Protein AF-0000000084386685 (afdb_homodimer)

Structure (mmCIF, N/CA/C/O backbone):
data_AF-0000000084386685-model_v1
#
loop_
_entity.id
_entity.type
_entity.pdbx_description
1 polymer 'PD-(D/E)XK nuclease-like domain-containing protein'
#
loop_
_atom_site.group_PDB
_atom_site.id
_atom_site.type_symbol
_atom_site.label_atom_id
_atom_site.label_alt_id
_atom_site.label_comp_id
_atom_site.label_asym_id
_atom_site.label_entity_id
_atom_site.label_seq_id
_atom_site.pdbx_PDB_ins_code
_atom_site.Cartn_x
_atom_site.Cartn_y
_atom_site.Cartn_z
_atom_site.occupancy
_atom_site.B_iso_or_equiv
_atom_site.auth_seq_id
_atom_site.auth_comp_id
_atom_site.auth_asym_id
_atom_site.auth_atom_id
_atom_site.pdbx_PDB_model_num
ATOM 1 N N . MET A 1 1 ? -13.711 5.555 -12.609 1 86.56 1 MET A N 1
ATOM 2 C CA . MET A 1 1 ? -12.883 5.539 -11.406 1 86.56 1 MET A CA 1
ATOM 3 C C . MET A 1 1 ? -13.641 4.926 -10.234 1 86.56 1 MET A C 1
ATOM 5 O O . MET A 1 1 ? -13.25 3.879 -9.719 1 86.56 1 MET A O 1
ATOM 9 N N . VAL A 1 2 ? -14.828 5.414 -9.977 1 92.56 2 VAL A N 1
ATOM 10 C CA . VAL A 1 2 ? -15.594 4.957 -8.828 1 92.56 2 VAL A CA 1
ATOM 11 C C . VAL A 1 2 ? -16 3.498 -9.023 1 92.56 2 VAL A C 1
ATOM 13 O O . VAL A 1 2 ? -15.914 2.693 -8.094 1 92.56 2 VAL A O 1
ATOM 16 N N . GLU A 1 3 ? -16.312 3.139 -10.203 1 93.56 3 GLU A N 1
ATOM 17 C CA . GLU A 1 3 ? -16.719 1.761 -10.477 1 93.56 3 GLU A CA 1
ATOM 18 C C . GLU A 1 3 ? -15.555 0.793 -10.227 1 93.56 3 GLU A C 1
ATOM 20 O O . GLU A 1 3 ? -15.773 -0.322 -9.75 1 93.56 3 GLU A O 1
ATOM 25 N N . ARG A 1 4 ? -14.422 1.2 -10.531 1 92.94 4 ARG A N 1
ATOM 26 C CA . ARG A 1 4 ? -13.242 0.366 -10.312 1 92.94 4 ARG A CA 1
ATOM 27 C C . ARG A 1 4 ? -13 0.143 -8.82 1 92.94 4 ARG A C 1
ATOM 29 O O . ARG A 1 4 ? -12.617 -0.952 -8.406 1 92.94 4 ARG A O 1
ATOM 36 N N . ILE A 1 5 ? -13.203 1.182 -8.055 1 96.5 5 ILE A N 1
ATOM 37 C CA . ILE A 1 5 ? -13.031 1.085 -6.609 1 96.5 5 ILE A CA 1
ATOM 38 C C . ILE A 1 5 ? -14.07 0.122 -6.031 1 96.5 5 ILE A C 1
ATOM 40 O O . ILE A 1 5 ? -13.75 -0.718 -5.188 1 96.5 5 ILE A O 1
ATOM 44 N N . VAL A 1 6 ? -15.289 0.239 -6.555 1 97.25 6 VAL A N 1
ATOM 45 C CA . VAL A 1 6 ? -16.359 -0.625 -6.09 1 97.25 6 VAL A CA 1
ATOM 46 C C . VAL A 1 6 ? -16.047 -2.078 -6.43 1 97.25 6 VAL A C 1
ATOM 48 O O . VAL A 1 6 ? -16.172 -2.961 -5.574 1 97.25 6 VAL A O 1
ATOM 51 N N . LYS A 1 7 ? -15.586 -2.322 -7.602 1 95.38 7 LYS A N 1
ATOM 52 C CA . LYS A 1 7 ? -15.25 -3.68 -8.023 1 95.38 7 LYS A CA 1
ATOM 53 C C . LYS A 1 7 ? -14.07 -4.227 -7.223 1 95.38 7 LYS A C 1
ATOM 55 O O . LYS A 1 7 ? -14.062 -5.402 -6.844 1 95.38 7 LYS A O 1
ATOM 60 N N . ALA A 1 8 ? -13.117 -3.373 -6.996 1 95.88 8 ALA A N 1
ATOM 61 C CA . ALA A 1 8 ? -11.977 -3.779 -6.18 1 95.88 8 ALA A CA 1
ATOM 62 C C . ALA A 1 8 ? -12.414 -4.133 -4.762 1 95.88 8 ALA A C 1
ATOM 64 O O . ALA A 1 8 ? -11.898 -5.086 -4.168 1 95.88 8 ALA A O 1
ATOM 65 N N . SER A 1 9 ? -13.375 -3.359 -4.227 1 96.38 9 SER A N 1
ATOM 66 C CA . SER A 1 9 ? -13.898 -3.633 -2.893 1 96.38 9 SER A CA 1
ATOM 67 C C . SER A 1 9 ? -14.602 -4.984 -2.844 1 96.38 9 SER A C 1
ATOM 69 O O . SER A 1 9 ? -14.422 -5.75 -1.896 1 96.38 9 SER A O 1
ATOM 71 N N . HIS A 1 10 ? -15.359 -5.293 -3.834 1 95.88 10 HIS A N 1
ATOM 72 C CA . HIS A 1 10 ? -16.016 -6.59 -3.91 1 95.88 10 HIS A CA 1
ATOM 73 C C . HIS A 1 10 ? -15.008 -7.727 -3.969 1 95.88 10 HIS A C 1
ATOM 75 O O . HIS A 1 10 ? -15.18 -8.758 -3.309 1 95.88 10 HIS A O 1
ATOM 81 N N . PHE A 1 11 ? -14.031 -7.523 -4.715 1 94.25 11 PHE A N 1
ATOM 82 C CA . PHE A 1 11 ? -12.969 -8.516 -4.812 1 94.25 11 PHE A CA 1
ATOM 83 C C . PHE A 1 11 ? -12.328 -8.758 -3.451 1 94.25 11 PHE A C 1
ATOM 85 O O . PHE A 1 11 ? -12.141 -9.906 -3.047 1 94.25 11 PHE A O 1
ATOM 92 N N . CYS A 1 12 ? -11.953 -7.668 -2.779 1 94.81 12 CYS A N 1
ATOM 93 C CA . CYS A 1 12 ? -11.281 -7.785 -1.489 1 94.81 12 CYS A CA 1
ATOM 94 C C . CYS A 1 12 ? -12.156 -8.523 -0.486 1 94.81 12 CYS A C 1
ATOM 96 O O . CYS A 1 12 ? -11.656 -9.312 0.321 1 94.81 12 CYS A O 1
ATOM 98 N N . VAL A 1 13 ? -13.477 -8.25 -0.527 1 93.94 13 VAL A N 1
ATOM 99 C CA . VAL A 1 13 ? -14.406 -8.93 0.367 1 93.94 13 VAL A CA 1
ATOM 100 C C . VAL A 1 13 ? -14.461 -10.414 0.019 1 93.94 13 VAL A C 1
ATOM 102 O O . VAL A 1 13 ? -14.266 -11.273 0.886 1 93.94 13 VAL A O 1
ATOM 105 N N . GLN A 1 14 ? -14.633 -10.68 -1.21 1 92.38 14 GLN A N 1
ATOM 106 C CA . GLN A 1 14 ? -14.828 -12.047 -1.676 1 92.38 14 GLN A CA 1
ATOM 107 C C . GLN A 1 14 ? -13.578 -12.891 -1.45 1 92.38 14 GLN A C 1
ATOM 109 O O . GLN A 1 14 ? -13.672 -14.055 -1.068 1 92.38 14 GLN A O 1
ATOM 114 N N . GLU A 1 15 ? -12.438 -12.281 -1.688 1 92.38 15 GLU A N 1
ATOM 115 C CA . GLU A 1 15 ? -11.18 -13.016 -1.635 1 92.38 15 GLU A CA 1
ATOM 116 C C . GLU A 1 15 ? -10.516 -12.875 -0.269 1 92.38 15 GLU A C 1
ATOM 118 O O . GLU A 1 15 ? -9.359 -13.273 -0.093 1 92.38 15 GLU A O 1
ATOM 123 N N . GLN A 1 16 ? -11.141 -12.234 0.688 1 91.5 16 GLN A N 1
ATOM 124 C CA . GLN A 1 16 ? -10.648 -12.078 2.053 1 91.5 16 GLN A CA 1
ATOM 125 C C . GLN A 1 16 ? -9.234 -11.5 2.062 1 91.5 16 GLN A C 1
ATOM 127 O O . GLN A 1 16 ? -8.344 -12.039 2.717 1 91.5 16 GLN A O 1
ATOM 132 N N . VAL A 1 17 ? -9.148 -10.453 1.233 1 92.12 17 VAL A N 1
ATOM 133 C CA . VAL A 1 17 ? -7.867 -9.773 1.12 1 92.12 17 VAL A CA 1
ATOM 134 C C . VAL A 1 17 ? -7.484 -9.164 2.469 1 92.12 17 VAL A C 1
ATOM 136 O O . VAL A 1 17 ? -8.344 -8.688 3.209 1 92.12 17 VAL A O 1
ATOM 139 N N . ASP A 1 18 ? -6.203 -9.164 2.82 1 91 18 ASP A N 1
ATOM 140 C CA . ASP A 1 18 ? -5.75 -8.664 4.109 1 91 18 ASP A CA 1
ATOM 141 C C . ASP A 1 18 ? -5.668 -7.137 4.105 1 91 18 ASP A C 1
ATOM 143 O O . ASP A 1 18 ? -5.973 -6.496 3.096 1 91 18 ASP A O 1
ATOM 147 N N . GLU A 1 19 ? -5.234 -6.559 5.188 1 90.94 19 GLU A N 1
ATOM 148 C CA . GLU A 1 19 ? -5.199 -5.113 5.395 1 90.94 19 GLU A CA 1
ATOM 149 C C . GLU A 1 19 ? -4.316 -4.426 4.355 1 90.94 19 GLU A C 1
ATOM 151 O O . GLU A 1 19 ? -4.688 -3.389 3.807 1 90.94 19 GLU A O 1
ATOM 156 N N . ALA A 1 20 ? -3.215 -5.016 4.082 1 91.06 20 ALA A N 1
ATOM 157 C CA . ALA A 1 20 ? -2.283 -4.426 3.127 1 91.06 20 ALA A CA 1
ATOM 158 C C . ALA A 1 20 ? -2.873 -4.418 1.719 1 91.06 20 ALA A C 1
ATOM 160 O O . ALA A 1 20 ? -2.738 -3.434 0.988 1 91.06 20 ALA A O 1
ATOM 161 N N . GLY A 1 21 ? -3.486 -5.535 1.344 1 92.62 21 GLY A N 1
ATOM 162 C CA . GLY A 1 21 ? -4.156 -5.605 0.056 1 92.62 21 GLY A CA 1
ATOM 163 C C . GLY A 1 21 ? -5.285 -4.602 -0.085 1 92.62 21 GLY A C 1
ATOM 164 O O . GLY A 1 21 ? -5.41 -3.939 -1.117 1 92.62 21 GLY A O 1
ATOM 165 N N . TRP A 1 22 ? -6.102 -4.469 0.962 1 94.81 22 TRP A N 1
ATOM 166 C CA . TRP A 1 22 ? -7.129 -3.434 0.975 1 94.81 22 TRP A CA 1
ATOM 167 C C . TRP A 1 22 ? -6.516 -2.053 0.772 1 94.81 22 TRP A C 1
ATOM 169 O O . TRP A 1 22 ? -7.043 -1.235 0.014 1 94.81 22 TRP A O 1
ATOM 179 N N . GLY A 1 23 ? -5.445 -1.819 1.462 1 94.75 23 GLY A N 1
ATOM 180 C CA . GLY A 1 23 ? -4.758 -0.54 1.385 1 94.75 23 GLY A CA 1
ATOM 181 C C . GLY A 1 23 ? -4.375 -0.153 -0.031 1 94.75 23 GLY A C 1
ATOM 182 O O . GLY A 1 23 ? -4.648 0.967 -0.469 1 94.75 23 GLY A O 1
ATOM 183 N N . THR A 1 24 ? -3.812 -1.084 -0.72 1 93.94 24 THR A N 1
ATOM 184 C CA . THR A 1 24 ? -3.287 -0.783 -2.047 1 93.94 24 THR A CA 1
ATOM 185 C C . THR A 1 24 ? -4.406 -0.788 -3.086 1 93.94 24 THR A C 1
ATOM 187 O O . THR A 1 24 ? -4.418 0.046 -3.992 1 93.94 24 THR A O 1
ATOM 190 N N . GLU A 1 25 ? -5.387 -1.661 -2.984 1 95.25 25 GLU A N 1
ATOM 191 C CA . GLU A 1 25 ? -6.367 -1.859 -4.047 1 95.25 25 GLU A CA 1
ATOM 192 C C . GLU A 1 25 ? -7.539 -0.894 -3.904 1 95.25 25 GLU A C 1
ATOM 194 O O . GLU A 1 25 ? -8.195 -0.554 -4.895 1 95.25 25 GLU A O 1
ATOM 199 N N . VAL A 1 26 ? -7.797 -0.464 -2.656 1 96.69 26 VAL A N 1
ATOM 200 C CA . VAL A 1 26 ? -9.031 0.289 -2.461 1 96.69 26 VAL A CA 1
ATOM 201 C C . VAL A 1 26 ? -8.727 1.618 -1.774 1 96.69 26 VAL A C 1
ATOM 203 O O . VAL A 1 26 ? -9.008 2.686 -2.32 1 96.69 26 VAL A O 1
ATOM 206 N N . HIS A 1 27 ? -8.102 1.604 -0.596 1 97.38 27 HIS A N 1
ATOM 207 C CA . HIS A 1 27 ? -7.988 2.807 0.222 1 97.38 27 HIS A CA 1
ATOM 208 C C . HIS A 1 27 ? -7.129 3.863 -0.466 1 97.38 27 HIS A C 1
ATOM 210 O O . HIS A 1 27 ? -7.535 5.023 -0.575 1 97.38 27 HIS A O 1
ATOM 216 N N . HIS A 1 28 ? -5.984 3.422 -0.894 1 96.81 28 HIS A N 1
ATOM 217 C CA . HIS A 1 28 ? -5.09 4.363 -1.556 1 96.81 28 HIS A CA 1
ATOM 218 C C . HIS A 1 28 ? -5.727 4.938 -2.818 1 96.81 28 HIS A C 1
ATOM 220 O O . HIS A 1 28 ? -5.621 6.137 -3.084 1 96.81 28 HIS A O 1
ATOM 226 N N . ARG A 1 29 ? -6.391 4.098 -3.588 1 95.12 29 ARG A N 1
ATOM 227 C CA . ARG A 1 29 ? -7.047 4.516 -4.82 1 95.12 29 ARG A CA 1
ATOM 228 C C . ARG A 1 29 ? -8.156 5.52 -4.539 1 95.12 29 ARG A C 1
ATOM 230 O O . ARG A 1 29 ? -8.336 6.48 -5.289 1 95.12 29 ARG A O 1
ATOM 237 N N . LEU A 1 30 ? -8.875 5.258 -3.5 1 97.81 30 LEU A N 1
ATOM 238 C CA . LEU A 1 30 ? -9.961 6.164 -3.125 1 97.81 30 LEU A CA 1
ATOM 239 C C . LEU A 1 30 ? -9.406 7.527 -2.723 1 97.81 30 LEU A C 1
ATOM 241 O O . LEU A 1 30 ? -9.945 8.562 -3.129 1 97.81 30 LEU A O 1
ATOM 245 N N . LEU A 1 31 ? -8.367 7.543 -1.941 1 97.94 31 LEU A N 1
ATOM 246 C CA . LEU A 1 31 ? -7.742 8.789 -1.516 1 97.94 31 LEU A CA 1
ATOM 247 C C . LEU A 1 31 ? -7.18 9.555 -2.709 1 97.94 31 LEU A C 1
ATOM 249 O O . LEU A 1 31 ? -7.289 10.781 -2.779 1 97.94 31 LEU A O 1
ATOM 253 N N . GLU A 1 32 ? -6.605 8.805 -3.646 1 96 32 GLU A N 1
ATOM 254 C CA . GLU A 1 32 ? -6.113 9.438 -4.867 1 96 32 GLU A CA 1
ATOM 255 C C . GLU A 1 32 ? -7.25 10.078 -5.656 1 96 32 GLU A C 1
ATOM 257 O O . GLU A 1 32 ? -7.125 11.211 -6.125 1 96 32 GLU A O 1
ATOM 262 N N . ALA A 1 33 ? -8.312 9.391 -5.793 1 95.44 33 ALA A N 1
ATOM 263 C CA . ALA A 1 33 ? -9.469 9.898 -6.52 1 95.44 33 ALA A CA 1
ATOM 264 C C . ALA A 1 33 ? -10.023 11.156 -5.855 1 95.44 33 ALA A C 1
ATOM 266 O O . ALA A 1 33 ? -10.516 12.055 -6.539 1 95.44 33 ALA A O 1
ATOM 267 N N . ALA A 1 34 ? -9.891 11.211 -4.57 1 97.19 34 ALA A N 1
ATOM 268 C CA . ALA A 1 34 ? -10.469 12.32 -3.82 1 97.19 34 ALA A CA 1
ATOM 269 C C . ALA A 1 34 ? -9.555 13.539 -3.85 1 97.19 34 ALA A C 1
ATOM 271 O O . ALA A 1 34 ? -10.031 14.68 -3.869 1 97.19 34 ALA A O 1
ATOM 272 N N . LEU A 1 35 ? -8.234 13.289 -3.912 1 96.88 35 LEU A N 1
ATOM 273 C CA . LEU A 1 35 ? -7.355 14.398 -3.549 1 96.88 35 LEU A CA 1
ATOM 274 C C . LEU A 1 35 ? -6.414 14.75 -4.699 1 96.88 35 LEU A C 1
ATOM 276 O O . LEU A 1 35 ? -5.797 15.812 -4.699 1 96.88 35 LEU A O 1
ATOM 280 N N . ARG A 1 36 ? -6.27 13.789 -5.594 1 94.12 36 ARG A N 1
ATOM 281 C CA . ARG A 1 36 ? -5.316 14.039 -6.672 1 94.12 36 ARG A CA 1
ATOM 282 C C . ARG A 1 36 ? -6.02 14.062 -8.023 1 94.12 36 ARG A C 1
ATOM 284 O O . ARG A 1 36 ? -6.898 13.242 -8.289 1 94.12 36 ARG A O 1
ATOM 291 N N . ARG A 1 37 ? -5.613 15.062 -8.867 1 90.12 37 ARG A N 1
ATOM 292 C CA . ARG A 1 37 ? -6.133 15.094 -10.234 1 90.12 37 ARG A CA 1
ATOM 293 C C . ARG A 1 37 ? -5.613 13.906 -11.039 1 90.12 37 ARG A C 1
ATOM 295 O O . ARG A 1 37 ? -4.449 13.516 -10.906 1 90.12 37 ARG A O 1
ATOM 302 N N . PRO A 1 38 ? -6.539 13.383 -11.898 1 81.88 38 PRO A N 1
ATOM 303 C CA . PRO A 1 38 ? -6.086 12.266 -12.734 1 81.88 38 PRO A CA 1
ATOM 304 C C . PRO A 1 38 ? -4.832 12.602 -13.539 1 81.88 38 PRO A C 1
ATOM 306 O O . PRO A 1 38 ? -4.797 13.625 -14.227 1 81.88 38 PRO A O 1
ATOM 309 N N . GLY A 1 39 ? -3.799 11.773 -13.367 1 79.25 39 GLY A N 1
ATOM 310 C CA . GLY A 1 39 ? -2.594 11.93 -14.172 1 79.25 39 GLY A CA 1
ATOM 311 C C . GLY A 1 39 ? -1.644 12.977 -13.625 1 79.25 39 GLY A C 1
ATOM 312 O O . GLY A 1 39 ? -0.549 13.172 -14.156 1 79.25 39 GLY A O 1
ATOM 313 N N . ALA A 1 40 ? -2.031 13.625 -12.523 1 82.69 40 ALA A N 1
ATOM 314 C CA . ALA A 1 40 ? -1.18 14.664 -11.953 1 82.69 40 ALA A CA 1
ATOM 315 C C . ALA A 1 40 ? -0.021 14.055 -11.164 1 82.69 40 ALA A C 1
ATOM 317 O O . ALA A 1 40 ? -0.078 12.883 -10.773 1 82.69 40 ALA A O 1
ATOM 318 N N . ALA A 1 41 ? 0.98 14.859 -11.078 1 84.44 41 ALA A N 1
ATOM 319 C CA . ALA A 1 41 ? 2.102 14.469 -10.219 1 84.44 41 ALA A CA 1
ATOM 320 C C . ALA A 1 41 ? 1.673 14.383 -8.758 1 84.44 41 ALA A C 1
ATOM 322 O O . ALA A 1 41 ? 0.639 14.93 -8.375 1 84.44 41 ALA A O 1
ATOM 323 N N . ILE A 1 42 ? 2.451 13.656 -7.996 1 88.5 42 ILE A N 1
ATOM 324 C CA . ILE A 1 42 ? 2.166 13.469 -6.578 1 88.5 42 ILE A CA 1
ATOM 325 C C . ILE A 1 42 ? 2.092 14.828 -5.887 1 88.5 42 ILE A C 1
ATOM 327 O O . ILE A 1 42 ? 1.238 15.055 -5.023 1 88.5 42 ILE A O 1
ATOM 331 N N . ARG A 1 43 ? 3 15.758 -6.305 1 84.75 43 ARG A N 1
ATOM 332 C CA . ARG A 1 43 ? 3.01 17.109 -5.742 1 84.75 43 ARG A CA 1
ATOM 333 C C . ARG A 1 43 ? 2.332 18.094 -6.684 1 84.75 43 ARG A C 1
ATOM 335 O O . ARG A 1 43 ? 2.998 18.766 -7.473 1 84.75 43 ARG A O 1
ATOM 342 N N . ASP A 1 44 ? 1.043 18.047 -6.719 1 84.69 44 ASP A N 1
ATOM 343 C CA . ASP A 1 44 ? 0.359 18.891 -7.688 1 84.69 44 ASP A CA 1
ATOM 344 C C . ASP A 1 44 ? -0.618 19.844 -6.992 1 84.69 44 ASP A C 1
ATOM 346 O O . ASP A 1 44 ? -1.071 20.828 -7.59 1 84.69 44 ASP A O 1
ATOM 350 N N . ASP A 1 45 ? -0.952 19.547 -5.73 1 86.44 45 ASP A N 1
ATOM 351 C CA . ASP A 1 45 ? -1.953 20.344 -5.027 1 86.44 45 ASP A CA 1
ATOM 352 C C . ASP A 1 45 ? -1.517 20.641 -3.596 1 86.44 45 ASP A C 1
ATOM 354 O O . ASP A 1 45 ? -0.705 19.906 -3.027 1 86.44 45 ASP A O 1
ATOM 358 N N . MET A 1 46 ? -2.062 21.719 -3.078 1 90.38 46 MET A N 1
ATOM 359 C CA . MET A 1 46 ? -1.763 22.141 -1.713 1 90.38 46 MET A CA 1
ATOM 360 C C . MET A 1 46 ? -2.141 21.047 -0.712 1 90.38 46 MET A C 1
ATOM 362 O O . MET A 1 46 ? -1.392 20.781 0.227 1 90.38 46 MET A O 1
ATOM 366 N N . VAL A 1 47 ? -3.262 20.5 -0.963 1 96.19 47 VAL A N 1
ATOM 367 C CA . VAL A 1 47 ? -3.695 19.422 -0.088 1 96.19 47 VAL A CA 1
ATOM 368 C C . VAL A 1 47 ? -3.322 18.062 -0.708 1 96.19 47 VAL A C 1
ATOM 370 O O . VAL A 1 47 ? -3.631 17.812 -1.874 1 96.19 47 VAL A O 1
ATOM 373 N N . ASN A 1 48 ? -2.609 17.266 -0.012 1 96.38 48 ASN A N 1
ATOM 374 C CA . ASN A 1 48 ? -2.123 15.953 -0.446 1 96.38 48 ASN A CA 1
ATOM 375 C C . ASN A 1 48 ? -2.301 14.898 0.644 1 96.38 48 ASN A C 1
ATOM 377 O O . ASN A 1 48 ? -2.875 15.18 1.698 1 96.38 48 ASN A O 1
ATOM 381 N N . PHE A 1 49 ? -1.922 13.664 0.357 1 97.44 49 PHE A N 1
ATOM 382 C CA . PHE A 1 49 ? -1.947 12.602 1.353 1 97.44 49 PHE A CA 1
ATOM 383 C C . PHE A 1 49 ? -0.76 11.664 1.172 1 97.44 49 PHE A C 1
ATOM 385 O O . PHE A 1 49 ? -0.192 11.578 0.082 1 97.44 49 PHE A O 1
ATOM 392 N N . PHE A 1 50 ? -0.346 11.031 2.27 1 96.69 50 PHE A N 1
ATOM 393 C CA . PHE A 1 50 ? 0.734 10.055 2.201 1 96.69 50 PHE A CA 1
ATOM 394 C C . PHE A 1 50 ? 0.402 8.828 3.035 1 96.69 50 PHE A C 1
ATOM 396 O O . PHE A 1 50 ? -0.273 8.93 4.062 1 96.69 50 PHE A O 1
ATOM 403 N N . HIS A 1 51 ? 0.781 7.656 2.525 1 96.31 51 HIS A N 1
ATOM 404 C CA . HIS A 1 51 ? 0.777 6.418 3.297 1 96.31 51 HIS A CA 1
ATOM 405 C C . HIS A 1 51 ? 1.966 6.359 4.25 1 96.31 51 HIS A C 1
ATOM 407 O O . HIS A 1 51 ? 3.117 6.336 3.812 1 96.31 51 HIS A O 1
ATOM 413 N N . ILE A 1 52 ? 1.686 6.32 5.621 1 94.38 52 ILE A N 1
ATOM 414 C CA . ILE A 1 52 ? 2.754 6.461 6.605 1 94.38 52 ILE A CA 1
ATOM 415 C C . ILE A 1 52 ? 2.564 5.43 7.719 1 94.38 52 ILE A C 1
ATOM 417 O O . ILE A 1 52 ? 2.521 5.785 8.898 1 94.38 52 ILE A O 1
ATOM 421 N N . PRO A 1 53 ? 2.574 4.152 7.375 1 91.44 53 PRO A N 1
ATOM 422 C CA . PRO A 1 53 ? 2.227 3.152 8.391 1 91.44 53 PRO A CA 1
ATOM 423 C C . PRO A 1 53 ? 3.322 2.969 9.438 1 91.44 53 PRO A C 1
ATOM 425 O O . PRO A 1 53 ? 3.094 2.334 10.469 1 91.44 53 PRO A O 1
ATOM 428 N N . THR A 1 54 ? 4.547 3.533 9.227 1 88.31 54 THR A N 1
ATOM 429 C CA . THR A 1 54 ? 5.641 3.332 10.164 1 88.31 54 THR A CA 1
ATOM 430 C C . THR A 1 54 ? 5.93 4.613 10.945 1 88.31 54 THR A C 1
ATOM 432 O O . THR A 1 54 ? 6.852 4.66 11.758 1 88.31 54 THR A O 1
ATOM 435 N N . ALA A 1 55 ? 5.211 5.648 10.617 1 91.75 55 ALA A N 1
ATOM 436 C CA . ALA A 1 55 ? 5.402 6.895 11.359 1 91.75 55 ALA A CA 1
ATOM 437 C C . ALA A 1 55 ? 4.875 6.773 12.781 1 91.75 55 ALA A C 1
ATOM 439 O O . ALA A 1 55 ? 3.689 6.504 12.992 1 91.75 55 ALA A O 1
ATOM 440 N N . ALA A 1 56 ? 5.754 7 13.703 1 92.38 56 ALA A N 1
ATOM 441 C CA . ALA A 1 56 ? 5.371 6.945 15.109 1 92.38 56 ALA A CA 1
ATOM 442 C C . ALA A 1 56 ? 5.477 8.32 15.758 1 92.38 56 ALA A C 1
ATOM 444 O O . ALA A 1 56 ? 6.203 9.195 15.273 1 92.38 56 ALA A O 1
ATOM 445 N N . VAL A 1 57 ? 4.723 8.477 16.812 1 94.75 57 VAL A N 1
ATOM 446 C CA . VAL A 1 57 ? 4.805 9.703 17.594 1 94.75 57 VAL A CA 1
ATOM 447 C C . VAL A 1 57 ? 6.203 9.828 18.203 1 94.75 57 VAL A C 1
ATOM 449 O O . VAL A 1 57 ? 6.844 8.828 18.516 1 94.75 57 VAL A O 1
ATOM 452 N N . HIS A 1 58 ? 6.613 11.086 18.422 1 93.62 58 HIS A N 1
ATOM 453 C CA . HIS A 1 58 ? 7.91 11.344 19.031 1 93.62 58 HIS A CA 1
ATOM 454 C C . HIS A 1 58 ? 8.055 10.602 20.359 1 93.62 58 HIS A C 1
ATOM 456 O O . HIS A 1 58 ? 7.184 10.688 21.219 1 93.62 58 HIS A O 1
ATOM 462 N N . GLY A 1 59 ? 9.125 9.867 20.438 1 86.06 59 GLY A N 1
ATOM 463 C CA . GLY A 1 59 ? 9.453 9.242 21.719 1 86.06 59 GLY A CA 1
ATOM 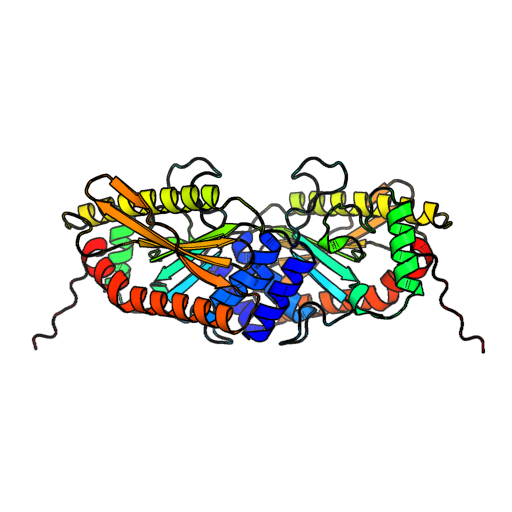464 C C . GLY A 1 59 ? 8.656 7.98 21.984 1 86.06 59 GLY A C 1
ATOM 465 O O . GLY A 1 59 ? 8.852 7.324 23 1 86.06 59 GLY A O 1
ATOM 466 N N . ALA A 1 60 ? 7.723 7.699 21.109 1 80.12 60 ALA A N 1
ATOM 467 C CA . ALA A 1 60 ? 6.922 6.496 21.312 1 80.12 60 ALA A CA 1
ATOM 468 C C . ALA A 1 60 ? 7.695 5.242 20.922 1 80.12 60 ALA A C 1
ATOM 470 O O . ALA A 1 60 ? 8.625 5.309 20.109 1 80.12 60 ALA A O 1
ATOM 471 N N . ARG A 1 61 ? 7.328 4.207 21.766 1 64.31 61 ARG A N 1
ATOM 472 C CA . ARG A 1 61 ? 7.848 2.906 21.359 1 64.31 61 ARG A CA 1
ATOM 473 C C . ARG A 1 61 ? 7.277 2.482 20.016 1 64.31 61 ARG A C 1
ATOM 475 O O . ARG A 1 61 ? 6.141 2.826 19.688 1 64.31 61 ARG A O 1
ATOM 482 N N . ALA A 1 62 ? 8.133 1.665 19.312 1 55.62 62 ALA A N 1
ATOM 483 C CA . ALA A 1 62 ? 7.738 1.158 18 1 55.62 62 ALA A CA 1
ATOM 484 C C . ALA A 1 62 ? 6.406 0.417 18.078 1 55.62 62 ALA A C 1
ATOM 486 O O . ALA A 1 62 ? 6.188 -0.384 19 1 55.62 62 ALA A O 1
ATOM 487 N N . GLY A 1 63 ? 5.453 0.733 17.266 1 54.22 63 GLY A N 1
ATOM 488 C CA . GLY A 1 63 ? 4.195 0.008 17.156 1 54.22 63 GLY A CA 1
ATOM 489 C C . GLY A 1 63 ? 3.053 0.686 17.891 1 54.22 63 GLY A C 1
ATOM 490 O O . GLY A 1 63 ? 1.89 0.316 17.719 1 54.22 63 GLY A O 1
ATOM 491 N N . SER A 1 64 ? 3.355 1.62 18.781 1 59.31 64 SER A N 1
ATOM 492 C CA . SER A 1 64 ? 2.305 2.332 19.5 1 59.31 64 SER A CA 1
ATOM 493 C C . SER A 1 64 ? 2.115 3.742 18.938 1 59.31 64 SER A C 1
ATOM 495 O O . SER A 1 64 ? 3.027 4.305 18.328 1 59.31 64 SER A O 1
ATOM 497 N N . ARG A 1 65 ? 0.838 4.035 18.391 1 79.19 65 ARG A N 1
ATOM 498 C CA . ARG A 1 65 ? 0.386 5.398 18.125 1 79.19 65 ARG A CA 1
ATOM 499 C C . ARG A 1 65 ? 0.701 5.82 16.703 1 79.19 65 ARG A C 1
ATOM 501 O O . ARG A 1 65 ? 1.292 6.879 16.469 1 79.19 65 ARG A O 1
ATOM 508 N N . MET A 1 66 ? 0.388 4.891 15.852 1 89.75 66 MET A N 1
ATOM 509 C CA . MET A 1 66 ? 0.577 5.129 14.422 1 89.75 66 MET A CA 1
ATOM 510 C C . MET A 1 66 ? -0.761 5.141 13.695 1 89.75 66 MET A C 1
ATOM 512 O O . MET A 1 66 ? -1.768 4.668 14.227 1 89.75 66 MET A O 1
ATOM 516 N N . VAL A 1 67 ? -0.729 5.773 12.586 1 94.56 67 VAL A N 1
ATOM 517 C CA . VAL A 1 67 ? -1.865 5.711 11.672 1 94.56 67 VAL A CA 1
ATOM 518 C C . VAL A 1 67 ? -1.386 5.32 10.273 1 94.56 67 VAL A C 1
ATOM 520 O O . VAL A 1 67 ? -0.183 5.324 10 1 94.56 67 VAL A O 1
ATOM 523 N N . ASP A 1 68 ? -2.311 5.039 9.406 1 95.12 68 ASP A N 1
ATOM 524 C CA . ASP A 1 68 ? -1.945 4.5 8.102 1 95.12 68 ASP A CA 1
ATOM 525 C C . ASP A 1 68 ? -1.724 5.617 7.086 1 95.12 68 ASP A C 1
ATOM 527 O O . ASP A 1 68 ? -0.834 5.527 6.238 1 95.12 68 ASP A O 1
ATOM 531 N N . TYR A 1 69 ? -2.6 6.633 7.105 1 97.81 69 TYR A N 1
ATOM 532 C CA . TYR A 1 69 ? -2.514 7.746 6.168 1 97.81 69 TYR A CA 1
ATOM 533 C C . TYR A 1 69 ? -2.664 9.078 6.887 1 97.81 69 TYR A C 1
ATOM 535 O O . TYR A 1 69 ? -3.248 9.148 7.969 1 97.81 69 TYR A O 1
ATOM 543 N N . CYS A 1 70 ? -2.137 10.07 6.234 1 97.88 70 CYS A N 1
ATOM 544 C CA . CYS A 1 70 ? -2.408 11.445 6.641 1 97.88 70 CYS A CA 1
ATOM 545 C C . CYS A 1 70 ? -2.748 12.312 5.434 1 97.88 70 CYS A C 1
ATOM 547 O O . CYS A 1 70 ? -2.176 12.141 4.359 1 97.88 70 CYS A O 1
ATOM 549 N N . MET A 1 71 ? -3.691 13.156 5.617 1 98.19 71 MET A N 1
ATOM 550 C CA . MET A 1 71 ? -3.889 14.32 4.754 1 98.19 71 MET A CA 1
ATOM 551 C C . MET A 1 71 ? -3.178 15.547 5.316 1 98.19 71 MET A C 1
ATOM 553 O O . MET A 1 71 ? -3.16 15.758 6.531 1 98.19 71 MET A O 1
ATOM 557 N N . LEU A 1 72 ? -2.623 16.344 4.457 1 97.81 72 LEU A N 1
ATOM 558 C CA . LEU A 1 72 ? -1.709 17.375 4.938 1 97.81 72 LEU A CA 1
ATOM 559 C C . LEU A 1 72 ? -1.654 18.547 3.963 1 97.81 72 LEU A C 1
ATOM 561 O O . LEU A 1 72 ? -2.207 18.484 2.863 1 97.81 72 LEU A O 1
ATOM 565 N N . VAL A 1 73 ? -1.092 19.625 4.434 1 96.62 73 VAL A N 1
ATOM 566 C CA . VAL A 1 73 ? -0.759 20.75 3.57 1 96.62 73 VAL A CA 1
ATOM 567 C C . VAL A 1 73 ? 0.648 20.578 3.004 1 96.62 73 VAL A C 1
ATOM 569 O O . VAL A 1 73 ? 1.622 20.5 3.756 1 96.62 73 VAL A O 1
ATOM 572 N N . ASP A 1 74 ? 0.729 20.469 1.676 1 93.81 74 ASP A N 1
ATOM 573 C CA . ASP A 1 74 ? 2.029 20.359 1.023 1 93.81 74 ASP A CA 1
ATOM 574 C C . ASP A 1 74 ? 2.646 21.734 0.774 1 93.81 74 ASP A C 1
ATOM 576 O O . ASP A 1 74 ? 2.596 22.25 -0.344 1 93.81 74 ASP A O 1
ATOM 580 N N . CYS A 1 75 ? 3.355 22.312 1.729 1 89.25 75 CYS A N 1
ATOM 581 C CA . CYS A 1 75 ? 3.84 23.688 1.734 1 89.25 75 CYS A CA 1
ATOM 582 C C . CYS A 1 75 ? 4.855 23.922 0.619 1 89.25 75 CYS A C 1
ATOM 584 O O . CYS A 1 75 ? 4.867 24.984 -0.007 1 89.25 75 CYS A O 1
ATOM 586 N N . PRO A 1 76 ? 5.641 22.906 0.326 1 78.56 76 PRO A N 1
ATOM 587 C CA . PRO A 1 76 ? 6.598 23.109 -0.763 1 78.56 76 PRO A CA 1
ATOM 588 C C . PRO A 1 76 ? 5.918 23.359 -2.105 1 78.56 76 PRO A C 1
ATOM 590 O O . PRO A 1 76 ? 6.535 23.922 -3.018 1 78.56 76 PRO A O 1
ATOM 593 N N . VAL A 1 77 ? 4.66 22.922 -2.188 1 78.81 77 VAL A N 1
ATOM 594 C CA . VAL A 1 77 ? 3.902 23.094 -3.422 1 78.81 77 VAL A CA 1
ATOM 595 C C . VAL A 1 77 ? 3.232 24.469 -3.426 1 78.81 77 VAL A C 1
ATOM 597 O O . VAL A 1 77 ? 3.043 25.078 -4.484 1 78.81 77 VAL A O 1
ATOM 600 N N . LEU A 1 78 ? 2.545 24.859 -2.379 1 70.94 78 LEU A N 1
ATOM 601 C CA . LEU A 1 78 ? 1.805 26.109 -2.252 1 70.94 78 LEU A CA 1
ATOM 602 C C . LEU A 1 78 ? 2.59 27.266 -2.859 1 70.94 78 LEU A C 1
ATOM 604 O O . LEU A 1 78 ? 2.053 28.031 -3.668 1 70.94 78 LEU A O 1
ATOM 608 N N . ILE A 1 79 ? 3.695 27.688 -2.213 1 64.38 79 ILE A N 1
ATOM 609 C CA . ILE A 1 79 ? 4.297 28.922 -2.678 1 64.38 79 ILE A CA 1
ATOM 610 C C . ILE A 1 79 ? 5.781 28.703 -2.953 1 64.38 79 ILE A C 1
ATOM 612 O O . ILE A 1 79 ? 6.629 29.047 -2.123 1 64.38 79 ILE A O 1
ATOM 616 N N . PRO A 1 80 ? 5.973 27.953 -3.992 1 61.34 80 PRO A N 1
ATOM 617 C CA . PRO A 1 80 ? 7.379 27.625 -4.238 1 61.34 80 PRO A CA 1
ATOM 618 C C . PRO A 1 80 ? 8.312 28.812 -3.99 1 61.34 80 PRO A C 1
ATOM 620 O O . PRO A 1 80 ? 9.453 28.625 -3.557 1 61.34 80 PRO A O 1
ATOM 623 N N . ASP A 1 81 ? 7.75 29.906 -4.137 1 64.88 81 ASP A N 1
ATOM 624 C CA . ASP A 1 81 ? 8.68 31.031 -4.074 1 64.88 81 ASP A CA 1
ATOM 625 C C . ASP A 1 81 ? 8.18 32.094 -3.117 1 64.88 81 ASP A C 1
ATOM 627 O O . ASP A 1 81 ? 8.234 33.281 -3.432 1 64.88 81 ASP A O 1
ATOM 631 N N . GLU A 1 82 ? 7.738 31.516 -1.967 1 74.38 82 GLU A N 1
ATOM 632 C CA . GLU A 1 82 ? 7.402 32.5 -0.956 1 74.38 82 GLU A CA 1
ATOM 633 C C . GLU A 1 82 ? 8.406 32.5 0.192 1 74.38 82 GLU A C 1
ATOM 635 O O . GLU A 1 82 ? 8.242 31.75 1.161 1 74.38 82 GLU A O 1
ATOM 640 N N . PRO A 1 83 ? 9.414 33.219 0.109 1 79.62 83 PRO A N 1
ATOM 641 C CA . PRO A 1 83 ? 10.5 33.219 1.087 1 79.62 83 PRO A CA 1
ATOM 642 C C . PRO A 1 83 ? 10.008 33.344 2.523 1 79.62 83 PRO A C 1
ATOM 644 O O . PRO A 1 83 ? 10.57 32.75 3.438 1 79.62 83 PRO A O 1
ATOM 647 N N . SER A 1 84 ? 8.984 34.094 2.711 1 86.12 84 SER A N 1
ATOM 648 C CA . SER A 1 84 ? 8.477 34.312 4.059 1 86.12 84 SER A CA 1
ATOM 649 C C . SER A 1 84 ? 7.938 33.031 4.668 1 86.12 84 SER A C 1
ATOM 651 O O . SER A 1 84 ? 8.156 32.75 5.852 1 86.12 84 SER A O 1
ATOM 653 N N . LEU A 1 85 ? 7.258 32.25 3.885 1 90.62 85 LEU A N 1
ATOM 654 C CA . LEU A 1 85 ? 6.703 31 4.375 1 90.62 85 LEU A CA 1
ATOM 655 C C . LEU A 1 85 ? 7.812 30 4.688 1 90.62 85 LEU A C 1
ATOM 657 O O . LEU A 1 85 ? 7.797 29.359 5.742 1 90.62 85 LEU A O 1
ATOM 661 N N . ASP A 1 86 ? 8.758 29.875 3.779 1 90.62 86 ASP A N 1
ATOM 662 C CA . ASP A 1 86 ? 9.883 28.969 3.975 1 90.62 86 ASP A CA 1
ATOM 663 C C . ASP A 1 86 ? 10.648 29.297 5.254 1 90.62 86 ASP A C 1
ATOM 665 O O . ASP A 1 86 ? 11.047 28.406 6 1 90.62 86 ASP A O 1
ATOM 669 N N . ASP A 1 87 ? 10.828 30.531 5.453 1 92.88 87 ASP A N 1
ATOM 670 C CA . ASP A 1 87 ? 11.523 31 6.652 1 92.88 87 ASP A CA 1
ATOM 671 C C . ASP A 1 87 ? 10.727 30.656 7.91 1 92.88 87 ASP A C 1
ATOM 673 O O . ASP A 1 87 ? 11.297 30.234 8.914 1 92.88 87 ASP A O 1
ATOM 677 N N . ALA A 1 88 ? 9.453 30.906 7.848 1 93.81 88 ALA A N 1
ATOM 678 C CA . ALA A 1 88 ? 8.594 30.625 8.992 1 93.81 88 ALA A CA 1
ATOM 679 C C . ALA A 1 88 ? 8.602 29.125 9.32 1 93.81 88 ALA A C 1
ATOM 681 O O . ALA A 1 88 ? 8.641 28.75 10.492 1 93.81 88 ALA A O 1
ATOM 682 N N . ILE A 1 89 ? 8.562 28.328 8.312 1 94.69 89 ILE A N 1
ATOM 683 C CA . ILE A 1 89 ? 8.586 26.875 8.469 1 94.69 89 ILE A CA 1
ATOM 684 C C . ILE A 1 89 ? 9.906 26.453 9.109 1 94.69 89 ILE A C 1
ATOM 686 O O . ILE A 1 89 ? 9.914 25.703 10.094 1 94.69 89 ILE A O 1
ATOM 690 N N . ARG A 1 90 ? 10.992 26.938 8.594 1 94.5 90 ARG A N 1
ATOM 691 C CA . ARG A 1 90 ? 12.312 26.609 9.125 1 94.5 90 ARG A CA 1
ATOM 692 C C . ARG A 1 90 ? 12.438 27.047 10.578 1 94.5 90 ARG A C 1
ATOM 694 O O . ARG A 1 90 ? 12.945 26.297 11.414 1 94.5 90 ARG A O 1
ATOM 701 N N . ARG A 1 91 ? 12 28.234 10.828 1 95.5 91 ARG A N 1
ATOM 702 C CA . ARG A 1 91 ? 12.055 28.766 12.188 1 95.5 91 ARG A CA 1
ATOM 703 C C . ARG A 1 91 ? 11.25 27.891 13.148 1 95.5 91 ARG A C 1
ATOM 705 O O . ARG A 1 91 ? 11.727 27.547 14.234 1 95.5 91 ARG A O 1
ATOM 712 N N . THR A 1 92 ? 10.062 27.594 12.766 1 96.25 92 THR A N 1
ATOM 713 C CA . THR A 1 92 ? 9.18 26.812 13.617 1 96.25 92 THR A CA 1
ATOM 714 C C . THR A 1 92 ? 9.734 25.406 13.828 1 96.25 92 THR A C 1
ATOM 716 O O . THR A 1 92 ? 9.656 24.859 14.938 1 96.25 92 THR A O 1
ATOM 719 N N . ARG A 1 93 ? 10.266 24.781 12.797 1 95.94 93 ARG A N 1
ATOM 720 C CA . ARG A 1 93 ? 10.898 23.469 12.945 1 95.94 93 ARG A CA 1
ATOM 721 C C . ARG A 1 93 ? 12.047 23.531 13.945 1 95.94 93 ARG A C 1
ATOM 723 O O . ARG A 1 93 ? 12.211 22.625 14.766 1 95.94 93 ARG A O 1
ATOM 730 N N . ASN A 1 94 ? 12.773 24.578 13.844 1 95.56 94 ASN A N 1
ATOM 731 C CA . ASN A 1 94 ? 13.875 24.766 14.781 1 95.56 94 ASN A CA 1
ATOM 732 C C . ASN A 1 94 ? 13.375 24.938 16.203 1 95.56 94 ASN A C 1
ATOM 734 O O . ASN A 1 94 ? 13.93 24.359 17.141 1 95.56 94 ASN A O 1
ATOM 738 N N . LEU A 1 95 ? 12.344 25.719 16.344 1 94.25 95 LEU A N 1
ATOM 739 C CA . LEU A 1 95 ? 11.766 25.984 17.656 1 94.25 95 LEU A CA 1
ATOM 740 C C . LEU A 1 95 ? 11.219 24.719 18.297 1 94.25 95 LEU A C 1
ATOM 742 O O . LEU A 1 95 ? 11.195 24.594 19.516 1 94.25 95 LEU A O 1
ATOM 746 N N . SER A 1 96 ? 10.781 23.781 17.438 1 94.12 96 SER A N 1
ATOM 747 C CA . SER A 1 96 ? 10.203 22.547 17.953 1 94.12 96 SER A CA 1
ATOM 748 C C . SER A 1 96 ? 11.25 21.703 18.688 1 94.12 96 SER A C 1
ATOM 750 O O . SER A 1 96 ? 10.906 20.859 19.516 1 94.12 96 SER A O 1
ATOM 752 N N . GLY A 1 97 ? 12.5 21.875 18.344 1 94.12 97 GLY A N 1
ATOM 753 C CA . GLY A 1 97 ? 13.578 21.062 18.875 1 94.12 97 GLY A CA 1
ATOM 754 C C . GLY A 1 97 ? 13.695 19.719 18.203 1 94.12 97 GLY A C 1
ATOM 755 O O . GLY A 1 97 ? 14.586 18.922 18.516 1 94.12 97 GLY A O 1
ATOM 756 N N . ARG A 1 98 ? 12.844 19.406 17.266 1 94.25 98 ARG A N 1
ATOM 757 C CA . ARG A 1 98 ? 12.805 18.094 16.609 1 94.25 98 ARG A CA 1
ATOM 758 C C . ARG A 1 98 ? 12.914 18.219 15.102 1 94.25 98 ARG A C 1
ATOM 760 O O . ARG A 1 98 ? 12.789 17.234 14.375 1 94.25 98 ARG A O 1
ATOM 767 N N . ASP A 1 99 ? 13.023 19.375 14.641 1 96 99 ASP A N 1
ATOM 768 C CA . ASP A 1 99 ? 13.195 19.703 13.227 1 96 99 ASP A CA 1
ATOM 769 C C . ASP A 1 99 ? 12.023 19.188 12.391 1 96 99 ASP A C 1
ATOM 771 O O . ASP A 1 99 ? 12.219 18.609 11.32 1 96 99 ASP A O 1
ATOM 775 N N . THR A 1 100 ? 10.812 19.266 12.883 1 97.12 100 THR A N 1
ATOM 776 C CA . THR A 1 100 ? 9.586 18.906 12.188 1 97.12 100 THR A CA 1
ATOM 777 C C . THR A 1 100 ? 8.406 19.734 12.688 1 97.12 100 THR A C 1
ATOM 779 O O . THR A 1 100 ? 8.406 20.203 13.828 1 97.12 100 THR A O 1
ATOM 782 N N . LEU A 1 101 ? 7.418 19.922 11.797 1 97.56 101 LEU A N 1
ATOM 783 C CA . LEU A 1 101 ? 6.199 20.641 12.133 1 97.56 101 LEU A CA 1
ATOM 784 C C . LEU A 1 101 ? 5.168 19.719 12.758 1 97.56 101 LEU A C 1
ATOM 786 O O . LEU A 1 101 ? 4.082 20.156 13.148 1 97.56 101 LEU A O 1
ATOM 790 N N . ASN A 1 102 ? 5.473 18.406 12.844 1 97.81 102 ASN A N 1
ATOM 791 C CA . ASN A 1 102 ? 4.477 17.422 13.266 1 97.81 102 ASN A CA 1
ATOM 792 C C . ASN A 1 102 ? 4.965 16.609 14.469 1 97.81 102 ASN A C 1
ATOM 794 O O . ASN A 1 102 ? 6.145 16.672 14.82 1 97.81 102 ASN A O 1
ATOM 798 N N . HIS A 1 103 ? 4.078 15.922 15.062 1 96.88 103 HIS A N 1
ATOM 799 C CA . HIS A 1 103 ? 4.312 15.094 16.25 1 96.88 103 HIS A CA 1
ATOM 800 C C . HIS A 1 103 ? 4.945 13.758 15.867 1 96.88 103 HIS A C 1
ATOM 802 O O . HIS A 1 103 ? 4.844 12.789 16.609 1 96.88 103 HIS A O 1
ATOM 808 N N . THR A 1 104 ? 5.5 13.625 14.68 1 95.62 104 THR A N 1
ATOM 809 C CA . THR A 1 104 ? 6.227 12.461 14.188 1 95.62 104 THR A CA 1
ATOM 810 C C . THR A 1 104 ? 7.52 12.875 13.5 1 95.62 104 THR A C 1
ATOM 812 O O . THR A 1 104 ? 7.566 13.914 12.828 1 95.62 104 THR A O 1
ATOM 815 N N . PRO A 1 105 ? 8.523 12.055 13.617 1 93.25 105 PRO A N 1
ATOM 816 C CA . PRO A 1 105 ? 9.805 12.398 13.008 1 93.25 105 PRO A CA 1
ATOM 817 C C . PRO A 1 105 ? 9.875 12.016 11.531 1 93.25 105 PRO A C 1
ATOM 819 O O . PRO A 1 105 ? 10.914 12.195 10.891 1 93.25 105 PRO A O 1
ATOM 822 N N . SER A 1 106 ? 8.859 11.516 10.977 1 92.5 106 SER A N 1
ATOM 823 C CA . SER A 1 106 ? 8.859 11.117 9.57 1 92.5 106 SER A CA 1
ATOM 824 C C . SER A 1 106 ? 9.336 12.258 8.672 1 92.5 106 SER A C 1
ATOM 826 O O . SER A 1 106 ? 8.727 13.328 8.641 1 92.5 106 SER A O 1
ATOM 828 N N . PHE A 1 107 ? 10.359 11.992 7.898 1 93.44 107 PHE A N 1
ATOM 829 C CA . PHE A 1 107 ? 11 13.008 7.07 1 93.44 107 PHE A CA 1
ATOM 830 C C . PHE A 1 107 ? 10.023 13.562 6.039 1 93.44 107 PHE A C 1
ATOM 832 O O . PHE A 1 107 ? 10.008 14.766 5.77 1 93.44 107 PHE A O 1
ATOM 839 N N . VAL A 1 108 ? 9.219 12.742 5.484 1 94.06 108 VAL A N 1
ATOM 840 C CA . VAL A 1 108 ? 8.32 13.141 4.402 1 94.06 108 VAL A CA 1
ATOM 841 C C . VAL A 1 108 ? 7.293 14.141 4.926 1 94.06 108 VAL A C 1
ATOM 843 O O . VAL A 1 108 ? 6.77 14.961 4.164 1 94.06 108 VAL A O 1
ATOM 846 N N . LEU A 1 109 ? 7.086 14.18 6.25 1 96 109 LEU A N 1
ATOM 847 C CA . LEU A 1 109 ? 6.031 15 6.844 1 96 109 LEU A CA 1
ATOM 848 C C . LEU A 1 109 ? 6.617 16.25 7.48 1 96 109 LEU A C 1
ATOM 850 O O . LEU A 1 109 ? 5.875 17.141 7.918 1 96 109 LEU A O 1
ATOM 854 N N . ARG A 1 110 ? 7.871 16.453 7.473 1 96.12 110 ARG A N 1
ATOM 855 C CA . ARG A 1 110 ? 8.547 17.406 8.352 1 96.12 110 ARG A CA 1
ATOM 856 C C . ARG A 1 110 ? 8.078 18.828 8.07 1 96.12 110 ARG A C 1
ATOM 858 O O . ARG A 1 110 ? 8.016 19.656 8.977 1 96.12 110 ARG A O 1
ATOM 865 N N . ASP A 1 111 ? 7.754 19.141 6.855 1 95 111 ASP A N 1
ATOM 866 C CA . ASP A 1 111 ? 7.332 20.5 6.492 1 95 111 ASP A CA 1
ATOM 867 C C . ASP A 1 111 ? 5.875 20.516 6.047 1 95 111 ASP A C 1
ATOM 869 O O . ASP A 1 111 ? 5.453 21.422 5.328 1 95 111 ASP A O 1
ATOM 873 N N . LYS A 1 112 ? 5.164 19.469 6.336 1 96.44 112 LYS A N 1
ATOM 874 C CA . LYS A 1 112 ? 3.795 19.312 5.852 1 96.44 112 LYS A CA 1
ATOM 875 C C . LYS A 1 112 ? 2.824 19.094 7.008 1 96.44 112 LYS A C 1
ATOM 877 O O . LYS A 1 112 ? 2.561 17.953 7.395 1 96.44 112 LYS A O 1
ATOM 882 N N . PRO A 1 113 ? 2.25 20.188 7.504 1 97.88 113 PRO A N 1
ATOM 883 C CA . PRO A 1 113 ? 1.347 20.047 8.648 1 97.88 113 PRO A CA 1
ATOM 884 C C . PRO A 1 113 ? 0.202 19.078 8.383 1 97.88 113 PRO A C 1
ATOM 886 O O . PRO A 1 113 ? -0.514 19.219 7.387 1 97.88 113 PRO A O 1
ATOM 889 N N . ILE A 1 114 ? -0.016 18.094 9.25 1 98.5 114 ILE A N 1
ATOM 890 C CA . ILE A 1 114 ? -1.059 17.078 9.141 1 98.5 114 ILE A CA 1
ATOM 891 C C . ILE A 1 114 ? -2.408 17.672 9.523 1 98.5 114 ILE A C 1
ATOM 893 O O . ILE A 1 114 ? -2.557 18.25 10.609 1 98.5 114 ILE A O 1
ATOM 897 N N . SER A 1 115 ? -3.404 17.562 8.633 1 98.69 115 SER A N 1
ATOM 898 C CA . SER A 1 115 ? -4.715 18.156 8.898 1 98.69 115 SER A CA 1
ATOM 899 C C . SER A 1 115 ? -5.754 17.078 9.188 1 98.69 115 SER A C 1
ATOM 901 O O . SER A 1 115 ? -6.801 17.359 9.773 1 98.69 115 SER A O 1
ATOM 903 N N . LEU A 1 116 ? -5.57 15.867 8.75 1 98.75 116 LEU A N 1
ATOM 904 C CA . LEU A 1 116 ? -6.477 14.734 8.93 1 98.75 116 LEU A CA 1
ATOM 905 C C . LEU A 1 116 ? -5.711 13.422 8.938 1 98.75 116 LEU A C 1
ATOM 907 O O . LEU A 1 116 ? -4.797 13.219 8.133 1 98.75 116 LEU A O 1
ATOM 911 N N . SER A 1 117 ? -6.062 12.539 9.891 1 98.31 117 SER A N 1
ATOM 912 C CA . SER A 1 117 ? -5.387 11.25 9.992 1 98.31 117 SER A CA 1
ATOM 913 C C . SER A 1 117 ? -6.352 10.094 9.734 1 98.31 117 SER A C 1
ATOM 915 O O . SER A 1 117 ? -7.539 10.188 10.055 1 98.31 117 SER A O 1
ATOM 917 N N . ILE A 1 118 ? -5.84 8.984 9.156 1 97.94 118 ILE A N 1
ATOM 918 C CA . ILE A 1 118 ? -6.672 7.848 8.781 1 97.94 118 ILE A CA 1
ATOM 919 C C . ILE A 1 118 ? -6.078 6.559 9.344 1 97.94 118 ILE A C 1
ATOM 921 O O . ILE A 1 118 ? -4.902 6.262 9.117 1 97.94 118 ILE A O 1
ATOM 925 N N . GLU A 1 119 ? -6.84 5.828 10.078 1 96.38 119 GLU A N 1
ATOM 926 C CA . GLU A 1 119 ? -6.496 4.508 10.594 1 96.38 119 GLU A CA 1
ATOM 927 C C . GLU A 1 119 ? -7.289 3.412 9.891 1 96.38 119 GLU A C 1
ATOM 929 O O . GLU A 1 119 ? -8.516 3.492 9.789 1 96.38 119 GLU A O 1
ATOM 934 N N . CYS A 1 120 ? -6.598 2.4 9.367 1 94.56 120 CYS A N 1
ATOM 935 C CA . CYS A 1 120 ? -7.238 1.338 8.594 1 94.56 120 CYS A CA 1
ATOM 936 C C . CYS A 1 120 ? -7.086 -0.008 9.297 1 94.56 120 CYS A C 1
ATOM 938 O O . CYS A 1 120 ? -6.031 -0.306 9.859 1 94.56 120 CYS A O 1
ATOM 940 N N . LYS A 1 121 ? -8.18 -0.727 9.227 1 88.75 121 LYS A N 1
ATOM 941 C CA . LYS A 1 121 ? -8.203 -2.111 9.695 1 88.75 121 LYS A CA 1
ATOM 942 C C . LYS A 1 121 ? -8.82 -3.033 8.641 1 88.75 121 LYS A C 1
ATOM 944 O O . LYS A 1 121 ? -9.547 -2.578 7.758 1 88.75 121 LYS A O 1
ATOM 949 N N . LYS A 1 122 ? -8.359 -4.363 8.656 1 74.75 122 LYS A N 1
ATOM 950 C CA . LYS A 1 122 ? -9.07 -5.344 7.844 1 74.75 122 LYS A CA 1
ATOM 951 C C . LYS A 1 122 ? -10.508 -5.508 8.32 1 74.75 122 LYS A C 1
ATOM 953 O O . LYS A 1 122 ? -10.875 -5.035 9.398 1 74.75 122 LYS A O 1
ATOM 958 N N . ARG A 1 123 ? -11.227 -6.273 7.355 1 69.69 123 ARG A N 1
ATOM 959 C CA . ARG A 1 123 ? -12.625 -6.523 7.688 1 69.69 123 ARG A CA 1
ATOM 960 C C . ARG A 1 123 ? -12.75 -7.336 8.977 1 69.69 123 ARG A C 1
ATOM 962 O O . ARG A 1 123 ? -11.914 -8.195 9.25 1 69.69 123 ARG A O 1
ATOM 969 N N . ASP A 1 124 ? -13.68 -7.102 9.641 1 63.06 124 ASP A N 1
ATOM 970 C CA . ASP A 1 124 ? -14.195 -7.828 10.797 1 63.06 124 ASP A CA 1
ATOM 971 C C . ASP A 1 124 ? -13.289 -7.621 12.016 1 63.06 124 ASP A C 1
ATOM 973 O O . ASP A 1 124 ? -12.32 -8.352 12.203 1 63.06 124 ASP A O 1
ATOM 977 N N . GLY A 1 125 ? -13.32 -6.516 12.695 1 64.25 125 GLY A N 1
ATOM 978 C CA . GLY A 1 125 ? -12.836 -6.359 14.055 1 64.25 125 GLY A CA 1
ATOM 979 C C . GLY A 1 125 ? -11.828 -5.234 14.203 1 64.25 125 GLY A C 1
ATOM 980 O O . GLY A 1 125 ? -11.406 -4.633 13.211 1 64.25 125 GLY A O 1
ATOM 981 N N . GLY A 1 126 ? -11.719 -4.656 15.227 1 78.38 126 GLY A N 1
ATOM 982 C CA . GLY A 1 126 ? -10.602 -3.859 15.727 1 78.38 126 GLY A CA 1
ATOM 983 C C . GLY A 1 126 ? -10.906 -2.373 15.766 1 78.38 126 GLY A C 1
ATOM 984 O O . GLY A 1 126 ? -9.992 -1.549 15.758 1 78.38 126 GLY A O 1
ATOM 985 N N . LEU A 1 127 ? -12.297 -2.176 15.578 1 87.06 127 LEU A N 1
ATOM 986 C CA . LEU A 1 127 ? -12.672 -0.765 15.562 1 87.06 127 LEU A CA 1
ATOM 987 C C . LEU A 1 127 ? -12.289 -0.092 16.875 1 87.06 127 LEU A C 1
ATOM 989 O O . LEU A 1 127 ? -11.859 1.063 16.891 1 87.06 127 LEU A O 1
ATOM 993 N N . ASP A 1 128 ? -12.453 -0.853 17.906 1 86.44 128 ASP A N 1
ATOM 994 C CA . ASP A 1 128 ? -12.062 -0.284 19.188 1 86.44 128 ASP A CA 1
ATOM 995 C C . ASP A 1 128 ? -10.562 0.003 19.234 1 86.44 128 ASP A C 1
ATOM 997 O O . ASP A 1 128 ? -10.141 1.03 19.766 1 86.44 128 ASP A O 1
ATOM 1001 N N . ASN A 1 129 ? -9.883 -0.895 18.703 1 89 129 ASN A N 1
ATOM 1002 C CA . ASN A 1 129 ? -8.438 -0.681 18.609 1 89 129 ASN A CA 1
ATOM 1003 C C . ASN A 1 129 ? -8.102 0.495 17.703 1 89 129 ASN A C 1
ATOM 1005 O O . ASN A 1 129 ? -7.16 1.243 17.969 1 89 129 ASN A O 1
ATOM 1009 N N . ALA A 1 130 ? -8.891 0.6 16.672 1 92.19 130 ALA A N 1
ATOM 1010 C CA . ALA A 1 130 ? -8.68 1.718 15.75 1 92.19 130 ALA A CA 1
ATOM 1011 C C . ALA A 1 130 ? -8.969 3.049 16.438 1 92.19 130 ALA A C 1
ATOM 1013 O O . ALA A 1 130 ? -8.242 4.027 16.234 1 92.19 130 ALA A O 1
ATOM 1014 N N . ASP A 1 131 ? -9.992 3.068 17.297 1 92.5 131 ASP A N 1
ATOM 1015 C CA . ASP A 1 131 ? -10.336 4.27 18.062 1 92.5 131 ASP A CA 1
ATOM 1016 C C . ASP A 1 131 ? -9.203 4.66 19.016 1 92.5 131 ASP A C 1
ATOM 1018 O O . ASP A 1 131 ? -8.875 5.84 19.141 1 92.5 131 ASP A O 1
ATOM 1022 N N . LEU A 1 132 ? -8.711 3.633 19.625 1 91.44 132 LEU A N 1
ATOM 1023 C CA . LEU A 1 132 ? -7.613 3.889 20.562 1 91.44 132 LEU A CA 1
ATOM 1024 C C . LEU A 1 132 ? -6.402 4.453 19.828 1 91.44 132 LEU A C 1
ATOM 1026 O O . LEU A 1 132 ? -5.766 5.395 20.297 1 91.44 132 LEU A O 1
ATOM 1030 N N . GLN A 1 133 ? -6.078 3.953 18.656 1 91.81 133 GLN A N 1
ATOM 1031 C CA . GLN A 1 133 ? -4.906 4.375 17.891 1 91.81 133 GLN A CA 1
ATOM 1032 C C . GLN A 1 133 ? -5.066 5.809 17.391 1 91.81 133 GLN A C 1
ATOM 1034 O O . GLN A 1 133 ? -4.156 6.625 17.531 1 91.81 133 GLN A O 1
ATOM 1039 N N . ILE A 1 134 ? -6.25 6.094 16.844 1 94.94 134 ILE A N 1
ATOM 1040 C CA . ILE A 1 134 ? -6.441 7.434 16.297 1 94.94 134 ILE A CA 1
ATOM 1041 C C . ILE A 1 134 ? -6.523 8.445 17.438 1 94.94 134 ILE A C 1
ATOM 1043 O O . ILE A 1 134 ? -6.043 9.57 17.312 1 94.94 134 ILE A O 1
ATOM 1047 N N . SER A 1 135 ? -7.102 8.047 18.531 1 94.31 135 SER A N 1
ATOM 1048 C CA . SER A 1 135 ? -7.199 8.93 19.688 1 94.31 135 SER A CA 1
ATOM 1049 C C . SER A 1 135 ? -5.816 9.266 20.234 1 94.31 135 SER A C 1
ATOM 1051 O O . SER A 1 135 ? -5.531 10.43 20.547 1 94.31 135 SER A O 1
ATOM 1053 N N . SER A 1 136 ? -5.023 8.266 20.406 1 94.31 136 SER A N 1
ATOM 1054 C CA . SER A 1 136 ? -3.672 8.477 20.906 1 94.31 136 SER A CA 1
ATOM 1055 C C . SER A 1 136 ? -2.852 9.336 19.953 1 94.31 136 SER A C 1
ATOM 1057 O O . SER A 1 136 ? -2.084 10.195 20.391 1 94.31 136 SER A O 1
ATOM 1059 N N . TRP A 1 137 ? -2.959 9.055 18.688 1 96.56 137 TRP A N 1
ATOM 1060 C CA . TRP A 1 137 ? -2.293 9.844 17.656 1 96.56 137 TRP A CA 1
ATOM 1061 C C . TRP A 1 137 ? -2.717 11.305 17.719 1 96.56 137 TRP A C 1
ATOM 1063 O O . TRP A 1 137 ? -1.872 12.203 17.688 1 96.56 137 TRP A O 1
ATOM 1073 N N . HIS A 1 138 ? -4.016 11.586 17.875 1 97.06 138 HIS A N 1
ATOM 1074 C CA . HIS A 1 138 ? -4.555 12.938 17.953 1 97.06 138 HIS A CA 1
ATOM 1075 C C . HIS A 1 138 ? -4.109 13.617 19.25 1 97.06 138 HIS A C 1
ATOM 1077 O O . HIS A 1 138 ? -3.824 14.82 19.25 1 97.06 138 HIS A O 1
ATOM 1083 N N . ALA A 1 139 ? -4.082 12.836 20.281 1 95.81 139 ALA A N 1
ATOM 1084 C CA . ALA A 1 139 ? -3.635 13.422 21.547 1 95.81 139 ALA A CA 1
ATOM 1085 C C . ALA A 1 139 ? -2.207 13.945 21.438 1 95.81 139 ALA A C 1
ATOM 1087 O O . ALA A 1 139 ? -1.905 15.047 21.906 1 95.81 139 ALA A O 1
ATOM 1088 N N . ALA A 1 140 ? -1.378 13.188 20.828 1 96.12 140 ALA A N 1
ATOM 1089 C CA . ALA A 1 140 ? -0.003 13.617 20.594 1 96.12 140 ALA A CA 1
ATOM 1090 C C . ALA A 1 140 ? 0.042 14.844 19.688 1 96.12 140 ALA A C 1
ATOM 1092 O O . ALA A 1 140 ? 0.845 15.75 19.906 1 96.12 140 ALA A O 1
ATOM 1093 N N . GLN A 1 141 ? -0.817 14.844 18.75 1 97.56 141 GLN A N 1
ATOM 1094 C CA . GLN A 1 141 ? -0.846 15.984 17.844 1 97.56 141 GLN A CA 1
ATOM 1095 C C . GLN A 1 141 ? -1.29 17.25 18.562 1 97.56 141 GLN A C 1
ATOM 1097 O O . GLN A 1 141 ? -0.683 18.312 18.391 1 97.56 141 GLN A O 1
ATOM 1102 N N . TRP A 1 142 ? -2.318 17.156 19.344 1 97.5 142 TRP A N 1
ATOM 1103 C CA . TRP A 1 142 ? -2.785 18.297 20.125 1 97.5 142 TRP A CA 1
ATOM 1104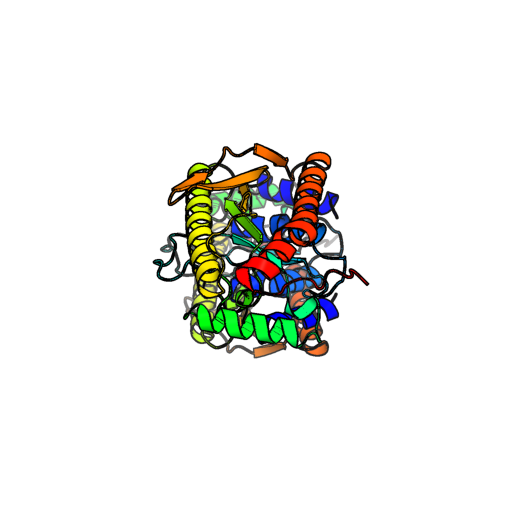 C C . TRP A 1 142 ? -1.666 18.859 21 1 97.5 142 TRP A C 1
ATOM 1106 O O . TRP A 1 142 ? -1.449 20.062 21.047 1 97.5 142 TRP A O 1
ATOM 1116 N N . ARG A 1 143 ? -0.99 18.016 21.641 1 95.81 143 ARG A N 1
ATOM 1117 C CA . ARG A 1 143 ? 0.09 18.453 22.516 1 95.81 143 ARG A CA 1
ATOM 1118 C C . ARG A 1 143 ? 1.191 19.156 21.734 1 95.81 143 ARG A C 1
ATOM 1120 O O . ARG A 1 143 ? 1.732 20.156 22.188 1 95.81 143 ARG A O 1
ATOM 1127 N N . TYR A 1 144 ? 1.493 18.594 20.672 1 96.81 144 TYR A N 1
ATOM 1128 C CA . TYR A 1 144 ? 2.561 19.156 19.844 1 96.81 144 TYR A CA 1
ATOM 1129 C C . TYR A 1 144 ? 2.166 20.516 19.297 1 96.81 144 TYR A C 1
ATOM 1131 O O . TYR A 1 144 ? 2.973 21.453 19.312 1 96.81 144 TYR A O 1
ATOM 1139 N N . LEU A 1 145 ? 0.939 20.609 18.781 1 97.44 145 LEU A N 1
ATOM 1140 C CA . LEU A 1 145 ? 0.441 21.875 18.281 1 97.44 145 LEU A CA 1
ATOM 1141 C C . LEU A 1 145 ? 0.448 22.938 19.375 1 97.44 145 LEU A C 1
ATOM 1143 O O . LEU A 1 145 ? 0.825 24.078 19.125 1 97.44 145 LEU A O 1
ATOM 1147 N N . LEU A 1 146 ? 0.038 22.531 20.547 1 96.81 146 LEU A N 1
ATOM 1148 C CA . LEU A 1 146 ? 0.049 23.453 21.672 1 96.81 146 LEU A CA 1
ATOM 1149 C C . LEU A 1 146 ? 1.466 23.938 21.969 1 96.81 146 LEU A C 1
ATOM 1151 O O . LEU A 1 146 ? 1.685 25.141 22.188 1 96.81 146 LEU A O 1
ATOM 1155 N N . MET A 1 147 ? 2.357 23.016 21.984 1 96.31 147 MET A N 1
ATOM 1156 C CA . MET A 1 147 ? 3.758 23.359 22.219 1 96.31 147 MET A CA 1
ATOM 1157 C C . MET A 1 147 ? 4.258 24.344 21.172 1 96.31 147 MET A C 1
ATOM 1159 O O . MET A 1 147 ? 4.887 25.359 21.516 1 96.31 147 MET A O 1
ATOM 1163 N N . LEU A 1 148 ? 3.975 24.109 19.891 1 96.94 148 LEU A N 1
ATOM 1164 C CA . LEU A 1 148 ? 4.418 25 18.828 1 96.94 148 LEU A CA 1
ATOM 1165 C C . LEU A 1 148 ? 3.779 26.391 18.969 1 96.94 148 LEU A C 1
ATOM 1167 O O . LEU A 1 148 ? 4.445 27.406 18.797 1 96.94 148 LEU A O 1
ATOM 1171 N N . CYS A 1 149 ? 2.49 26.391 19.266 1 95.62 149 CYS A N 1
ATOM 1172 C CA . CYS A 1 149 ? 1.793 27.656 19.469 1 95.62 149 CYS A CA 1
ATOM 1173 C C . CYS A 1 149 ? 2.467 28.469 20.562 1 95.62 149 CYS A C 1
ATOM 1175 O O . CYS A 1 149 ? 2.742 29.656 20.375 1 95.62 149 CYS A O 1
ATOM 1177 N N . ARG A 1 150 ? 2.791 27.859 21.578 1 94.19 150 ARG A N 1
ATOM 1178 C CA . ARG A 1 150 ? 3.412 28.547 22.703 1 94.19 150 ARG A CA 1
ATOM 1179 C C . ARG A 1 150 ? 4.785 29.094 22.312 1 94.19 150 ARG A C 1
ATOM 1181 O O . ARG A 1 150 ? 5.148 30.203 22.703 1 94.19 150 ARG A O 1
ATOM 1188 N N . LYS A 1 151 ? 5.457 28.375 21.594 1 93.25 151 LYS A N 1
ATOM 1189 C CA . LYS A 1 151 ? 6.801 28.766 21.172 1 93.25 151 LYS A CA 1
ATOM 1190 C C . LYS A 1 151 ? 6.75 29.938 20.203 1 93.25 151 LYS A C 1
ATOM 1192 O O . LYS A 1 151 ? 7.695 30.734 20.125 1 93.25 151 LYS A O 1
ATOM 1197 N N . THR A 1 152 ? 5.715 30.047 19.469 1 89.5 152 THR A N 1
ATOM 1198 C CA . THR A 1 152 ? 5.605 31.109 18.469 1 89.5 152 THR A CA 1
ATOM 1199 C C . THR A 1 152 ? 4.824 32.281 19.031 1 89.5 152 THR A C 1
ATOM 1201 O O . THR A 1 152 ? 4.59 33.281 18.328 1 89.5 152 THR A O 1
ATOM 1204 N N . GLY A 1 153 ? 4.426 32.25 20.297 1 87.81 153 GLY A N 1
ATOM 1205 C CA . GLY A 1 153 ? 3.871 33.406 20.984 1 87.81 153 GLY A CA 1
ATOM 1206 C C . GLY A 1 153 ? 2.373 33.312 21.203 1 87.81 153 GLY A C 1
ATOM 1207 O O . GLY A 1 153 ? 1.767 34.219 21.781 1 87.81 153 GLY A O 1
ATOM 1208 N N . ALA A 1 154 ? 1.779 32.219 20.656 1 84.56 154 ALA A N 1
ATOM 1209 C CA . ALA A 1 154 ? 0.356 32.031 20.906 1 84.56 154 ALA A CA 1
ATOM 1210 C C . ALA A 1 154 ? 0.13 31.391 22.281 1 84.56 154 ALA A C 1
ATOM 1212 O O . ALA A 1 154 ? 0.953 30.594 22.734 1 84.56 154 ALA A O 1
ATOM 1213 N N . ALA A 1 155 ? -0.95 31.781 22.875 1 82.81 155 ALA A N 1
ATOM 1214 C CA . ALA A 1 155 ? -1.22 31.297 24.234 1 82.81 155 ALA A CA 1
ATOM 1215 C C . ALA A 1 155 ? -1.724 29.844 24.203 1 82.81 155 ALA A C 1
ATOM 1217 O O . ALA A 1 155 ? -1.441 29.078 25.125 1 82.81 155 ALA A O 1
ATOM 1218 N N . ASP A 1 156 ? -2.535 29.531 23.266 1 90.12 156 ASP A N 1
ATOM 1219 C CA . ASP A 1 156 ? -3.146 28.203 23.188 1 90.12 156 ASP A CA 1
ATOM 1220 C C . ASP A 1 156 ? -3.537 27.859 21.766 1 90.12 156 ASP A C 1
ATOM 1222 O O . ASP A 1 156 ? -3.076 28.5 20.812 1 90.12 156 ASP A O 1
ATOM 1226 N N . VAL A 1 157 ? -4.277 26.781 21.625 1 93.38 157 VAL A N 1
ATOM 1227 C CA . VAL A 1 157 ? -4.66 26.297 20.312 1 93.38 157 VAL A CA 1
ATOM 1228 C C . VAL A 1 157 ? -6.066 26.781 19.969 1 93.38 157 VAL A C 1
ATOM 1230 O O . VAL A 1 157 ? -6.773 26.156 19.172 1 93.38 157 VAL A O 1
ATOM 1233 N N . SER A 1 158 ? -6.43 27.938 20.625 1 91.19 158 SER A N 1
ATOM 1234 C CA . SER A 1 158 ? -7.75 28.5 20.344 1 91.19 158 SER A CA 1
ATOM 1235 C C . SER A 1 158 ? -7.914 28.797 18.859 1 91.19 158 SER A C 1
ATOM 1237 O O . SER A 1 158 ? -6.969 29.25 18.203 1 91.19 158 SER A O 1
ATOM 1239 N N . GLY A 1 159 ? -9.164 28.5 18.281 1 92.19 159 GLY A N 1
ATOM 1240 C CA . GLY A 1 159 ? -9.438 28.703 16.875 1 92.19 159 GLY A CA 1
ATOM 1241 C C . GLY A 1 159 ? -9.492 27.406 16.078 1 92.19 159 GLY A C 1
ATOM 1242 O O . GLY A 1 159 ? -10.07 27.344 15 1 92.19 159 GLY A O 1
ATOM 1243 N N . LEU A 1 160 ? -8.781 26.359 16.594 1 96.06 160 LEU A N 1
ATOM 1244 C CA . LEU A 1 160 ? -8.898 25.047 15.977 1 96.06 160 LEU A CA 1
ATOM 1245 C C . LEU A 1 160 ? -9.961 24.203 16.672 1 96.06 160 LEU A C 1
ATOM 1247 O O . LEU A 1 160 ? -9.727 23.672 17.766 1 96.06 160 LEU A O 1
ATOM 1251 N N . PRO A 1 161 ? -11.102 24.062 16.078 1 94.44 161 PRO A N 1
ATOM 1252 C CA . PRO A 1 161 ? -12.242 23.484 16.781 1 94.44 161 PRO A CA 1
ATOM 1253 C C . PRO A 1 161 ? -12.078 21.984 17.031 1 94.44 161 PRO A C 1
ATOM 1255 O O . PRO A 1 161 ? -12.562 21.469 18.047 1 94.44 161 PRO A O 1
ATOM 1258 N N . PHE A 1 162 ? -11.5 21.297 16.156 1 97.62 162 PHE A N 1
ATOM 1259 C CA . PHE A 1 162 ? -11.328 19.859 16.266 1 97.62 162 PHE A CA 1
ATOM 1260 C C . PHE A 1 162 ? -10.25 19.359 15.32 1 97.62 162 PHE A C 1
ATOM 1262 O O . PHE A 1 162 ? -9.789 20.094 14.445 1 97.62 162 PHE A O 1
ATOM 1269 N N . LEU A 1 163 ? -9.703 18.203 15.594 1 98.31 163 LEU A N 1
ATOM 1270 C CA . LEU A 1 163 ? -8.906 17.438 14.633 1 98.31 163 LEU A CA 1
ATOM 1271 C C . LEU A 1 163 ? -9.727 16.297 14.031 1 98.31 163 LEU A C 1
ATOM 1273 O O . LEU A 1 163 ? -10.266 15.461 14.758 1 98.31 163 LEU A O 1
ATOM 1277 N N . PRO A 1 164 ? -9.867 16.312 12.742 1 98.5 164 PRO A N 1
ATOM 1278 C CA . PRO A 1 164 ? -10.633 15.242 12.094 1 98.5 164 PRO A CA 1
ATOM 1279 C C . PRO A 1 164 ? -9.797 13.984 11.852 1 98.5 164 PRO A C 1
ATOM 1281 O O . PRO A 1 164 ? -8.594 14.07 11.617 1 98.5 164 PRO A O 1
ATOM 1284 N N . GLY A 1 165 ? -10.469 12.844 11.945 1 98.25 165 GLY A N 1
ATOM 1285 C CA . GLY A 1 165 ? -9.906 11.555 11.586 1 98.25 165 GLY A CA 1
ATOM 1286 C C . GLY A 1 165 ? -10.883 10.656 10.844 1 98.25 165 GLY A C 1
ATOM 1287 O O . GLY A 1 165 ? -12.086 10.914 10.844 1 98.25 165 GLY A O 1
ATOM 1288 N N . LEU A 1 166 ? -10.359 9.719 10.148 1 98.19 166 LEU A N 1
ATOM 1289 C CA . LEU A 1 166 ? -11.148 8.648 9.547 1 98.19 166 LEU A CA 1
ATOM 1290 C C . LEU A 1 166 ? -10.68 7.281 10.031 1 98.19 166 LEU A C 1
ATOM 1292 O O . LEU A 1 166 ? -9.477 7.055 10.172 1 98.19 166 LEU A O 1
ATOM 1296 N N . VAL A 1 167 ? -11.617 6.473 10.336 1 96.94 167 VAL A N 1
ATOM 1297 C CA . VAL A 1 167 ? -11.367 5.066 10.633 1 96.94 167 VAL A CA 1
ATOM 1298 C C . VAL A 1 167 ? -11.977 4.191 9.547 1 96.94 167 VAL A C 1
ATOM 1300 O O . VAL A 1 167 ? -13.148 4.359 9.188 1 96.94 167 VAL A O 1
ATOM 1303 N N . VAL A 1 168 ? -11.133 3.309 8.992 1 96.75 168 VAL A N 1
ATOM 1304 C CA . VAL A 1 168 ? -11.586 2.439 7.91 1 96.75 168 VAL A CA 1
ATOM 1305 C C . VAL A 1 168 ? -11.555 0.984 8.367 1 96.75 168 VAL A C 1
ATOM 1307 O O . VAL A 1 168 ? -10.57 0.527 8.945 1 96.75 168 VAL A O 1
ATOM 1310 N N . SER A 1 169 ? -12.617 0.305 8.195 1 94.38 169 SER A N 1
ATOM 1311 C CA . SER A 1 169 ? -12.703 -1.137 8.406 1 94.38 169 SER A CA 1
ATOM 1312 C C . SER A 1 169 ? -13.188 -1.85 7.145 1 94.38 169 SER A C 1
ATOM 1314 O O . SER A 1 169 ? -14.391 -1.917 6.891 1 94.38 169 SER A O 1
ATOM 1316 N N . GLY A 1 170 ? -12.195 -2.439 6.418 1 94.19 170 GLY A N 1
ATOM 1317 C CA . GLY A 1 170 ? -12.547 -2.986 5.117 1 94.19 170 GLY A CA 1
ATOM 1318 C C . GLY A 1 170 ? -13.164 -1.96 4.184 1 94.19 170 GLY A C 1
ATOM 1319 O O . GLY A 1 170 ? -12.5 -0.994 3.795 1 94.19 170 GLY A O 1
ATOM 1320 N N . ALA A 1 171 ? -14.492 -2.141 3.986 1 96.31 171 ALA A N 1
ATOM 1321 C CA . ALA A 1 171 ? -15.172 -1.285 3.02 1 96.31 171 ALA A CA 1
ATOM 1322 C C . ALA A 1 171 ? -15.812 -0.08 3.705 1 96.31 171 ALA A C 1
ATOM 1324 O O . ALA A 1 171 ? -16.203 0.886 3.045 1 96.31 171 ALA A O 1
ATOM 1325 N N . GLU A 1 172 ? -15.922 -0.112 5.02 1 96.62 172 GLU A N 1
ATOM 1326 C CA . GLU A 1 172 ? -16.672 0.917 5.734 1 96.62 172 GLU A CA 1
ATOM 1327 C C . GLU A 1 172 ? -15.75 2.018 6.246 1 96.62 172 GLU A C 1
ATOM 1329 O O . GLU A 1 172 ? -14.688 1.733 6.812 1 96.62 172 GLU A O 1
ATOM 1334 N N . TRP A 1 173 ? -16.188 3.221 6.027 1 97.75 173 TRP A N 1
ATOM 1335 C CA . TRP A 1 173 ? -15.43 4.398 6.445 1 97.75 173 TRP A CA 1
ATOM 1336 C C . TRP A 1 173 ? -16.188 5.18 7.508 1 97.75 173 TRP A C 1
ATOM 1338 O O . TRP A 1 173 ? -17.406 5.398 7.383 1 97.75 173 TRP A O 1
ATOM 1348 N N . TYR A 1 174 ? -15.492 5.574 8.539 1 97.62 174 TYR A N 1
ATOM 1349 C CA . TYR A 1 174 ? -16.078 6.312 9.656 1 97.62 174 TYR A CA 1
ATOM 1350 C C . TYR A 1 174 ? -15.344 7.625 9.883 1 97.62 174 TYR A C 1
ATOM 1352 O O . TYR A 1 174 ? -14.117 7.68 9.789 1 97.62 174 TYR A O 1
ATOM 1360 N N . PHE A 1 175 ? -16.188 8.625 10.18 1 98 175 PHE A N 1
ATOM 1361 C CA . PHE A 1 175 ? -15.625 9.898 10.609 1 98 175 PHE A CA 1
ATOM 1362 C C . PHE A 1 175 ? -15.492 9.938 12.133 1 98 175 PHE A C 1
ATOM 1364 O O . PHE A 1 175 ? -16.391 9.484 12.852 1 98 175 PHE A O 1
ATOM 1371 N N . VAL A 1 176 ? -14.352 10.422 12.586 1 97.69 176 VAL A N 1
ATOM 1372 C CA . VAL A 1 176 ? -14.117 10.703 13.992 1 97.69 176 VAL A CA 1
ATOM 1373 C C . VAL A 1 176 ? -13.516 12.094 14.148 1 97.69 176 VAL A C 1
ATOM 1375 O O . VAL A 1 176 ? -13.008 12.672 13.188 1 97.69 176 VAL A O 1
ATOM 1378 N N . ALA A 1 177 ? -13.656 12.602 15.305 1 97.88 177 ALA A N 1
ATOM 1379 C CA . ALA A 1 177 ? -13.047 13.883 15.641 1 97.88 177 ALA A CA 1
ATOM 1380 C C . ALA A 1 177 ? -12.578 13.906 17.094 1 97.88 177 ALA A C 1
ATOM 1382 O O . ALA A 1 177 ? -13.133 13.203 17.938 1 97.88 177 ALA A O 1
ATOM 1383 N N . THR A 1 178 ? -11.547 14.594 17.312 1 97.88 178 THR A N 1
ATOM 1384 C CA . THR A 1 178 ? -11.164 14.859 18.688 1 97.88 178 THR A CA 1
ATOM 1385 C C . THR A 1 178 ? -11.172 16.359 18.984 1 97.88 178 THR A C 1
ATOM 1387 O O . THR A 1 178 ? -10.938 17.172 18.078 1 97.88 178 THR A O 1
ATOM 1390 N N . THR A 1 179 ? -11.5 16.672 20.156 1 97.44 179 THR A N 1
ATOM 1391 C CA . THR A 1 179 ? -11.375 18.031 20.688 1 97.44 179 THR A CA 1
ATOM 1392 C C . THR A 1 179 ? -10.461 18.047 21.906 1 97.44 179 THR A C 1
ATOM 1394 O O . THR A 1 179 ? -10.164 17 22.484 1 97.44 179 THR A O 1
ATOM 1397 N N . ARG A 1 180 ? -10.008 19.172 22.125 1 94.56 180 ARG A N 1
ATOM 1398 C CA . ARG A 1 180 ? -9.148 19.344 23.297 1 94.56 180 ARG A CA 1
ATOM 1399 C C . ARG A 1 180 ? -9.68 20.438 24.219 1 94.56 180 ARG A C 1
ATOM 1401 O O . ARG A 1 180 ? -10.016 21.531 23.75 1 94.56 180 ARG A O 1
ATOM 1408 N N . ALA A 1 181 ? -9.844 20.141 25.453 1 91.38 181 ALA A N 1
ATOM 1409 C CA . ALA A 1 181 ? -10.172 21.078 26.516 1 91.38 181 ALA A CA 1
ATOM 1410 C C . ALA A 1 181 ? -9.164 20.984 27.656 1 91.38 181 ALA A C 1
ATOM 1412 O O . ALA A 1 181 ? -9.125 19.984 28.375 1 91.38 181 ALA A O 1
ATOM 1413 N N . GLY A 1 182 ? -8.414 22.078 27.828 1 88.69 182 GLY A N 1
ATOM 1414 C CA . GLY A 1 182 ? -7.32 22 28.781 1 88.69 182 GLY A CA 1
ATOM 1415 C C . GLY A 1 182 ? -6.309 20.922 28.438 1 88.69 182 GLY A C 1
ATOM 1416 O O . GLY A 1 182 ? -5.719 20.938 27.359 1 88.69 182 GLY A O 1
ATOM 1417 N N . ASN A 1 183 ? -6.25 19.906 29.328 1 88.56 183 ASN A N 1
ATOM 1418 C CA . ASN A 1 183 ? -5.285 18.844 29.094 1 88.56 183 ASN A CA 1
ATOM 1419 C C . ASN A 1 183 ? -5.965 17.547 28.641 1 88.56 183 ASN A C 1
ATOM 1421 O O . ASN A 1 183 ? -5.316 16.516 28.531 1 88.56 183 ASN A O 1
ATOM 1425 N N . LYS A 1 184 ? -7.168 17.75 28.297 1 92.88 184 LYS A N 1
ATOM 1426 C CA . LYS A 1 184 ? -7.926 16.547 27.969 1 92.88 184 LYS A CA 1
ATOM 1427 C C . LYS A 1 184 ? -8.289 16.5 26.484 1 92.88 184 LYS A C 1
ATOM 1429 O O . LYS A 1 184 ? -8.789 17.484 25.938 1 92.88 184 LYS A O 1
ATOM 1434 N N . THR A 1 185 ? -7.992 15.383 25.891 1 94.31 185 THR A N 1
ATOM 1435 C CA . THR A 1 185 ? -8.422 15.102 24.531 1 94.31 185 THR A CA 1
ATOM 1436 C C . THR A 1 185 ? -9.625 14.164 24.531 1 94.31 185 THR A C 1
ATOM 1438 O O . THR A 1 185 ? -9.602 13.109 25.156 1 94.31 185 THR A O 1
ATOM 1441 N N . THR A 1 186 ? -10.711 14.531 23.891 1 96.62 186 THR A N 1
ATOM 1442 C CA . THR A 1 186 ? -11.938 13.742 23.828 1 96.62 186 THR A CA 1
ATOM 1443 C C . THR A 1 186 ? -12.172 13.234 22.406 1 96.62 186 THR A C 1
ATOM 1445 O O . THR A 1 186 ? -12.18 14.016 21.453 1 96.62 186 THR A O 1
ATOM 1448 N N . LEU A 1 187 ? -12.305 11.891 22.312 1 96.12 187 LEU A N 1
ATOM 1449 C CA . LEU A 1 187 ? -12.711 11.297 21.047 1 96.12 187 LEU A CA 1
ATOM 1450 C C . LEU A 1 187 ? -14.234 11.234 20.938 1 96.12 187 LEU A C 1
ATOM 1452 O O . LEU A 1 187 ? -14.898 10.695 21.828 1 96.12 187 LEU A O 1
ATOM 1456 N N . TRP A 1 188 ? -14.75 11.75 19.859 1 94.38 188 TRP A N 1
ATOM 1457 C CA . TRP A 1 188 ? -16.188 11.727 19.625 1 94.38 188 TRP A CA 1
ATOM 1458 C C . TRP A 1 188 ? -16.594 10.5 18.812 1 94.38 188 TRP A C 1
ATOM 1460 O O . TRP A 1 188 ? -15.812 10.023 17.984 1 94.38 188 TRP A O 1
ATOM 1470 N N . THR A 1 189 ? -17.719 10.07 19.078 1 86.81 189 THR A N 1
ATOM 1471 C CA . THR A 1 189 ? -18.234 8.828 18.516 1 86.81 189 THR A CA 1
ATOM 1472 C C . THR A 1 189 ? -18.062 8.805 17 1 86.81 189 THR A C 1
ATOM 1474 O O . THR A 1 189 ? -18.234 9.82 16.328 1 86.81 189 THR A O 1
ATOM 1477 N N . ARG A 1 190 ? -17.75 7.645 16.531 1 91.44 190 ARG A N 1
ATOM 1478 C CA . ARG A 1 190 ? -17.578 7.488 15.094 1 91.44 190 ARG A CA 1
ATOM 1479 C C . ARG A 1 190 ? -18.922 7.512 14.375 1 91.44 190 ARG A C 1
ATOM 1481 O O . ARG A 1 190 ? -19.906 6.988 14.883 1 91.44 190 ARG A O 1
ATOM 1488 N N . ARG A 1 191 ? -18.953 8.094 13.242 1 94.94 191 ARG A N 1
ATOM 1489 C CA . ARG A 1 191 ? -20.109 8.133 12.352 1 94.94 191 ARG A CA 1
ATOM 1490 C C . ARG A 1 191 ? -19.781 7.5 11 1 94.94 191 ARG A C 1
ATOM 1492 O O . ARG A 1 191 ? -18.797 7.871 10.352 1 94.94 191 ARG A O 1
ATOM 1499 N N . CYS A 1 192 ? -20.594 6.594 10.602 1 96.06 192 CYS A N 1
ATOM 1500 C CA . CYS A 1 192 ? -20.391 5.969 9.297 1 96.06 192 CYS A CA 1
ATOM 1501 C C . CYS A 1 192 ? -20.641 6.961 8.172 1 96.06 192 CYS A C 1
ATOM 1503 O O . CYS A 1 192 ? -21.672 7.633 8.148 1 96.06 192 CYS A O 1
ATOM 1505 N N . ILE A 1 193 ? -19.719 7.035 7.234 1 98 193 ILE A N 1
ATOM 1506 C CA . ILE A 1 193 ? -19.891 8.023 6.176 1 98 193 ILE A CA 1
ATOM 1507 C C . ILE A 1 193 ? -20.094 7.32 4.836 1 98 193 ILE A C 1
ATOM 1509 O O . ILE A 1 193 ? -20.328 7.965 3.814 1 98 193 ILE A O 1
ATOM 1513 N N . GLY A 1 194 ? -19.875 6.008 4.77 1 97.56 194 GLY A N 1
ATOM 1514 C CA . GLY A 1 194 ? -20.109 5.277 3.535 1 97.56 194 GLY A CA 1
ATOM 1515 C C . GLY A 1 194 ? -19.344 3.977 3.449 1 97.56 194 GLY A C 1
ATOM 1516 O O . GLY A 1 194 ? -18.5 3.686 4.309 1 97.56 194 GLY A O 1
ATOM 1517 N N . ALA A 1 195 ? -19.672 3.205 2.406 1 97.62 195 ALA A N 1
ATOM 1518 C CA . ALA A 1 195 ? -19 1.944 2.107 1 97.62 195 ALA A CA 1
ATOM 1519 C C . ALA A 1 195 ? -18.594 1.874 0.638 1 97.62 195 ALA A C 1
ATOM 1521 O O . ALA A 1 195 ? -19.359 2.295 -0.242 1 97.62 195 ALA A O 1
ATOM 1522 N N . THR A 1 196 ? -17.406 1.313 0.394 1 97.81 196 THR A N 1
ATOM 1523 C CA . THR A 1 196 ? -16.875 1.291 -0.961 1 97.81 196 THR A CA 1
ATOM 1524 C C . THR A 1 196 ? -17.469 0.136 -1.762 1 97.81 196 THR A C 1
ATOM 1526 O O . THR A 1 196 ? -17.125 -0.054 -2.932 1 97.81 196 THR A O 1
ATOM 1529 N N . THR A 1 197 ? -18.391 -0.629 -1.197 1 97.12 197 THR A N 1
ATOM 1530 C CA . THR A 1 197 ? -18.984 -1.76 -1.9 1 97.12 197 THR A CA 1
ATOM 1531 C C . THR A 1 197 ? -20.125 -1.292 -2.818 1 97.12 197 THR A C 1
ATOM 1533 O O . THR A 1 197 ? -20.703 -2.094 -3.545 1 97.12 197 THR A O 1
ATOM 1536 N N . ASN A 1 198 ? -20.438 -0.015 -2.758 1 96.94 198 ASN A N 1
ATOM 1537 C CA . ASN A 1 198 ? -21.422 0.516 -3.693 1 96.94 198 ASN A CA 1
ATOM 1538 C C . ASN A 1 198 ? -21.062 1.925 -4.152 1 96.94 198 ASN A C 1
ATOM 1540 O O . ASN A 1 198 ? -20.266 2.609 -3.5 1 96.94 198 ASN A O 1
ATOM 1544 N N . VAL A 1 199 ? -21.719 2.346 -5.211 1 97 199 VAL A N 1
ATOM 1545 C CA . VAL A 1 199 ? -21.344 3.582 -5.898 1 97 199 VAL A CA 1
ATOM 1546 C C . VAL A 1 199 ? -21.703 4.781 -5.023 1 97 199 VAL A C 1
ATOM 1548 O O . VAL A 1 199 ? -20.891 5.688 -4.84 1 97 199 VAL A O 1
ATOM 1551 N N . VAL A 1 200 ? -22.828 4.781 -4.434 1 97.19 200 VAL A N 1
ATOM 1552 C CA . VAL A 1 200 ? -23.297 5.914 -3.645 1 97.19 200 VAL A CA 1
ATOM 1553 C C . VAL A 1 200 ? -22.406 6.105 -2.426 1 97.19 200 VAL A C 1
ATOM 1555 O O . VAL A 1 200 ? -21.953 7.223 -2.141 1 97.19 200 VAL A O 1
ATOM 1558 N N . GLY A 1 201 ? -22.156 4.988 -1.719 1 98 201 GLY A N 1
ATOM 1559 C CA . GLY A 1 201 ? -21.25 5.043 -0.571 1 98 201 GLY A CA 1
ATOM 1560 C C . GLY A 1 201 ? -19.859 5.52 -0.923 1 98 201 GLY A C 1
ATOM 1561 O O . GLY A 1 201 ? -19.25 6.289 -0.174 1 98 201 GLY A O 1
ATOM 1562 N N . THR A 1 202 ? -19.406 5.086 -2.061 1 98.31 202 THR A N 1
ATOM 1563 C CA . THR A 1 202 ? -18.078 5.5 -2.508 1 98.31 202 THR A CA 1
ATOM 1564 C C . THR A 1 202 ? -18.047 7 -2.789 1 98.31 202 THR A C 1
ATOM 1566 O O . THR A 1 202 ? -17.109 7.688 -2.393 1 98.31 202 THR A O 1
ATOM 1569 N N . TYR A 1 203 ? -19.078 7.535 -3.402 1 97.88 203 TYR A N 1
ATOM 1570 C CA . TYR A 1 203 ? -19.141 8.969 -3.664 1 97.88 203 TYR A CA 1
ATOM 1571 C C . TYR A 1 203 ? -19.25 9.758 -2.365 1 97.88 203 TYR A C 1
ATOM 1573 O O . TYR A 1 203 ? -18.688 10.844 -2.238 1 97.88 203 TYR A O 1
ATOM 1581 N N . GLN A 1 20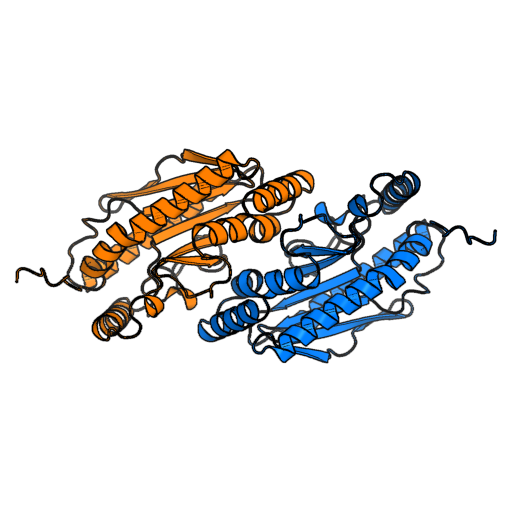4 ? -19.953 9.242 -1.417 1 97.94 204 GLN A N 1
ATOM 1582 C CA . GLN A 1 204 ? -20.094 9.914 -0.13 1 97.94 204 GLN A CA 1
ATOM 1583 C C . GLN A 1 204 ? -18.734 10.047 0.567 1 97.94 204 GLN A C 1
ATOM 1585 O O . GLN A 1 204 ? -18.422 11.102 1.131 1 97.94 204 GLN A O 1
ATOM 1590 N N . ILE A 1 205 ? -17.984 9 0.53 1 98.75 205 ILE A N 1
ATOM 1591 C CA . ILE A 1 205 ? -16.656 9.008 1.139 1 98.75 205 ILE A CA 1
ATOM 1592 C C . ILE A 1 205 ? -15.773 10.031 0.428 1 98.75 205 ILE A C 1
ATOM 1594 O O . ILE A 1 205 ? -15.141 10.867 1.074 1 98.75 205 ILE A O 1
ATOM 1598 N N . ILE A 1 206 ? -15.797 10.008 -0.911 1 98.44 206 ILE A N 1
ATOM 1599 C CA . ILE A 1 206 ? -14.984 10.922 -1.703 1 98.44 206 ILE A CA 1
ATOM 1600 C C . ILE A 1 206 ? -15.375 12.367 -1.395 1 98.44 206 ILE A C 1
ATOM 1602 O O . ILE A 1 206 ? -14.516 13.211 -1.156 1 98.44 206 ILE A O 1
ATOM 1606 N N . ARG A 1 207 ? -16.641 12.633 -1.313 1 98.25 207 ARG A N 1
ATOM 1607 C CA . ARG A 1 207 ? -17.125 13.984 -1.046 1 98.25 207 ARG A CA 1
ATOM 1608 C C . ARG A 1 207 ? -16.734 14.43 0.359 1 98.25 207 ARG A C 1
ATOM 1610 O O . ARG A 1 207 ? -16.422 15.602 0.575 1 98.25 207 ARG A O 1
ATOM 1617 N N . THR A 1 208 ? -16.828 13.516 1.272 1 98.5 208 THR A N 1
ATOM 1618 C CA . THR A 1 208 ? -16.438 13.844 2.637 1 98.5 208 THR A CA 1
ATOM 1619 C C . THR A 1 208 ? -14.961 14.211 2.697 1 98.5 208 THR A C 1
ATOM 1621 O O . THR A 1 208 ? -14.586 15.203 3.332 1 98.5 208 THR A O 1
ATOM 1624 N N . ILE A 1 209 ? -14.102 13.453 2.027 1 98.69 209 ILE A N 1
ATOM 1625 C CA . ILE A 1 209 ? -12.672 13.727 1.998 1 98.69 209 ILE A CA 1
ATOM 1626 C C . ILE A 1 209 ? -12.414 15.062 1.304 1 98.69 209 ILE A C 1
ATOM 1628 O O . ILE A 1 209 ? -11.578 15.852 1.754 1 98.69 209 ILE A O 1
ATOM 1632 N N . GLN A 1 210 ? -13.141 15.367 0.266 1 97.94 210 GLN A N 1
ATOM 1633 C CA . GLN A 1 210 ? -13.016 16.641 -0.439 1 97.94 210 GLN A CA 1
ATOM 1634 C C . GLN A 1 210 ? -13.469 17.797 0.436 1 97.94 210 GLN A C 1
ATOM 1636 O O . GLN A 1 210 ? -12.914 18.906 0.359 1 97.94 210 GLN A O 1
ATOM 1641 N N . TYR A 1 211 ? -14.5 17.531 1.198 1 98.31 211 TYR A N 1
ATOM 1642 C CA . TYR A 1 211 ? -14.906 18.547 2.178 1 98.31 211 TYR A CA 1
ATOM 1643 C C . TYR A 1 211 ? -13.773 18.844 3.15 1 98.31 211 TYR A C 1
ATOM 1645 O O . TYR A 1 211 ? -13.508 20 3.469 1 98.31 211 TYR A O 1
ATOM 1653 N N . PHE A 1 212 ? -13.086 17.828 3.619 1 98.5 212 PHE A N 1
ATOM 1654 C CA . PHE A 1 212 ? -11.992 18.047 4.551 1 98.5 212 PHE A CA 1
ATOM 1655 C C . PHE A 1 212 ? -10.789 18.672 3.844 1 98.5 212 PHE A C 1
ATOM 1657 O O . PHE A 1 212 ? -9.984 19.375 4.469 1 98.5 212 PHE A O 1
ATOM 1664 N N . SER A 1 213 ? -10.664 18.359 2.551 1 98.19 213 SER A N 1
ATOM 1665 C CA . SER A 1 213 ? -9.68 19.109 1.772 1 98.19 213 SER A CA 1
ATOM 1666 C C . SER A 1 213 ? -9.977 20.594 1.775 1 98.19 213 SER A C 1
ATOM 1668 O O . SER A 1 213 ? -9.078 21.422 1.989 1 98.19 213 SER A O 1
ATOM 1670 N N . TRP A 1 214 ? -11.219 20.938 1.542 1 97.56 214 TRP A N 1
ATOM 1671 C CA . TRP A 1 214 ? -11.656 22.328 1.606 1 97.56 214 TRP A CA 1
ATOM 1672 C C . TRP A 1 214 ? -11.438 22.891 3.002 1 97.56 214 TRP A C 1
ATOM 1674 O O . TRP A 1 214 ? -10.93 24.016 3.148 1 97.56 214 TRP A O 1
ATOM 1684 N N . TRP A 1 215 ? -11.844 22.172 3.992 1 98.12 215 TRP A N 1
ATOM 1685 C CA . TRP A 1 215 ? -11.664 22.578 5.383 1 98.12 215 TRP A CA 1
ATOM 1686 C C . TRP A 1 215 ? -10.188 22.812 5.691 1 98.12 215 TRP A C 1
ATOM 1688 O O . TRP A 1 215 ? -9.844 23.766 6.398 1 98.12 215 TRP A O 1
ATOM 1698 N N . THR A 1 216 ? -9.281 21.969 5.211 1 98.19 216 THR A N 1
ATOM 1699 C CA . THR A 1 216 ? -7.84 22.125 5.375 1 98.19 216 THR A CA 1
ATOM 1700 C C . THR A 1 216 ? -7.363 23.453 4.793 1 98.19 216 THR A C 1
ATOM 1702 O O . THR A 1 216 ? -6.57 24.156 5.422 1 98.19 216 THR A O 1
ATOM 1705 N N . GLN A 1 217 ? -7.914 23.797 3.693 1 96.12 217 GLN A N 1
ATOM 1706 C CA . GLN A 1 217 ? -7.473 24.984 2.975 1 96.12 217 GLN A CA 1
ATOM 1707 C C . GLN A 1 217 ? -8.055 26.25 3.602 1 96.12 217 GLN A C 1
ATOM 1709 O O . GLN A 1 217 ? -7.402 27.297 3.607 1 96.12 217 GLN A O 1
ATOM 1714 N N . THR A 1 218 ? -9.234 26.125 4.141 1 96.31 218 THR A N 1
ATOM 1715 C CA . THR A 1 218 ? -9.953 27.344 4.465 1 96.31 218 THR A CA 1
ATOM 1716 C C . THR A 1 218 ? -10.023 27.562 5.977 1 96.31 218 THR A C 1
ATOM 1718 O O . THR A 1 218 ? -10.328 28.656 6.445 1 96.31 218 THR A O 1
ATOM 1721 N N . VAL A 1 219 ? -9.734 26.516 6.672 1 96.62 219 VAL A N 1
ATOM 1722 C CA . VAL A 1 219 ? -9.844 26.625 8.125 1 96.62 219 VAL A CA 1
ATOM 1723 C C . VAL A 1 219 ? -8.508 26.266 8.766 1 96.62 219 VAL A C 1
ATOM 1725 O O . VAL A 1 219 ? -7.875 27.094 9.422 1 96.62 219 VAL A O 1
ATOM 1728 N N . TYR A 1 220 ? -8.039 25.062 8.523 1 97.88 220 TYR A N 1
ATOM 1729 C CA . TYR A 1 220 ? -6.859 24.547 9.219 1 97.88 220 TYR A CA 1
ATOM 1730 C C . TYR A 1 220 ? -5.617 25.344 8.852 1 97.88 220 TYR A C 1
ATOM 1732 O O . TYR A 1 220 ? -4.859 25.766 9.727 1 97.88 220 TYR A O 1
ATOM 1740 N N . TRP A 1 221 ? -5.434 25.531 7.555 1 96.56 221 TRP A N 1
ATOM 1741 C CA . TRP A 1 221 ? -4.195 26.156 7.094 1 96.56 221 TRP A CA 1
ATOM 1742 C C . TRP A 1 221 ? -4.109 27.609 7.555 1 96.56 221 TRP A C 1
ATOM 1744 O O . TRP A 1 221 ? -3.086 28.031 8.094 1 96.56 221 TRP A O 1
ATOM 1754 N N . PRO A 1 222 ? -5.164 28.438 7.406 1 95.31 222 PRO A N 1
ATOM 1755 C CA . PRO A 1 222 ? -5.086 29.812 7.934 1 95.31 222 PRO A CA 1
ATOM 1756 C C . PRO A 1 222 ? -4.82 29.844 9.438 1 95.31 222 PRO A C 1
ATOM 1758 O O . PRO A 1 222 ? -4.031 30.672 9.906 1 95.31 222 PRO A O 1
ATOM 1761 N N . TRP A 1 223 ? -5.441 28.969 10.141 1 96.94 223 TRP A N 1
ATOM 1762 C CA . TRP A 1 223 ? -5.18 28.859 11.57 1 96.94 223 TRP A CA 1
ATOM 1763 C C . TRP A 1 223 ? -3.717 28.531 11.844 1 96.94 223 TRP A C 1
ATOM 1765 O O . TRP A 1 223 ? -3.08 29.156 12.695 1 96.94 223 TRP A O 1
ATOM 1775 N N . PHE A 1 224 ? -3.158 27.562 11.18 1 97.31 224 PHE A N 1
ATOM 1776 C CA . PHE A 1 224 ? -1.787 27.094 11.344 1 97.31 224 PHE A CA 1
ATOM 1777 C C . PHE A 1 224 ? -0.795 28.203 11.031 1 97.31 224 PHE A C 1
ATOM 1779 O O . PHE A 1 224 ? 0.18 28.406 11.758 1 97.31 224 PHE A O 1
ATOM 1786 N N . GLN A 1 225 ? -1.062 28.922 9.953 1 94.81 225 GLN A N 1
ATOM 1787 C CA . GLN A 1 225 ? -0.211 30.031 9.547 1 94.81 225 GLN A CA 1
ATOM 1788 C C . GLN A 1 225 ? -0.155 31.094 10.641 1 94.81 225 GLN A C 1
ATOM 1790 O O . GLN A 1 225 ? 0.923 31.594 10.977 1 94.81 225 GLN A O 1
ATOM 1795 N N . GLU A 1 226 ? -1.271 31.344 11.148 1 94.69 226 GLU A N 1
ATOM 1796 C CA . GLU A 1 226 ? -1.375 32.406 12.133 1 94.69 226 GLU A CA 1
ATOM 1797 C C . GLU A 1 226 ? -0.814 31.984 13.484 1 94.69 226 GLU A C 1
ATOM 1799 O O . GLU A 1 226 ? 0.083 32.625 14.023 1 94.69 226 GLU A O 1
ATOM 1804 N N . LYS A 1 227 ? -1.25 30.875 13.961 1 95.69 227 LYS A N 1
ATOM 1805 C CA . LYS A 1 227 ? -1.002 30.516 15.352 1 95.69 227 LYS A CA 1
ATOM 1806 C C . LYS A 1 227 ? 0.312 29.75 15.492 1 95.69 227 LYS A C 1
ATOM 1808 O O . LYS A 1 227 ? 0.99 29.859 16.516 1 95.69 227 LYS A O 1
ATOM 1813 N N . VAL A 1 228 ? 0.637 28.953 14.469 1 96.75 228 VAL A N 1
ATOM 1814 C CA . VAL A 1 228 ? 1.792 28.078 14.578 1 96.75 228 VAL A CA 1
ATOM 1815 C C . VAL A 1 228 ? 2.996 28.703 13.883 1 96.75 228 VAL A C 1
ATOM 1817 O O . VAL A 1 228 ? 4.109 28.672 14.414 1 96.75 228 VAL A O 1
ATOM 1820 N N . LEU A 1 229 ? 2.762 29.312 12.758 1 95 229 LEU A N 1
ATOM 1821 C CA . LEU A 1 229 ? 3.883 29.859 12.008 1 95 229 LEU A CA 1
ATOM 1822 C C . LEU A 1 229 ? 4.078 31.344 12.336 1 95 229 LEU A C 1
ATOM 1824 O O . LEU A 1 229 ? 5.117 31.922 12.008 1 95 229 LEU A O 1
ATOM 1828 N N . GLY A 1 230 ? 3.078 31.969 12.906 1 91.31 230 GLY A N 1
ATOM 1829 C CA . GLY A 1 230 ? 3.18 33.375 13.266 1 91.31 230 GLY A CA 1
ATOM 1830 C C . GLY A 1 230 ? 3.057 34.312 12.07 1 91.31 230 GLY A C 1
ATOM 1831 O O . GLY A 1 230 ? 3.619 35.406 12.07 1 91.31 230 GLY A O 1
ATOM 1832 N N . LEU A 1 231 ? 2.455 33.75 10.977 1 86.12 231 LEU A N 1
ATOM 1833 C CA . LEU A 1 231 ? 2.287 34.562 9.781 1 86.12 231 LEU A CA 1
ATOM 1834 C C . LEU A 1 231 ? 0.933 35.281 9.781 1 86.12 231 LEU A C 1
ATOM 1836 O O . LEU A 1 231 ? -0.08 34.656 10.148 1 86.12 231 LEU A O 1
ATOM 1840 N N . VAL A 1 232 ? 0.932 36.625 10.031 1 72.38 232 VAL A N 1
ATOM 1841 C CA . VAL A 1 232 ? -0.298 37.406 10.102 1 72.38 232 VAL A CA 1
ATOM 1842 C C . VAL A 1 232 ? -0.737 37.812 8.695 1 72.38 232 VAL A C 1
ATOM 1844 O O . VAL A 1 232 ? 0.091 38.188 7.867 1 72.38 232 VAL A O 1
ATOM 1847 N N . GLU A 1 233 ? -1.812 37.062 8.133 1 58.41 233 GLU A N 1
ATOM 1848 C CA . GLU A 1 233 ? -2.367 37.562 6.879 1 58.41 233 GLU A CA 1
ATOM 1849 C C . GLU A 1 233 ? -2.49 39.094 6.887 1 58.41 233 GLU A C 1
ATOM 1851 O O . GLU A 1 233 ? -2.896 39.688 7.891 1 58.41 233 GLU A O 1
ATOM 1856 N N . ALA A 1 234 ? -1.685 39.938 6.016 1 50.72 234 ALA A N 1
ATOM 1857 C CA . ALA A 1 234 ? -1.858 41.344 5.789 1 50.72 234 ALA A CA 1
ATOM 1858 C C . ALA A 1 234 ? -3.312 41.688 5.465 1 50.72 234 ALA A C 1
ATOM 1860 O O . ALA A 1 234 ? -3.916 41.062 4.586 1 50.72 234 ALA A O 1
ATOM 1861 N N . ASP A 1 235 ? -4.152 41.969 6.34 1 45.53 235 ASP A N 1
ATOM 1862 C CA . ASP A 1 235 ? -5.43 42.594 6.023 1 45.53 235 ASP A CA 1
ATOM 1863 C C . ASP A 1 235 ? -5.281 43.594 4.883 1 45.53 235 ASP A C 1
ATOM 1865 O O . ASP A 1 235 ? -4.418 44.469 4.93 1 45.53 235 ASP A O 1
ATOM 1869 N N . ASP A 1 236 ? -5.488 43.156 3.688 1 41.31 236 ASP A N 1
ATOM 1870 C CA . ASP A 1 236 ? -5.707 44.219 2.715 1 41.31 236 ASP A CA 1
ATOM 1871 C C . ASP A 1 236 ? -6.625 45.281 3.281 1 41.31 236 ASP A C 1
ATOM 1873 O O . ASP A 1 236 ? -7.848 45.156 3.232 1 41.31 236 ASP A O 1
ATOM 1877 N N . GLU A 1 237 ? -6.457 45.812 4.434 1 35.97 237 GLU A N 1
ATOM 1878 C CA . GLU A 1 237 ? -7.168 47.062 4.668 1 35.97 237 GLU A CA 1
ATOM 1879 C C . GLU A 1 237 ? -6.738 48.125 3.676 1 35.97 237 GLU A C 1
ATOM 1881 O O . GLU A 1 237 ? -7.117 49.281 3.811 1 35.97 237 GLU A O 1
ATOM 1886 N N . GLY A 1 238 ? -5.848 47.938 2.584 1 31.66 238 GLY A N 1
ATOM 1887 C CA . GLY A 1 238 ? -5.957 49.094 1.72 1 31.66 238 GLY A CA 1
ATOM 1888 C C . GLY A 1 238 ? -7.219 49.094 0.875 1 31.66 238 GLY A C 1
ATOM 1889 O O . GLY A 1 238 ? -7.812 48.062 0.637 1 31.66 238 GLY A O 1
ATOM 1890 N N . MET B 1 1 ? 1.469 7.551 -18.172 1 86.44 1 MET B N 1
ATOM 1891 C CA . MET B 1 1 ? 1.601 6.559 -17.125 1 86.44 1 MET B CA 1
ATOM 1892 C C . MET B 1 1 ? 3.049 6.445 -16.656 1 86.44 1 MET B C 1
ATOM 1894 O O . MET B 1 1 ? 3.361 6.75 -15.5 1 86.44 1 MET B O 1
ATOM 1898 N N . VAL B 1 2 ? 3.947 6.266 -17.594 1 92.5 2 VAL B N 1
ATOM 1899 C CA . VAL B 1 2 ? 5.348 6.055 -17.25 1 92.5 2 VAL B CA 1
ATOM 1900 C C . VAL B 1 2 ? 5.93 7.332 -16.641 1 92.5 2 VAL B C 1
ATOM 1902 O O . VAL B 1 2 ? 6.66 7.281 -15.648 1 92.5 2 VAL B O 1
ATOM 1905 N N . GLU B 1 3 ? 5.535 8.438 -17.141 1 93.62 3 GLU B N 1
ATOM 1906 C CA . GLU B 1 3 ? 6.035 9.711 -16.625 1 93.62 3 GLU B CA 1
ATOM 1907 C C . GLU B 1 3 ? 5.602 9.922 -15.172 1 93.62 3 GLU B C 1
ATOM 1909 O O . GLU B 1 3 ? 6.359 10.469 -14.367 1 93.62 3 GLU B O 1
ATOM 1914 N N . ARG B 1 4 ? 4.457 9.516 -14.867 1 93 4 ARG B N 1
ATOM 1915 C CA . ARG B 1 4 ? 3.957 9.648 -13.508 1 93 4 ARG B CA 1
ATOM 1916 C C . ARG B 1 4 ? 4.758 8.781 -12.539 1 93 4 ARG B C 1
ATOM 1918 O O . ARG B 1 4 ? 5.031 9.188 -11.414 1 93 4 ARG B O 1
ATOM 1925 N N . ILE B 1 5 ? 5.098 7.598 -12.992 1 96.56 5 ILE B N 1
ATOM 1926 C CA . ILE B 1 5 ? 5.895 6.688 -12.172 1 96.56 5 ILE B CA 1
ATOM 1927 C C . ILE B 1 5 ? 7.277 7.289 -11.93 1 96.56 5 ILE B C 1
ATOM 1929 O O . ILE B 1 5 ? 7.789 7.25 -10.812 1 96.56 5 ILE B O 1
ATOM 1933 N N . VAL B 1 6 ? 7.82 7.879 -12.984 1 97.38 6 VAL B N 1
ATOM 1934 C CA . VAL B 1 6 ? 9.141 8.492 -12.883 1 97.38 6 VAL B CA 1
ATOM 1935 C C . VAL B 1 6 ? 9.094 9.664 -11.898 1 97.38 6 VAL B C 1
ATOM 1937 O O . VAL B 1 6 ? 9.945 9.773 -11.016 1 97.38 6 VAL B O 1
ATOM 1940 N N . LYS B 1 7 ? 8.102 10.461 -11.992 1 95.5 7 LYS B N 1
ATOM 1941 C CA . LYS B 1 7 ? 7.961 11.609 -11.102 1 95.5 7 LYS B CA 1
ATOM 1942 C C . LYS B 1 7 ? 7.738 11.156 -9.664 1 95.5 7 LYS B C 1
ATOM 1944 O O . LYS B 1 7 ? 8.281 11.75 -8.727 1 95.5 7 LYS B O 1
ATOM 1949 N N . ALA B 1 8 ? 6.941 10.141 -9.523 1 96.06 8 ALA B N 1
ATOM 1950 C CA . ALA B 1 8 ? 6.711 9.586 -8.195 1 96.06 8 ALA B CA 1
ATOM 1951 C C . ALA B 1 8 ? 8 9.047 -7.594 1 96.06 8 ALA B C 1
ATOM 1953 O O . ALA B 1 8 ? 8.25 9.195 -6.395 1 96.06 8 ALA B O 1
ATOM 1954 N N . SER B 1 9 ? 8.828 8.406 -8.438 1 96.5 9 SER B N 1
ATOM 1955 C CA . SER B 1 9 ? 10.109 7.887 -7.984 1 96.5 9 SER B CA 1
ATOM 1956 C C . SER B 1 9 ? 11.031 9.008 -7.52 1 96.5 9 SER B C 1
ATOM 1958 O O . SER B 1 9 ? 11.688 8.898 -6.484 1 96.5 9 SER B O 1
ATOM 1960 N N . HIS B 1 10 ? 11.07 10.078 -8.227 1 96 10 HIS B N 1
ATOM 1961 C CA . HIS B 1 10 ? 11.867 11.234 -7.832 1 96 10 HIS B CA 1
ATOM 1962 C C . HIS B 1 10 ? 11.383 11.805 -6.504 1 96 10 HIS B C 1
ATOM 1964 O O . HIS B 1 10 ? 12.195 12.172 -5.648 1 96 10 HIS B O 1
ATOM 1970 N N . PHE B 1 11 ? 10.141 11.875 -6.387 1 94.44 11 PHE B N 1
ATOM 1971 C CA . PHE B 1 11 ? 9.562 12.352 -5.137 1 94.44 11 PHE B CA 1
ATOM 1972 C C . PHE B 1 11 ? 10.008 11.477 -3.969 1 94.44 11 PHE B C 1
ATOM 1974 O O . PHE B 1 11 ? 10.422 11.984 -2.926 1 94.44 11 PHE B O 1
ATOM 1981 N N . CYS B 1 12 ? 9.844 10.148 -4.133 1 95 12 CYS B N 1
ATOM 1982 C CA . CYS B 1 12 ? 10.18 9.219 -3.059 1 95 12 CYS B CA 1
ATOM 1983 C C . CYS B 1 12 ? 11.648 9.344 -2.666 1 95 12 CYS B C 1
ATOM 1985 O O . CYS B 1 12 ? 11.992 9.25 -1.487 1 95 12 CYS B O 1
ATOM 1987 N N . VAL B 1 13 ? 12.516 9.547 -3.674 1 94.19 13 VAL B N 1
ATOM 1988 C CA . VAL B 1 13 ? 13.938 9.719 -3.4 1 94.19 13 VAL B CA 1
ATOM 1989 C C . VAL B 1 13 ? 14.164 11.016 -2.635 1 94.19 13 VAL B C 1
ATOM 1991 O O . VAL B 1 13 ? 14.789 11.016 -1.57 1 94.19 13 VAL B O 1
ATOM 1994 N N . GLN B 1 14 ? 13.594 12.039 -3.141 1 92.62 14 GLN B N 1
ATOM 1995 C CA . GLN B 1 14 ? 13.828 13.375 -2.592 1 92.62 14 GLN B CA 1
ATOM 1996 C C . GLN B 1 14 ? 13.273 13.484 -1.173 1 92.62 14 GLN B C 1
ATOM 1998 O O . GLN B 1 14 ? 13.898 14.109 -0.308 1 92.62 14 GLN B O 1
ATOM 2003 N N . GLU B 1 15 ? 12.133 12.875 -0.969 1 92.75 15 GLU B N 1
ATOM 2004 C CA . GLU B 1 15 ? 11.438 13.016 0.309 1 92.75 15 GLU B CA 1
ATOM 2005 C C . GLU B 1 15 ? 11.758 11.852 1.243 1 92.75 15 GLU B C 1
ATOM 2007 O O . GLU B 1 15 ? 11.125 11.695 2.289 1 92.75 15 GLU B O 1
ATOM 2012 N N . GLN B 1 16 ? 12.648 10.961 0.863 1 91.94 16 GLN B N 1
ATOM 2013 C CA . GLN B 1 16 ? 13.086 9.836 1.684 1 91.94 16 GLN B CA 1
ATOM 2014 C C . GLN B 1 16 ? 11.898 9.023 2.191 1 91.94 16 GLN B C 1
ATOM 2016 O O . GLN B 1 16 ? 11.797 8.742 3.387 1 91.94 16 GLN B O 1
ATOM 2021 N N . VAL B 1 17 ? 11.039 8.789 1.2 1 92.44 17 VAL B N 1
ATOM 2022 C CA . VAL B 1 17 ? 9.836 8.023 1.502 1 92.44 17 VAL B CA 1
ATOM 2023 C C . VAL B 1 17 ? 10.219 6.613 1.954 1 92.44 17 VAL B C 1
ATOM 2025 O O . VAL B 1 17 ? 11.18 6.035 1.447 1 92.44 17 VAL B O 1
ATOM 2028 N N . ASP B 1 18 ? 9.484 6.047 2.912 1 91.19 18 ASP B N 1
ATOM 2029 C CA . ASP B 1 18 ? 9.805 4.727 3.447 1 91.19 18 ASP B CA 1
ATOM 2030 C C . ASP B 1 18 ? 9.328 3.621 2.508 1 91.19 18 ASP B C 1
ATOM 2032 O O . ASP B 1 18 ? 8.75 3.902 1.455 1 91.19 18 ASP B O 1
ATOM 2036 N N . GLU B 1 19 ? 9.523 2.389 2.879 1 91.19 19 GLU B N 1
ATOM 2037 C CA . GLU B 1 19 ? 9.227 1.217 2.059 1 91.19 19 GLU B CA 1
ATOM 2038 C C . GLU B 1 19 ? 7.75 1.154 1.698 1 91.19 19 GLU B C 1
ATOM 2040 O O . GLU B 1 19 ? 7.395 0.874 0.55 1 91.19 19 GLU B O 1
ATOM 2045 N N . ALA B 1 20 ? 6.934 1.443 2.633 1 91.25 20 ALA B N 1
ATOM 2046 C CA . ALA B 1 20 ? 5.492 1.382 2.4 1 91.25 20 ALA B CA 1
ATOM 2047 C C . ALA B 1 20 ? 5.055 2.447 1.4 1 91.25 20 ALA B C 1
ATOM 2049 O O . ALA B 1 20 ? 4.23 2.18 0.52 1 91.25 20 ALA B O 1
ATOM 2050 N N . GLY B 1 21 ? 5.57 3.66 1.578 1 92.81 21 GLY B N 1
ATOM 2051 C CA . GLY B 1 21 ? 5.285 4.727 0.631 1 92.81 21 GLY B CA 1
ATOM 2052 C C . GLY B 1 21 ? 5.754 4.414 -0.778 1 92.81 21 GLY B C 1
ATOM 2053 O O . GLY B 1 21 ? 5.023 4.645 -1.745 1 92.81 21 GLY B O 1
ATOM 2054 N N . TRP B 1 22 ? 6.969 3.863 -0.902 1 94.94 22 TRP B N 1
ATOM 2055 C CA . TRP B 1 22 ? 7.445 3.402 -2.203 1 94.94 22 TRP B CA 1
ATOM 2056 C C . TRP B 1 22 ? 6.484 2.385 -2.807 1 94.94 22 TRP B C 1
ATOM 2058 O O . TRP B 1 22 ? 6.18 2.439 -4 1 94.94 22 TRP B O 1
ATOM 2068 N N . GLY B 1 23 ? 6.055 1.479 -1.982 1 94.94 23 GLY B N 1
ATOM 2069 C CA . GLY B 1 23 ? 5.145 0.431 -2.418 1 94.94 23 GLY B CA 1
ATOM 2070 C C . GLY B 1 23 ? 3.883 0.967 -3.07 1 94.94 23 GLY B C 1
ATOM 2071 O O . GLY B 1 23 ? 3.504 0.527 -4.156 1 94.94 23 GLY B O 1
ATOM 2072 N N . THR B 1 24 ? 3.305 1.919 -2.432 1 94.06 24 THR B N 1
ATOM 2073 C CA . THR B 1 24 ? 2.018 2.42 -2.9 1 94.06 24 THR B CA 1
ATOM 2074 C C . THR B 1 24 ? 2.207 3.404 -4.051 1 94.06 24 THR B C 1
ATOM 2076 O O . THR B 1 24 ? 1.431 3.404 -5.008 1 94.06 24 THR B O 1
ATOM 2079 N N . GLU B 1 25 ? 3.23 4.23 -4.047 1 95.38 25 GLU B N 1
ATOM 2080 C CA . GLU B 1 25 ? 3.354 5.332 -5 1 95.38 25 GLU B CA 1
ATOM 2081 C C . GLU B 1 25 ? 4.039 4.875 -6.281 1 95.38 25 GLU B C 1
ATOM 2083 O O . GLU B 1 25 ? 3.826 5.457 -7.348 1 95.38 25 GLU B O 1
ATOM 2088 N N . VAL B 1 26 ? 4.883 3.82 -6.156 1 96.75 26 VAL B N 1
ATOM 2089 C CA . VAL B 1 26 ? 5.707 3.496 -7.32 1 96.75 26 VAL B CA 1
ATOM 2090 C C . VAL B 1 26 ? 5.535 2.021 -7.68 1 96.75 26 VAL B C 1
ATOM 2092 O O . VAL B 1 26 ? 5.117 1.691 -8.789 1 96.75 26 VAL B O 1
ATOM 2095 N N . HIS B 1 27 ? 5.809 1.102 -6.75 1 97.44 27 HIS B N 1
ATOM 2096 C CA . HIS B 1 27 ? 5.902 -0.313 -7.094 1 97.44 27 HIS B CA 1
ATOM 2097 C C . HIS B 1 27 ? 4.555 -0.858 -7.555 1 97.44 27 HIS B C 1
ATOM 2099 O O . HIS B 1 27 ? 4.469 -1.508 -8.602 1 97.44 27 HIS B O 1
ATOM 2105 N N . HIS B 1 28 ? 3.566 -0.578 -6.762 1 96.88 28 HIS B N 1
ATOM 2106 C CA . HIS B 1 28 ? 2.24 -1.072 -7.117 1 96.88 28 HIS B CA 1
ATOM 2107 C C . HIS B 1 28 ? 1.773 -0.491 -8.445 1 96.88 28 HIS B C 1
ATOM 2109 O O . HIS B 1 28 ? 1.199 -1.204 -9.273 1 96.88 28 HIS B O 1
ATOM 2115 N N . ARG B 1 29 ? 2.01 0.782 -8.664 1 95.12 29 ARG B N 1
ATOM 2116 C CA . ARG B 1 29 ? 1.617 1.459 -9.898 1 95.12 29 ARG B CA 1
ATOM 2117 C C . ARG B 1 29 ? 2.34 0.866 -11.102 1 95.12 29 ARG B C 1
ATOM 2119 O O . ARG B 1 29 ? 1.748 0.712 -12.172 1 95.12 29 ARG B O 1
ATOM 2126 N N . LEU B 1 30 ? 3.594 0.587 -10.898 1 97.88 30 LEU B N 1
ATOM 2127 C CA . LEU B 1 30 ? 4.375 -0.006 -11.977 1 97.88 30 LEU B CA 1
ATOM 2128 C C . LEU B 1 30 ? 3.842 -1.389 -12.344 1 97.88 30 LEU B C 1
ATOM 2130 O O . LEU B 1 30 ? 3.705 -1.718 -13.523 1 97.88 30 LEU B O 1
ATOM 2134 N N . LEU B 1 31 ? 3.541 -2.199 -11.359 1 97.94 31 LEU B N 1
ATOM 2135 C CA . LEU B 1 31 ? 3 -3.533 -11.586 1 97.94 31 LEU B CA 1
ATOM 2136 C C . LEU B 1 31 ? 1.639 -3.459 -12.273 1 97.94 31 LEU B C 1
ATOM 2138 O O . LEU B 1 31 ? 1.343 -4.258 -13.164 1 97.94 31 LEU B O 1
ATOM 2142 N N . GLU B 1 32 ? 0.841 -2.475 -11.859 1 95.94 32 GLU B N 1
ATOM 2143 C CA . GLU B 1 32 ? -0.446 -2.27 -12.516 1 95.94 32 GLU B CA 1
ATOM 2144 C C . GLU B 1 32 ? -0.263 -1.911 -13.992 1 95.94 32 GLU B C 1
ATOM 2146 O O . GLU B 1 32 ? -0.956 -2.449 -14.859 1 95.94 32 GLU B O 1
ATOM 2151 N N . ALA B 1 33 ? 0.624 -1.035 -14.25 1 95.5 33 ALA B N 1
ATOM 2152 C CA . ALA B 1 33 ? 0.893 -0.615 -15.625 1 95.5 33 ALA B CA 1
ATOM 2153 C C . ALA B 1 33 ? 1.363 -1.79 -16.469 1 95.5 33 ALA B C 1
ATOM 2155 O O . ALA B 1 33 ? 1.065 -1.856 -17.672 1 95.5 33 ALA B O 1
ATOM 2156 N N . ALA B 1 34 ? 2.051 -2.689 -15.844 1 97.19 34 ALA B N 1
ATOM 2157 C CA . ALA B 1 34 ? 2.637 -3.809 -16.578 1 97.19 34 ALA B CA 1
ATOM 2158 C C . ALA B 1 34 ? 1.604 -4.906 -16.812 1 97.19 34 ALA B C 1
ATOM 2160 O O . ALA B 1 34 ? 1.63 -5.578 -17.844 1 97.19 34 ALA B O 1
ATOM 2161 N N . LEU B 1 35 ? 0.653 -5.055 -15.867 1 96.88 35 LEU B N 1
ATOM 2162 C CA . LEU B 1 35 ? -0.077 -6.316 -15.883 1 96.88 35 LEU B CA 1
ATOM 2163 C C . LEU B 1 35 ? -1.575 -6.078 -16.047 1 96.88 35 LEU B C 1
ATOM 2165 O O . LEU B 1 35 ? -2.326 -7.004 -16.344 1 96.88 35 LEU B O 1
ATOM 2169 N N . ARG B 1 36 ? -1.97 -4.859 -15.742 1 94.12 36 ARG B N 1
ATOM 2170 C CA . ARG B 1 36 ? -3.404 -4.605 -15.797 1 94.12 36 ARG B CA 1
ATOM 2171 C C . ARG B 1 36 ? -3.732 -3.553 -16.844 1 94.12 36 ARG B C 1
ATOM 2173 O O . ARG B 1 36 ? -3.016 -2.559 -16.984 1 94.12 36 ARG B O 1
ATOM 2180 N N . ARG B 1 37 ? -4.832 -3.824 -17.609 1 89.94 37 ARG B N 1
ATOM 2181 C CA . ARG B 1 37 ? -5.301 -2.82 -18.562 1 89.94 37 ARG B CA 1
ATOM 2182 C C . ARG B 1 37 ? -5.863 -1.602 -17.844 1 89.94 37 ARG B C 1
ATOM 2184 O O . ARG B 1 37 ? -6.531 -1.736 -16.812 1 89.94 37 ARG B O 1
ATOM 2191 N N . PRO B 1 38 ? -5.574 -0.431 -18.453 1 81.69 38 PRO B N 1
ATOM 2192 C CA . PRO B 1 38 ? -6.121 0.775 -17.828 1 81.69 38 PRO B CA 1
ATOM 2193 C C . PRO B 1 38 ? -7.637 0.712 -17.641 1 81.69 38 PRO B C 1
ATOM 2195 O O . PRO B 1 38 ? -8.359 0.418 -18.594 1 81.69 38 PRO B O 1
ATOM 2198 N N . GLY B 1 39 ? -8.07 0.916 -16.406 1 79.19 39 GLY B N 1
ATOM 2199 C CA . GLY B 1 39 ? -9.5 0.992 -16.125 1 79.19 39 GLY B CA 1
ATOM 2200 C C . GLY B 1 39 ? -10.148 -0.369 -15.977 1 79.19 39 GLY B C 1
ATOM 2201 O O . GLY B 1 39 ? -11.344 -0.462 -15.672 1 79.19 39 GLY B O 1
ATOM 2202 N N . ALA B 1 40 ? -9.359 -1.428 -16.141 1 82.25 40 ALA B N 1
ATOM 2203 C CA . ALA B 1 40 ? -9.922 -2.771 -16.031 1 82.25 40 ALA B CA 1
ATOM 2204 C C . ALA B 1 40 ? -10.117 -3.168 -14.562 1 82.25 40 ALA B C 1
ATOM 2206 O O . ALA B 1 40 ? -9.523 -2.568 -13.664 1 82.25 40 ALA B O 1
ATOM 2207 N N . ALA B 1 41 ? -11.016 -4.094 -14.438 1 84.25 41 ALA B N 1
ATOM 2208 C CA . ALA B 1 41 ? -11.211 -4.684 -13.109 1 84.25 41 ALA B CA 1
ATOM 2209 C C . ALA B 1 41 ? -9.969 -5.438 -12.656 1 84.25 41 ALA B C 1
ATOM 2211 O O . ALA B 1 41 ? -9.125 -5.805 -13.477 1 84.25 41 ALA B O 1
ATOM 2212 N N . ILE B 1 42 ? -9.867 -5.609 -11.359 1 88.12 42 ILE B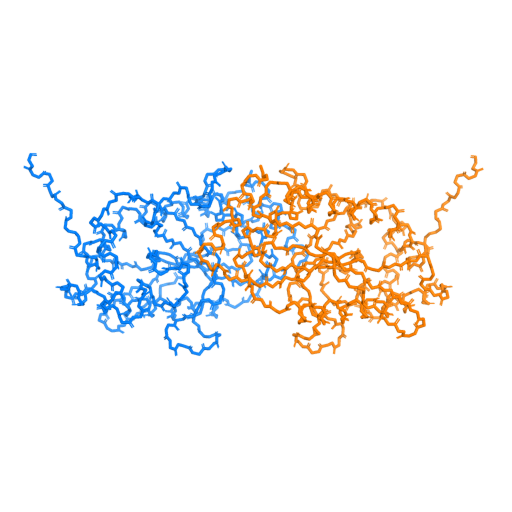 N 1
ATOM 2213 C CA . ILE B 1 42 ? -8.727 -6.305 -10.773 1 88.12 42 ILE B CA 1
ATOM 2214 C C . ILE B 1 42 ? -8.609 -7.703 -11.375 1 88.12 42 ILE B C 1
ATOM 2216 O O . ILE B 1 42 ? -7.504 -8.18 -11.641 1 88.12 42 ILE B O 1
ATOM 2220 N N . ARG B 1 43 ? -9.789 -8.344 -11.633 1 84.25 43 ARG B N 1
ATOM 2221 C CA . ARG B 1 43 ? -9.805 -9.672 -12.234 1 84.25 43 ARG B CA 1
ATOM 2222 C C . ARG B 1 43 ? -10.164 -9.594 -13.719 1 84.25 43 ARG B C 1
ATOM 2224 O O . ARG B 1 43 ? -11.328 -9.75 -14.086 1 84.25 43 ARG B O 1
ATOM 2231 N N . ASP B 1 44 ? -9.227 -9.188 -14.508 1 84.12 44 ASP B N 1
ATOM 2232 C CA . ASP B 1 44 ? -9.57 -8.992 -15.914 1 84.12 44 ASP B CA 1
ATOM 2233 C C . ASP B 1 44 ? -8.672 -9.828 -16.812 1 84.12 44 ASP B C 1
ATOM 2235 O O . ASP B 1 44 ? -8.93 -9.953 -18.016 1 84.12 44 ASP B O 1
ATOM 2239 N N . ASP B 1 45 ? -7.594 -10.391 -16.234 1 86.12 45 ASP B N 1
ATOM 2240 C CA . ASP B 1 45 ? -6.637 -11.133 -17.062 1 86.12 45 ASP B CA 1
ATOM 2241 C C . ASP B 1 45 ? -6.156 -12.391 -16.344 1 86.12 45 ASP B C 1
ATOM 2243 O O . ASP B 1 45 ? -6.242 -12.484 -15.109 1 86.12 45 ASP B O 1
ATOM 2247 N N . MET B 1 46 ? -5.688 -13.328 -17.141 1 90.12 46 MET B N 1
ATOM 2248 C CA . MET B 1 46 ? -5.176 -14.586 -16.625 1 90.12 46 MET B CA 1
ATOM 2249 C C . MET B 1 46 ? -3.99 -14.352 -15.688 1 90.12 46 MET B C 1
ATOM 2251 O O . MET B 1 46 ? -3.881 -14.984 -14.641 1 90.12 46 MET B O 1
ATOM 2255 N N . VAL B 1 47 ? -3.18 -13.469 -16.109 1 96.12 47 VAL B N 1
ATOM 2256 C CA . VAL B 1 47 ? -2.025 -13.141 -15.281 1 96.12 47 VAL B CA 1
ATOM 2257 C C . VAL B 1 47 ? -2.318 -11.891 -14.461 1 96.12 47 VAL B C 1
ATOM 2259 O O . VAL B 1 47 ? -2.746 -10.867 -15 1 96.12 47 VAL B O 1
ATOM 2262 N N . ASN B 1 48 ? -2.193 -11.961 -13.188 1 96.31 48 ASN B N 1
ATOM 2263 C CA . ASN B 1 48 ? -2.463 -10.891 -12.242 1 96.31 48 ASN B CA 1
ATOM 2264 C C . ASN B 1 48 ? -1.366 -10.789 -11.18 1 96.31 48 ASN B C 1
ATOM 2266 O O . ASN B 1 48 ? -0.374 -11.516 -11.242 1 96.31 48 ASN B O 1
ATOM 2270 N N . PHE B 1 49 ? -1.479 -9.828 -10.281 1 97.44 49 PHE B N 1
ATOM 2271 C CA . PHE B 1 49 ? -0.553 -9.703 -9.164 1 97.44 49 PHE B CA 1
ATOM 2272 C C . PHE B 1 49 ? -1.28 -9.242 -7.902 1 97.44 49 PHE B C 1
ATOM 2274 O O . PHE B 1 49 ? -2.35 -8.633 -7.988 1 97.44 49 PHE B O 1
ATOM 2281 N N . PHE B 1 50 ? -0.737 -9.594 -6.75 1 96.69 50 PHE B N 1
ATOM 2282 C CA . PHE B 1 50 ? -1.302 -9.148 -5.484 1 96.69 50 PHE B CA 1
ATOM 2283 C C . PHE B 1 50 ? -0.2 -8.719 -4.523 1 96.69 50 PHE B C 1
ATOM 2285 O O . PHE B 1 50 ? 0.903 -9.266 -4.547 1 96.69 50 PHE B O 1
ATOM 2292 N N . HIS B 1 51 ? -0.461 -7.66 -3.773 1 96.31 51 HIS B N 1
ATOM 2293 C CA . HIS B 1 51 ? 0.359 -7.273 -2.631 1 96.31 51 HIS B CA 1
ATOM 2294 C C . HIS B 1 51 ? 0.088 -8.172 -1.431 1 96.31 51 HIS B C 1
ATOM 2296 O O . HIS B 1 51 ? -1.026 -8.195 -0.903 1 96.31 51 HIS B O 1
ATOM 2302 N N . ILE B 1 52 ? 1.151 -8.953 -0.962 1 94.38 52 ILE B N 1
ATOM 2303 C CA . ILE B 1 52 ? 0.933 -9.977 0.051 1 94.38 52 ILE B CA 1
ATOM 2304 C C . ILE B 1 52 ? 2.039 -9.906 1.103 1 94.38 52 ILE B C 1
ATOM 2306 O O . ILE B 1 52 ? 2.699 -10.914 1.385 1 94.38 52 ILE B O 1
ATOM 2310 N N . PRO B 1 53 ? 2.18 -8.773 1.772 1 91.44 53 PRO B N 1
ATOM 2311 C CA . PRO B 1 53 ? 3.332 -8.617 2.662 1 91.44 53 PRO B CA 1
ATOM 2312 C C . PRO B 1 53 ? 3.217 -9.461 3.932 1 91.44 53 PRO B C 1
ATOM 2314 O O . PRO B 1 53 ? 4.191 -9.609 4.672 1 91.44 53 PRO B O 1
ATOM 2317 N N . THR B 1 54 ? 2.029 -10.062 4.219 1 88.5 54 THR B N 1
ATOM 2318 C CA . THR B 1 54 ? 1.852 -10.828 5.449 1 88.5 54 THR B CA 1
ATOM 2319 C C . THR B 1 54 ? 1.759 -12.32 5.152 1 88.5 54 THR B C 1
ATOM 2321 O O . THR B 1 54 ? 1.549 -13.125 6.062 1 88.5 54 THR B O 1
ATOM 2324 N N . ALA B 1 55 ? 1.807 -12.656 3.9 1 92 55 ALA B N 1
ATOM 2325 C CA . ALA B 1 55 ? 1.769 -14.07 3.551 1 92 55 ALA B CA 1
ATOM 2326 C C . ALA B 1 55 ? 3.064 -14.773 3.951 1 92 55 ALA B C 1
ATOM 2328 O O . ALA B 1 55 ? 4.141 -14.43 3.457 1 92 55 ALA B O 1
ATOM 2329 N N . ALA B 1 56 ? 2.922 -15.742 4.789 1 92.62 56 ALA B N 1
ATOM 2330 C CA . ALA B 1 56 ? 4.086 -16.5 5.234 1 92.62 56 ALA B CA 1
ATOM 2331 C C . ALA B 1 56 ? 4.039 -17.938 4.699 1 92.62 56 ALA B C 1
ATOM 2333 O O . ALA B 1 56 ? 2.969 -18.453 4.375 1 92.62 56 ALA B O 1
ATOM 2334 N N . VAL B 1 57 ? 5.207 -18.5 4.609 1 95 57 VAL B N 1
ATOM 2335 C CA . VAL B 1 57 ? 5.301 -19.906 4.227 1 95 57 VAL B CA 1
ATOM 2336 C C . VAL B 1 57 ? 4.613 -20.781 5.277 1 95 57 VAL B C 1
ATOM 2338 O O . VAL B 1 57 ? 4.613 -20.438 6.465 1 95 57 VAL B O 1
ATOM 2341 N N . HIS B 1 58 ? 4.109 -21.922 4.82 1 93.81 58 HIS B N 1
ATOM 2342 C CA . HIS B 1 58 ? 3.461 -22.859 5.73 1 93.81 58 HIS B CA 1
ATOM 2343 C C . HIS B 1 58 ? 4.375 -23.219 6.898 1 93.81 58 HIS B C 1
ATOM 2345 O O . HIS B 1 58 ? 5.527 -23.609 6.695 1 93.81 58 HIS B O 1
ATOM 2351 N N . GLY B 1 59 ? 3.842 -23.047 8.055 1 86.19 59 GLY B N 1
ATOM 2352 C CA . GLY B 1 59 ? 4.555 -23.5 9.242 1 86.19 59 GLY B CA 1
ATOM 2353 C C . GLY B 1 59 ? 5.652 -22.547 9.68 1 86.19 59 GLY B C 1
ATOM 2354 O O . GLY B 1 59 ? 6.32 -22.797 10.688 1 86.19 59 GLY B O 1
ATOM 2355 N N . ALA B 1 60 ? 5.898 -21.547 8.875 1 80.38 60 ALA B N 1
ATOM 2356 C CA . ALA B 1 60 ? 6.953 -20.609 9.242 1 80.38 60 ALA B CA 1
ATOM 2357 C C . ALA B 1 60 ? 6.473 -19.641 10.312 1 80.38 60 ALA B C 1
ATOM 2359 O O . ALA B 1 60 ? 5.273 -19.391 10.445 1 80.38 60 ALA B O 1
ATOM 2360 N N . ARG B 1 61 ? 7.551 -19.359 11.117 1 64.56 61 ARG B N 1
ATOM 2361 C CA . ARG B 1 61 ? 7.273 -18.281 12.055 1 64.56 61 ARG B CA 1
ATOM 2362 C C . ARG B 1 61 ? 7.031 -16.969 11.32 1 64.56 61 ARG B C 1
ATOM 2364 O O . ARG B 1 61 ? 7.613 -16.719 10.258 1 64.56 61 ARG B O 1
ATOM 2371 N N . ALA B 1 62 ? 6.238 -16.219 11.945 1 56.44 62 ALA B N 1
ATOM 2372 C CA . ALA B 1 62 ? 5.887 -14.922 11.375 1 56.44 62 ALA B CA 1
ATOM 2373 C C . ALA B 1 62 ? 7.133 -14.094 11.086 1 56.44 62 ALA B C 1
ATOM 2375 O O . ALA B 1 62 ? 8.047 -14.023 11.914 1 56.44 62 ALA B O 1
ATOM 2376 N N . GLY B 1 63 ? 7.336 -13.602 9.891 1 56.75 63 GLY B N 1
ATOM 2377 C CA . GLY B 1 63 ? 8.398 -12.672 9.539 1 56.75 63 GLY B CA 1
ATOM 2378 C C . GLY B 1 63 ? 9.523 -13.32 8.766 1 56.75 63 GLY B C 1
ATOM 2379 O O . GLY B 1 63 ? 10.32 -12.633 8.125 1 56.75 63 GLY B O 1
ATOM 2380 N N . SER B 1 64 ? 9.727 -14.602 8.82 1 58.09 64 SER B N 1
ATOM 2381 C CA . SER B 1 64 ? 10.883 -15.258 8.227 1 58.09 64 SER B CA 1
ATOM 2382 C C . SER B 1 64 ? 10.516 -15.984 6.938 1 58.09 64 SER B C 1
ATOM 2384 O O . SER B 1 64 ? 11.391 -16.375 6.168 1 58.09 64 SER B O 1
ATOM 2386 N N . ARG B 1 65 ? 10.039 -15.219 5.883 1 78.75 65 ARG B N 1
ATOM 2387 C CA . ARG B 1 65 ? 9.844 -15.922 4.621 1 78.75 65 ARG B CA 1
ATOM 2388 C C . ARG B 1 65 ? 8.625 -15.383 3.875 1 78.75 65 ARG B C 1
ATOM 2390 O O . ARG B 1 65 ? 7.754 -16.156 3.461 1 78.75 65 ARG B O 1
ATOM 2397 N N . MET B 1 66 ? 8.758 -14.133 3.812 1 90.06 66 MET B N 1
ATOM 2398 C CA . MET B 1 66 ? 7.676 -13.438 3.121 1 90.06 66 MET B CA 1
ATOM 2399 C C . MET B 1 66 ? 8.211 -12.609 1.958 1 90.06 66 MET B C 1
ATOM 2401 O O . MET B 1 66 ? 9.414 -12.344 1.882 1 90.06 66 MET B O 1
ATOM 2405 N N . VAL B 1 67 ? 7.363 -12.375 1.058 1 94.69 67 VAL B N 1
ATOM 2406 C CA . VAL B 1 67 ? 7.656 -11.43 -0.017 1 94.69 67 VAL B CA 1
ATOM 2407 C C . VAL B 1 67 ? 6.543 -10.391 -0.103 1 94.69 67 VAL B C 1
ATOM 2409 O O . VAL B 1 67 ? 5.484 -10.547 0.512 1 94.69 67 VAL B O 1
ATOM 2412 N N . ASP B 1 68 ? 6.773 -9.391 -0.88 1 95.19 68 ASP B N 1
ATOM 2413 C CA . ASP B 1 68 ? 5.844 -8.266 -0.894 1 95.19 68 ASP B CA 1
ATOM 2414 C C . ASP B 1 68 ? 4.746 -8.469 -1.938 1 95.19 68 ASP B C 1
ATOM 2416 O O . ASP B 1 68 ? 3.592 -8.102 -1.713 1 95.19 68 ASP B O 1
ATOM 2420 N N . TYR B 1 69 ? 5.129 -8.961 -3.129 1 97.81 69 TYR B N 1
ATOM 2421 C CA . TYR B 1 69 ? 4.176 -9.18 -4.215 1 97.81 69 TYR B CA 1
ATOM 2422 C C . TYR B 1 69 ? 4.367 -10.555 -4.844 1 97.81 69 TYR B C 1
ATOM 2424 O O . TYR B 1 69 ? 5.445 -11.141 -4.754 1 97.81 69 TYR B O 1
ATOM 2432 N N . CYS B 1 70 ? 3.307 -10.977 -5.457 1 97.88 70 CYS B N 1
ATOM 2433 C CA . CYS B 1 70 ? 3.385 -12.141 -6.332 1 97.88 70 CYS B CA 1
ATOM 2434 C C . CYS B 1 70 ? 2.648 -11.891 -7.641 1 97.88 70 CYS B C 1
ATOM 2436 O O . CYS B 1 70 ? 1.62 -11.211 -7.66 1 97.88 70 CYS B O 1
ATOM 2438 N N . MET B 1 71 ? 3.223 -12.367 -8.688 1 98.19 71 MET B N 1
ATOM 2439 C CA . MET B 1 71 ? 2.512 -12.586 -9.945 1 98.19 71 MET B CA 1
ATOM 2440 C C . MET B 1 71 ? 2.002 -14.016 -10.039 1 98.19 71 MET B C 1
ATOM 2442 O O . MET B 1 71 ? 2.682 -14.953 -9.617 1 98.19 71 MET B O 1
ATOM 2446 N N . LEU B 1 72 ? 0.833 -14.188 -10.594 1 97.75 72 LEU B N 1
ATOM 2447 C CA . LEU B 1 72 ? 0.17 -15.484 -10.477 1 97.75 72 LEU B CA 1
ATOM 2448 C C . LEU B 1 72 ? -0.792 -15.711 -11.633 1 97.75 72 LEU B C 1
ATOM 2450 O O . LEU B 1 72 ? -1.043 -14.805 -12.43 1 97.75 72 LEU B O 1
ATOM 2454 N N . VAL B 1 73 ? -1.219 -16.938 -11.766 1 96.56 73 VAL B N 1
ATOM 2455 C CA . VAL B 1 73 ? -2.303 -17.281 -12.68 1 96.56 73 VAL B CA 1
ATOM 2456 C C . VAL B 1 73 ? -3.643 -17.172 -11.961 1 96.56 73 VAL B C 1
ATOM 2458 O O . VAL B 1 73 ? -3.881 -17.859 -10.961 1 96.56 73 VAL B O 1
ATOM 2461 N N . ASP B 1 74 ? -4.48 -16.266 -12.453 1 93.81 74 ASP B N 1
ATOM 2462 C CA . ASP B 1 74 ? -5.812 -16.109 -11.875 1 93.81 74 ASP B CA 1
ATOM 2463 C C . ASP B 1 74 ? -6.797 -17.094 -12.492 1 93.81 74 ASP B C 1
ATOM 2465 O O . ASP B 1 74 ? -7.605 -16.719 -13.344 1 93.81 74 ASP B O 1
ATOM 2469 N N . CYS B 1 75 ? -6.875 -18.328 -12.016 1 89 75 CYS B N 1
ATOM 2470 C CA . CYS B 1 75 ? -7.609 -19.438 -12.602 1 89 75 CYS B CA 1
ATOM 2471 C C . CYS B 1 75 ? -9.109 -19.156 -12.609 1 89 75 CYS B C 1
ATOM 2473 O O . CYS B 1 75 ? -9.805 -19.5 -13.57 1 89 75 CYS B O 1
ATOM 2475 N N . PRO B 1 76 ? -9.586 -18.5 -11.617 1 78.12 76 PRO B N 1
ATOM 2476 C CA . PRO B 1 76 ? -11.023 -18.203 -11.633 1 78.12 76 PRO B CA 1
ATOM 2477 C C . PRO B 1 76 ? -11.43 -17.328 -12.812 1 78.12 76 PRO B C 1
ATOM 2479 O O . PRO B 1 76 ? -12.602 -17.297 -13.195 1 78.12 76 PRO B O 1
ATOM 2482 N N . VAL B 1 77 ? -10.453 -16.578 -13.328 1 77.56 77 VAL B N 1
ATOM 2483 C CA . VAL B 1 77 ? -10.719 -15.688 -14.453 1 77.56 77 VAL B CA 1
ATOM 2484 C C . VAL B 1 77 ? -10.594 -16.469 -15.766 1 77.56 77 VAL B C 1
ATOM 2486 O O . VAL B 1 77 ? -11.289 -16.156 -16.734 1 77.56 77 VAL B O 1
ATOM 2489 N N . LEU B 1 78 ? -9.547 -17.203 -15.961 1 70.44 78 LEU B N 1
ATOM 2490 C CA . LEU B 1 78 ? -9.273 -17.953 -17.188 1 70.44 78 LEU B CA 1
ATOM 2491 C C . LEU B 1 78 ? -10.539 -18.594 -17.734 1 70.44 78 LEU B C 1
ATOM 2493 O O . LEU B 1 78 ? -10.875 -18.422 -18.906 1 70.44 78 LEU B O 1
ATOM 2497 N N . ILE B 1 79 ? -11.078 -19.672 -17.062 1 63.88 79 ILE B N 1
ATOM 2498 C CA . ILE B 1 79 ? -12.164 -20.406 -17.703 1 63.88 79 ILE B CA 1
ATOM 2499 C C . ILE B 1 79 ? -13.352 -20.5 -16.75 1 63.88 79 ILE B C 1
ATOM 2501 O O . ILE B 1 79 ? -13.539 -21.531 -16.078 1 63.88 79 ILE B O 1
ATOM 2505 N N . PRO B 1 80 ? -13.953 -19.359 -16.578 1 60.69 80 PRO B N 1
ATOM 2506 C CA . PRO B 1 80 ? -15.055 -19.359 -15.602 1 60.69 80 PRO B CA 1
ATOM 2507 C C . PRO B 1 80 ? -15.922 -20.609 -15.688 1 60.69 80 PRO B C 1
ATOM 2509 O O . PRO B 1 80 ? -16.5 -21.031 -14.68 1 60.69 80 PRO B O 1
ATOM 2512 N N . ASP B 1 81 ? -15.734 -21.234 -16.797 1 64.75 81 ASP B N 1
ATOM 2513 C CA . ASP B 1 81 ? -16.688 -22.328 -16.938 1 64.75 81 ASP B CA 1
ATOM 2514 C C . ASP B 1 81 ? -16 -23.578 -17.5 1 64.75 81 ASP B C 1
ATOM 2516 O O . ASP B 1 81 ? -16.531 -24.234 -18.391 1 64.75 81 ASP B O 1
ATOM 2520 N N . GLU B 1 82 ? -14.852 -23.734 -16.859 1 74.69 82 GLU B N 1
ATOM 2521 C CA . GLU B 1 82 ? -14.234 -25 -17.234 1 74.69 82 GLU B CA 1
ATOM 2522 C C . GLU B 1 82 ? -14.266 -26 -16.078 1 74.69 82 GLU B C 1
ATOM 2524 O O . GLU B 1 82 ? -13.344 -26.047 -15.266 1 74.69 82 GLU B O 1
ATOM 2529 N N . PRO B 1 83 ? -15.305 -26.719 -15.953 1 80.25 83 PRO B N 1
ATOM 2530 C CA . PRO B 1 83 ? -15.508 -27.641 -14.828 1 80.25 83 PRO B CA 1
ATOM 2531 C C . PRO B 1 83 ? -14.297 -28.531 -14.578 1 80.25 83 PRO B C 1
ATOM 2533 O O . PRO B 1 83 ? -13.984 -28.844 -13.422 1 80.25 83 PRO B O 1
ATOM 2536 N N . SER B 1 84 ? -13.633 -28.906 -15.602 1 86.25 84 SER B N 1
ATOM 2537 C CA . SER B 1 84 ? -12.492 -29.797 -15.453 1 86.25 84 SER B CA 1
ATOM 2538 C C . SER B 1 84 ? -11.367 -29.125 -14.68 1 86.25 84 SER B C 1
ATOM 2540 O O . SER B 1 84 ? -10.719 -29.75 -13.836 1 86.25 84 SER B O 1
ATOM 2542 N N . LEU B 1 85 ? -11.141 -27.891 -14.953 1 90.62 85 LEU B N 1
ATOM 2543 C CA . LEU B 1 85 ? -10.086 -27.156 -14.266 1 90.62 85 LEU B CA 1
ATOM 2544 C C . LEU B 1 85 ? -10.438 -26.953 -12.797 1 90.62 85 LEU B C 1
ATOM 2546 O O . LEU B 1 85 ? -9.602 -27.172 -11.922 1 90.62 85 LEU B O 1
ATOM 2550 N N . ASP B 1 86 ? -11.672 -26.547 -12.539 1 90.81 86 ASP B N 1
ATOM 2551 C CA . ASP B 1 86 ? -12.125 -26.328 -11.172 1 90.81 86 ASP B CA 1
ATOM 2552 C C . ASP B 1 86 ? -11.992 -27.609 -10.336 1 90.81 86 ASP B C 1
ATOM 2554 O O . ASP B 1 86 ? -11.57 -27.562 -9.18 1 90.81 86 ASP B O 1
ATOM 2558 N N . ASP B 1 87 ? -12.328 -28.656 -10.93 1 92.94 87 ASP B N 1
ATOM 2559 C CA . ASP B 1 87 ? -12.227 -29.953 -10.258 1 92.94 87 ASP B CA 1
ATOM 2560 C C . ASP B 1 87 ? -10.773 -30.312 -9.977 1 92.94 87 ASP B C 1
ATOM 2562 O O . ASP B 1 87 ? -10.445 -30.812 -8.898 1 92.94 87 ASP B O 1
ATOM 2566 N N . ALA B 1 88 ? -9.938 -30.094 -10.945 1 93.88 88 ALA B N 1
ATOM 2567 C CA . ALA B 1 88 ? -8.516 -30.391 -10.773 1 93.88 88 ALA B CA 1
ATOM 2568 C C . ALA B 1 88 ? -7.91 -29.547 -9.664 1 93.88 88 ALA B C 1
ATOM 2570 O O . ALA B 1 88 ? -7.102 -30.031 -8.875 1 93.88 88 ALA B O 1
ATOM 2571 N N . ILE B 1 89 ? -8.297 -28.297 -9.625 1 94.81 89 ILE B N 1
ATOM 2572 C CA . ILE B 1 89 ? -7.82 -27.375 -8.602 1 94.81 89 ILE B CA 1
ATOM 2573 C C . ILE B 1 89 ? -8.273 -27.859 -7.227 1 94.81 89 ILE B C 1
ATOM 2575 O O . ILE B 1 89 ? -7.465 -27.969 -6.301 1 94.81 89 ILE B O 1
ATOM 2579 N N . ARG B 1 90 ? -9.523 -28.172 -7.102 1 94.5 90 ARG B N 1
ATOM 2580 C CA . ARG B 1 90 ? -10.07 -28.641 -5.836 1 94.5 90 ARG B CA 1
ATOM 2581 C C . ARG B 1 90 ? -9.383 -29.922 -5.383 1 94.5 90 ARG B C 1
ATOM 2583 O O . ARG B 1 90 ? -9.031 -30.078 -4.211 1 94.5 90 ARG B O 1
ATOM 2590 N N . ARG B 1 91 ? -9.242 -30.812 -6.301 1 95.5 91 ARG B N 1
ATOM 2591 C CA . ARG B 1 91 ? -8.586 -32.094 -6 1 95.5 91 ARG B CA 1
ATOM 2592 C C . ARG B 1 91 ? -7.156 -31.859 -5.508 1 95.5 91 ARG B C 1
ATOM 2594 O O . ARG B 1 91 ? -6.738 -32.438 -4.512 1 95.5 91 ARG B O 1
ATOM 2601 N N . THR B 1 92 ? -6.438 -31.062 -6.219 1 96.25 92 THR B N 1
ATOM 2602 C CA . THR B 1 92 ? -5.043 -30.812 -5.879 1 96.25 92 THR B CA 1
ATOM 2603 C C . THR B 1 92 ? -4.934 -30.109 -4.531 1 96.25 92 THR B C 1
ATOM 2605 O O . THR B 1 92 ? -4.043 -30.406 -3.734 1 96.25 92 THR B O 1
ATOM 2608 N N . ARG B 1 93 ? -5.797 -29.141 -4.258 1 95.81 93 ARG B N 1
ATOM 2609 C CA . ARG B 1 93 ? -5.816 -28.484 -2.955 1 95.81 93 ARG B CA 1
ATOM 2610 C C . ARG B 1 93 ? -6.051 -29.484 -1.834 1 95.81 93 ARG B C 1
ATOM 2612 O O . ARG B 1 93 ? -5.406 -29.422 -0.786 1 95.81 93 ARG B O 1
ATOM 2619 N N . ASN B 1 94 ? -6.926 -30.375 -2.121 1 95.44 94 ASN B N 1
ATOM 2620 C CA . ASN B 1 94 ? -7.207 -31.422 -1.137 1 95.44 94 ASN B CA 1
ATOM 2621 C C . ASN B 1 94 ? -6 -32.312 -0.92 1 95.44 94 ASN B C 1
ATOM 2623 O O . ASN B 1 94 ? -5.668 -32.656 0.218 1 95.44 94 ASN B O 1
ATOM 2627 N N . LEU B 1 95 ? -5.379 -32.688 -1.988 1 94.25 95 LEU B N 1
ATOM 2628 C CA . LEU B 1 95 ? -4.219 -33.562 -1.937 1 94.25 95 LEU B CA 1
ATOM 2629 C C . LEU B 1 95 ? -3.074 -32.906 -1.169 1 94.25 95 LEU B C 1
ATOM 2631 O O . LEU B 1 95 ? -2.268 -33.594 -0.541 1 94.25 95 LEU B O 1
ATOM 2635 N N . SER B 1 96 ? -3.027 -31.562 -1.237 1 94.19 96 SER B N 1
ATOM 2636 C CA . SER B 1 96 ? -1.947 -30.859 -0.561 1 94.19 96 SER B CA 1
ATOM 2637 C C . SER B 1 96 ? -2.041 -31.016 0.953 1 94.19 96 SER B C 1
ATOM 2639 O O . SER B 1 96 ? -1.048 -30.844 1.663 1 94.19 96 SER B O 1
ATOM 2641 N N . GLY B 1 97 ? -3.221 -31.25 1.455 1 94.12 97 GLY B N 1
ATOM 2642 C CA . GLY B 1 97 ? -3.469 -31.297 2.887 1 94.12 97 GLY B CA 1
ATOM 2643 C C . GLY B 1 97 ? -3.59 -29.922 3.523 1 94.12 97 GLY B C 1
ATOM 2644 O O . GLY B 1 97 ? -3.822 -29.812 4.727 1 94.12 97 GLY B O 1
ATOM 2645 N N . ARG B 1 98 ? -3.451 -28.875 2.768 1 94.38 98 ARG B N 1
ATOM 2646 C CA . ARG B 1 98 ? -3.447 -27.516 3.295 1 94.38 98 ARG B CA 1
ATOM 2647 C C . ARG B 1 98 ? -4.5 -26.656 2.604 1 94.38 98 ARG B C 1
ATOM 2649 O O . ARG B 1 98 ? -4.574 -25.438 2.838 1 94.38 98 ARG B O 1
ATOM 2656 N N . ASP B 1 99 ? -5.207 -27.203 1.744 1 95.88 99 ASP B N 1
ATOM 2657 C CA . ASP B 1 99 ? -6.305 -26.578 1.018 1 95.88 99 ASP B CA 1
ATOM 2658 C C . ASP B 1 99 ? -5.82 -25.344 0.245 1 95.88 99 ASP B C 1
ATOM 2660 O O . ASP B 1 99 ? -6.465 -24.297 0.27 1 95.88 99 ASP B O 1
ATOM 2664 N N . THR B 1 100 ? -4.652 -25.391 -0.355 1 97.19 100 THR B N 1
ATOM 2665 C CA . THR B 1 100 ? -4.09 -24.344 -1.196 1 97.19 100 THR B CA 1
ATOM 2666 C C . THR B 1 100 ? -3.137 -24.938 -2.232 1 97.19 100 THR B C 1
ATOM 2668 O O . THR B 1 100 ? -2.557 -26 -2.016 1 97.19 100 THR B O 1
ATOM 2671 N N . LEU B 1 101 ? -3.008 -24.219 -3.359 1 97.5 101 LEU B N 1
ATOM 2672 C CA . LEU B 1 101 ? -2.098 -24.625 -4.426 1 97.5 101 LEU B CA 1
ATOM 2673 C C . LEU B 1 101 ? -0.696 -24.078 -4.18 1 97.5 101 LEU B C 1
ATOM 2675 O O . LEU B 1 101 ? 0.224 -24.344 -4.957 1 97.5 101 LEU B O 1
ATOM 2679 N N . ASN B 1 102 ? -0.517 -23.281 -3.119 1 97.81 102 ASN B N 1
ATOM 2680 C CA . ASN B 1 102 ? 0.746 -22.578 -2.914 1 97.81 102 ASN B CA 1
ATOM 2681 C C . ASN B 1 102 ? 1.355 -22.906 -1.554 1 97.81 102 ASN B C 1
ATOM 2683 O O . ASN B 1 102 ? 0.694 -23.5 -0.699 1 97.81 102 ASN B O 1
ATOM 2687 N N . HIS B 1 103 ? 2.576 -22.547 -1.392 1 97.06 103 HIS B N 1
ATOM 2688 C CA . HIS B 1 103 ? 3.361 -22.781 -0.185 1 97.06 103 HIS B CA 1
ATOM 2689 C C . HIS B 1 103 ? 3.029 -21.766 0.896 1 97.06 103 HIS B C 1
ATOM 2691 O O . HIS B 1 103 ? 3.84 -21.516 1.791 1 97.06 103 HIS B O 1
ATOM 2697 N N . THR B 1 104 ? 1.919 -21.062 0.794 1 95.81 104 THR B N 1
ATOM 2698 C CA . THR B 1 104 ? 1.402 -20.109 1.773 1 95.81 104 THR B CA 1
ATOM 2699 C C . THR B 1 104 ? -0.096 -20.312 1.985 1 95.81 104 THR B C 1
ATOM 2701 O O . THR B 1 104 ? -0.822 -20.641 1.045 1 95.81 104 THR B O 1
ATOM 2704 N N . PRO B 1 105 ? -0.538 -20.078 3.18 1 93.31 105 PRO B N 1
ATOM 2705 C CA . PRO B 1 105 ? -1.958 -20.281 3.477 1 93.31 105 PRO B CA 1
ATOM 2706 C C . PRO B 1 105 ? -2.818 -19.078 3.09 1 93.31 105 PRO B C 1
ATOM 2708 O O . PRO B 1 105 ? -4.031 -19.078 3.322 1 93.31 105 PRO B O 1
ATOM 2711 N N . SER B 1 106 ? -2.281 -18.094 2.541 1 92.5 106 SER B N 1
ATOM 2712 C CA . SER B 1 106 ? -3.045 -16.906 2.164 1 92.5 106 SER B CA 1
ATOM 2713 C C . SER B 1 106 ? -4.258 -17.281 1.316 1 92.5 106 SER B C 1
ATOM 2715 O O . SER B 1 106 ? -4.113 -17.844 0.234 1 92.5 106 SER B O 1
ATOM 2717 N N . PHE B 1 107 ? -5.426 -16.875 1.769 1 93.44 107 PHE B N 1
ATOM 2718 C CA . PHE B 1 107 ? -6.684 -17.25 1.133 1 93.44 107 PHE B CA 1
ATOM 2719 C C . PHE B 1 107 ? -6.75 -16.719 -0.293 1 93.44 107 PHE B C 1
ATOM 2721 O O . PHE B 1 107 ? -7.223 -17.406 -1.198 1 93.44 107 PHE B O 1
ATOM 2728 N N . VAL B 1 108 ? -6.285 -15.547 -0.518 1 93.94 108 VAL B N 1
ATOM 2729 C CA . VAL B 1 108 ? -6.398 -14.898 -1.816 1 93.94 108 VAL B CA 1
ATOM 2730 C C . VAL B 1 108 ? -5.59 -15.664 -2.857 1 93.94 108 VAL B C 1
ATOM 2732 O O . VAL B 1 108 ? -5.891 -15.609 -4.051 1 93.94 108 VAL B O 1
ATOM 2735 N N . LEU B 1 109 ? -4.625 -16.484 -2.416 1 96 109 LEU B N 1
ATOM 2736 C CA . LEU B 1 109 ? -3.707 -17.172 -3.322 1 96 109 LEU B CA 1
ATOM 2737 C C . LEU B 1 109 ? -4.086 -18.641 -3.479 1 96 109 LEU B C 1
ATOM 2739 O O . LEU B 1 109 ? -3.51 -19.344 -4.305 1 96 109 LEU B O 1
ATOM 2743 N N . ARG B 1 110 ? -5.074 -19.109 -2.832 1 96.06 110 ARG B N 1
ATOM 2744 C CA . ARG B 1 110 ? -5.293 -20.531 -2.633 1 96.06 110 ARG B CA 1
ATOM 2745 C C . ARG B 1 110 ? -5.512 -21.25 -3.965 1 96.06 110 ARG B C 1
ATOM 2747 O O . ARG B 1 110 ? -5.109 -22.406 -4.133 1 96.06 110 ARG B O 1
ATOM 2754 N N . ASP B 1 111 ? -6.113 -20.594 -4.91 1 94.94 111 ASP B N 1
ATOM 2755 C CA . ASP B 1 111 ? -6.398 -21.219 -6.203 1 94.94 111 ASP B CA 1
ATOM 2756 C C . ASP B 1 111 ? -5.582 -20.562 -7.316 1 94.94 111 ASP B C 1
ATOM 2758 O O . ASP B 1 111 ? -5.941 -20.656 -8.492 1 94.94 111 ASP B O 1
ATOM 2762 N N . LYS B 1 112 ? -4.602 -19.797 -6.949 1 96.38 112 LYS B N 1
ATOM 2763 C CA . LYS B 1 112 ? -3.85 -19 -7.91 1 96.38 112 LYS B CA 1
ATOM 2764 C C . LYS B 1 112 ? -2.359 -19.312 -7.844 1 96.38 112 LYS B C 1
ATOM 2766 O O . LYS B 1 112 ? -1.615 -18.672 -7.098 1 96.38 112 LYS B O 1
ATOM 2771 N N . PRO B 1 113 ? -1.92 -20.25 -8.68 1 97.81 113 PRO B N 1
ATOM 2772 C CA . PRO B 1 113 ? -0.507 -20.641 -8.625 1 97.81 113 PRO B CA 1
ATOM 2773 C C . PRO B 1 113 ? 0.435 -19.453 -8.82 1 97.81 113 PRO B C 1
ATOM 2775 O O . PRO B 1 113 ? 0.308 -18.703 -9.797 1 97.81 113 PRO B O 1
ATOM 2778 N N . ILE B 1 114 ? 1.392 -19.234 -7.938 1 98.56 114 ILE B N 1
ATOM 2779 C CA . ILE B 1 114 ? 2.371 -18.156 -7.977 1 98.56 114 ILE B CA 1
ATOM 2780 C C . ILE B 1 114 ? 3.439 -18.469 -9.023 1 98.56 114 ILE B C 1
ATOM 2782 O O . ILE B 1 114 ? 4.066 -19.531 -8.984 1 98.56 114 ILE B O 1
ATOM 2786 N N . SER B 1 115 ? 3.662 -17.547 -9.953 1 98.69 115 SER B N 1
ATOM 2787 C CA . SER B 1 115 ? 4.629 -17.781 -11.023 1 98.69 115 SER B CA 1
ATOM 2788 C C . SER B 1 115 ? 5.867 -16.906 -10.844 1 98.69 115 SER B C 1
ATOM 2790 O O . SER B 1 115 ? 6.926 -17.203 -11.406 1 98.69 115 SER B O 1
ATOM 2792 N N . LEU B 1 116 ? 5.789 -15.812 -10.148 1 98.75 116 LEU B N 1
ATOM 2793 C CA . LEU B 1 116 ? 6.875 -14.867 -9.906 1 98.75 116 LEU B CA 1
ATOM 2794 C C . LEU B 1 116 ? 6.68 -14.141 -8.586 1 98.75 116 LEU B C 1
ATOM 2796 O O . LEU B 1 116 ? 5.562 -13.734 -8.25 1 98.75 116 LEU B O 1
ATOM 2800 N N . SER B 1 117 ? 7.766 -14.023 -7.805 1 98.38 117 SER B N 1
ATOM 2801 C CA . SER B 1 117 ? 7.688 -13.352 -6.512 1 98.38 117 SER B CA 1
ATOM 2802 C C . SER B 1 117 ? 8.562 -12.109 -6.488 1 98.38 117 SER B C 1
ATOM 2804 O O . SER B 1 117 ? 9.602 -12.055 -7.145 1 98.38 117 SER B O 1
ATOM 2806 N N . ILE B 1 118 ? 8.141 -11.078 -5.715 1 97.94 118 ILE B N 1
ATOM 2807 C CA . ILE B 1 118 ? 8.836 -9.797 -5.676 1 97.94 118 ILE B CA 1
ATOM 2808 C C . ILE B 1 118 ? 9.094 -9.398 -4.223 1 97.94 118 ILE B C 1
ATOM 2810 O O . ILE B 1 118 ? 8.172 -9.359 -3.406 1 97.94 118 ILE B O 1
ATOM 2814 N N . GLU B 1 119 ? 10.312 -9.141 -3.889 1 96.44 119 GLU B N 1
ATOM 2815 C CA . GLU B 1 119 ? 10.734 -8.625 -2.59 1 96.44 119 GLU B CA 1
ATOM 2816 C C . GLU B 1 119 ? 11.188 -7.172 -2.695 1 96.44 119 GLU B C 1
ATOM 2818 O O . GLU B 1 119 ? 12.008 -6.828 -3.553 1 96.44 119 GLU B O 1
ATOM 2823 N N . CYS B 1 120 ? 10.633 -6.297 -1.855 1 94.75 120 CYS B N 1
ATOM 2824 C CA . CYS B 1 120 ? 10.922 -4.871 -1.913 1 94.75 120 CYS B CA 1
ATOM 2825 C C . CYS B 1 120 ? 11.617 -4.402 -0.638 1 94.75 120 CYS B C 1
ATOM 2827 O O . CYS B 1 120 ? 11.266 -4.844 0.459 1 94.75 120 CYS B O 1
ATOM 2829 N N . LYS B 1 121 ? 12.586 -3.547 -0.876 1 89.44 121 LYS B N 1
ATOM 2830 C CA . LYS B 1 121 ? 13.266 -2.848 0.21 1 89.44 121 LYS B CA 1
ATOM 2831 C C . LYS B 1 121 ? 13.32 -1.345 -0.05 1 89.44 121 LYS B C 1
ATOM 2833 O O . LYS B 1 121 ? 13.188 -0.903 -1.193 1 89.44 121 LYS B O 1
ATOM 2838 N N . LYS B 1 122 ? 13.344 -0.53 1.086 1 75.88 122 LYS B N 1
ATOM 2839 C CA . LYS B 1 122 ? 13.633 0.889 0.907 1 75.88 122 LYS B CA 1
ATOM 2840 C C . LYS B 1 122 ? 15.031 1.093 0.331 1 75.88 122 LYS B C 1
ATOM 2842 O O . LYS B 1 122 ? 15.828 0.153 0.274 1 75.88 122 LYS B O 1
ATOM 2847 N N . ARG B 1 123 ? 15.18 2.445 -0.066 1 70.5 123 ARG B N 1
ATOM 2848 C CA . ARG B 1 123 ? 16.484 2.793 -0.635 1 70.5 123 ARG B CA 1
ATOM 2849 C C . ARG B 1 123 ? 17.594 2.592 0.385 1 70.5 123 ARG B C 1
ATOM 2851 O O . ARG B 1 123 ? 17.391 2.795 1.583 1 70.5 123 ARG B O 1
ATOM 2858 N N . ASP B 1 124 ? 18.594 2.205 -0.058 1 64.88 124 ASP B N 1
ATOM 2859 C CA . ASP B 1 124 ? 19.891 2.102 0.609 1 64.88 124 ASP B CA 1
ATOM 2860 C C . ASP B 1 124 ? 19.922 0.928 1.585 1 64.88 124 ASP B C 1
ATOM 2862 O O . ASP B 1 124 ? 19.453 1.047 2.719 1 64.88 124 ASP B O 1
ATOM 2866 N N . GLY B 1 125 ? 20.188 -0.225 1.164 1 65.12 125 GLY B N 1
ATOM 2867 C CA . GLY B 1 125 ? 20.609 -1.357 1.973 1 65.12 125 GLY B CA 1
ATOM 2868 C C . GLY B 1 125 ? 19.625 -2.504 1.957 1 65.12 125 GLY B C 1
ATOM 2869 O O . GLY B 1 125 ? 18.547 -2.398 1.349 1 65.12 125 GLY B O 1
ATOM 2870 N N . GLY B 1 126 ? 19.953 -3.65 2.152 1 78.81 126 GLY B N 1
ATOM 2871 C CA . GLY B 1 126 ? 19.188 -4.816 2.537 1 78.81 126 GLY B CA 1
ATOM 2872 C C . GLY B 1 126 ? 19.031 -5.832 1.419 1 78.81 126 GLY B C 1
ATOM 2873 O O . GLY B 1 126 ? 18.156 -6.699 1.469 1 78.81 126 GLY B O 1
ATOM 2874 N N . LEU B 1 127 ? 19.891 -5.461 0.366 1 87.44 127 LEU B N 1
ATOM 2875 C CA . LEU B 1 127 ? 19.781 -6.363 -0.775 1 87.44 127 LEU B CA 1
ATOM 2876 C C . LEU B 1 127 ? 20.141 -7.793 -0.371 1 87.44 127 LEU B C 1
ATOM 2878 O O . LEU B 1 127 ? 19.516 -8.75 -0.842 1 87.44 127 LEU B O 1
ATOM 2882 N N . ASP B 1 128 ? 21.094 -7.871 0.483 1 86.69 128 ASP B N 1
ATOM 2883 C CA . ASP B 1 128 ? 21.438 -9.211 0.945 1 86.69 128 ASP B CA 1
ATOM 2884 C C . ASP B 1 128 ? 20.281 -9.852 1.701 1 86.69 128 ASP B C 1
ATOM 2886 O O . ASP B 1 128 ? 20.016 -11.047 1.546 1 86.69 128 ASP B O 1
ATOM 2890 N N . ASN B 1 129 ? 19.688 -9.047 2.467 1 89.38 129 ASN B N 1
ATOM 2891 C CA . ASN B 1 129 ? 18.516 -9.531 3.174 1 89.38 129 ASN B CA 1
ATOM 2892 C C . ASN B 1 129 ? 17.391 -9.883 2.207 1 89.38 129 ASN B C 1
ATOM 2894 O O . ASN B 1 129 ? 16.656 -10.852 2.43 1 89.38 129 ASN B O 1
ATOM 2898 N N . ALA B 1 130 ? 17.281 -9.086 1.187 1 92.44 130 ALA B N 1
ATOM 2899 C CA . ALA B 1 130 ? 16.266 -9.359 0.176 1 92.44 130 ALA B CA 1
ATOM 2900 C C . ALA B 1 130 ? 16.547 -10.672 -0.546 1 92.44 130 ALA B C 1
ATOM 2902 O O . ALA B 1 130 ? 15.633 -11.453 -0.812 1 92.44 130 ALA B O 1
ATOM 2903 N N . ASP B 1 131 ? 17.844 -10.953 -0.787 1 92.69 131 ASP B N 1
ATOM 2904 C CA . ASP B 1 131 ? 18.234 -12.211 -1.42 1 92.69 131 ASP B CA 1
ATOM 2905 C C . ASP B 1 131 ? 17.875 -13.406 -0.543 1 92.69 131 ASP B C 1
ATOM 2907 O O . ASP B 1 131 ? 17.391 -14.422 -1.042 1 92.69 131 ASP B O 1
ATOM 2911 N N . LEU B 1 132 ? 18.172 -13.203 0.693 1 91.69 132 LEU B N 1
ATOM 2912 C CA . LEU B 1 132 ? 17.859 -14.281 1.625 1 91.69 132 LEU B CA 1
ATOM 2913 C C . LEU B 1 132 ? 16.359 -14.547 1.673 1 91.69 132 LEU B C 1
ATOM 2915 O O . LEU B 1 132 ? 15.938 -15.703 1.674 1 91.69 132 LEU B O 1
ATOM 2919 N N . GLN B 1 133 ? 15.539 -13.523 1.675 1 91.94 133 GLN B N 1
ATOM 2920 C CA . GLN B 1 133 ? 14.086 -13.648 1.777 1 91.94 133 GLN B CA 1
ATOM 2921 C C . GLN B 1 133 ? 13.5 -14.305 0.529 1 91.94 133 GLN B C 1
ATOM 2923 O O . GLN B 1 133 ? 12.695 -15.234 0.628 1 91.94 133 GLN B O 1
ATOM 2928 N N . ILE B 1 134 ? 13.961 -13.836 -0.635 1 95.06 134 ILE B N 1
ATOM 2929 C CA . ILE B 1 134 ? 13.406 -14.398 -1.862 1 95.06 134 ILE B CA 1
ATOM 2930 C C . ILE B 1 134 ? 13.898 -15.828 -2.049 1 95.06 134 ILE B C 1
ATOM 2932 O O . ILE B 1 134 ? 13.156 -16.688 -2.537 1 95.06 134 ILE B O 1
ATOM 2936 N N . SER B 1 135 ? 15.109 -16.078 -1.65 1 94.5 135 SER B N 1
ATOM 2937 C CA . SER B 1 135 ? 15.648 -17.438 -1.756 1 94.5 135 SER B CA 1
ATOM 2938 C C . SER B 1 135 ? 14.883 -18.406 -0.872 1 94.5 135 SER B C 1
ATOM 2940 O O . SER B 1 135 ? 14.547 -19.516 -1.305 1 94.5 135 SER B O 1
ATOM 2942 N N . SER B 1 136 ? 14.672 -18.016 0.344 1 94.62 136 SER B N 1
ATOM 2943 C CA . SER B 1 136 ? 13.93 -18.875 1.269 1 94.62 136 SER B CA 1
ATOM 2944 C C . SER B 1 136 ? 12.5 -19.094 0.784 1 94.62 136 SER B C 1
ATOM 2946 O O . SER B 1 136 ? 11.969 -20.203 0.899 1 94.62 136 SER B O 1
ATOM 2948 N N . TRP B 1 137 ? 11.867 -18.047 0.317 1 96.69 137 TRP B N 1
ATOM 2949 C CA . TRP B 1 137 ? 10.523 -18.125 -0.247 1 96.69 137 TRP B CA 1
ATOM 2950 C C . TRP B 1 137 ? 10.484 -19.094 -1.42 1 96.69 137 TRP B C 1
ATOM 2952 O O . TRP B 1 137 ? 9.602 -19.953 -1.491 1 96.69 137 TRP B O 1
ATOM 2962 N N . HIS B 1 138 ? 11.461 -19.031 -2.334 1 97.12 138 HIS B N 1
ATOM 2963 C CA . HIS B 1 138 ? 11.547 -19.906 -3.496 1 97.12 138 HIS B CA 1
ATOM 2964 C C . HIS B 1 138 ? 11.828 -21.359 -3.08 1 97.12 138 HIS B C 1
ATOM 2966 O O . HIS B 1 138 ? 11.289 -22.297 -3.674 1 97.12 138 HIS B O 1
ATOM 2972 N N . ALA B 1 139 ? 12.672 -21.469 -2.09 1 96 139 ALA B N 1
ATOM 2973 C CA . ALA B 1 139 ? 12.961 -22.828 -1.617 1 96 139 ALA B CA 1
ATOM 2974 C C . ALA B 1 139 ? 11.688 -23.516 -1.13 1 96 139 ALA B C 1
ATOM 2976 O O . ALA B 1 139 ? 11.453 -24.688 -1.438 1 96 139 ALA B O 1
ATOM 2977 N N . ALA B 1 140 ? 10.914 -22.797 -0.389 1 96.31 140 ALA B N 1
ATOM 2978 C CA . ALA B 1 140 ? 9.641 -23.344 0.079 1 96.31 140 ALA B CA 1
ATOM 2979 C C . ALA B 1 140 ? 8.711 -23.641 -1.092 1 96.31 140 ALA B C 1
ATOM 2981 O O . ALA B 1 140 ? 8 -24.656 -1.084 1 96.31 140 ALA B O 1
ATOM 2982 N N . GLN B 1 141 ? 8.75 -22.812 -2.053 1 97.69 141 GLN B N 1
ATOM 2983 C CA . GLN B 1 141 ? 7.898 -23.031 -3.217 1 97.69 141 GLN B CA 1
ATOM 2984 C C . GLN B 1 141 ? 8.328 -24.281 -3.979 1 97.69 141 GLN B C 1
ATOM 2986 O O . GLN B 1 141 ? 7.488 -25.109 -4.359 1 97.69 141 GLN B O 1
ATOM 2991 N N . TRP B 1 142 ? 9.602 -24.438 -4.199 1 97.69 142 TRP B N 1
ATOM 2992 C CA . TRP B 1 142 ? 10.117 -25.641 -4.867 1 97.69 142 TRP B CA 1
ATOM 2993 C C . TRP B 1 142 ? 9.688 -26.906 -4.137 1 97.69 142 TRP B C 1
ATOM 2995 O O . TRP B 1 142 ? 9.219 -27.859 -4.762 1 97.69 142 TRP B O 1
ATOM 3005 N N . ARG B 1 143 ? 9.805 -26.891 -2.889 1 96 143 ARG B N 1
ATOM 3006 C CA . ARG B 1 143 ? 9.438 -28.062 -2.098 1 96 143 ARG B CA 1
ATOM 3007 C C . ARG B 1 143 ? 7.945 -28.359 -2.229 1 96 143 ARG B C 1
ATOM 3009 O O . ARG B 1 143 ? 7.547 -29.516 -2.342 1 96 143 ARG B O 1
ATOM 3016 N N . TYR B 1 144 ? 7.215 -27.359 -2.162 1 96.94 144 TYR B N 1
ATOM 3017 C CA . TYR B 1 144 ? 5.766 -27.531 -2.236 1 96.94 144 TYR B CA 1
ATOM 3018 C C . TYR B 1 144 ? 5.344 -28.047 -3.605 1 96.94 144 TYR B C 1
ATOM 3020 O O . TYR B 1 144 ? 4.5 -28.938 -3.705 1 96.94 144 TYR B O 1
ATOM 3028 N N . LEU B 1 145 ? 5.906 -27.438 -4.656 1 97.56 145 LEU B N 1
ATOM 3029 C CA . LEU B 1 145 ? 5.609 -27.875 -6.012 1 97.56 145 LEU B CA 1
ATOM 3030 C C . LEU B 1 145 ? 5.992 -29.344 -6.195 1 97.56 145 LEU B C 1
ATOM 3032 O O . LEU B 1 145 ? 5.246 -30.109 -6.812 1 97.56 145 LEU B O 1
ATOM 3036 N N . LEU B 1 146 ? 7.137 -29.703 -5.664 1 96.94 146 LEU B N 1
ATOM 3037 C CA . LEU B 1 146 ? 7.574 -31.094 -5.742 1 96.94 146 LEU B CA 1
ATOM 3038 C C . LEU B 1 146 ? 6.582 -32 -5.047 1 96.94 146 LEU B C 1
ATOM 3040 O O . LEU B 1 146 ? 6.234 -33.062 -5.574 1 96.94 146 LEU B O 1
ATOM 3044 N N . MET B 1 147 ? 6.188 -31.609 -3.895 1 96.44 147 MET B N 1
ATOM 3045 C CA . MET B 1 147 ? 5.211 -32.406 -3.143 1 96.44 147 MET B CA 1
ATOM 3046 C C . MET B 1 147 ? 3.924 -32.562 -3.943 1 96.44 147 MET B C 1
ATOM 3048 O O . MET B 1 147 ? 3.398 -33.688 -4.047 1 96.44 147 MET B O 1
ATOM 3052 N N . LEU B 1 148 ? 3.406 -31.5 -4.543 1 97.06 148 LEU B N 1
ATOM 3053 C CA . LEU B 1 148 ? 2.176 -31.578 -5.32 1 97.06 148 LEU B CA 1
ATOM 3054 C C . LEU B 1 148 ? 2.357 -32.469 -6.539 1 97.06 148 LEU B C 1
ATOM 3056 O O . LEU B 1 148 ? 1.476 -33.281 -6.867 1 97.06 148 LEU B O 1
ATOM 3060 N N . CYS B 1 149 ? 3.49 -32.312 -7.215 1 95.81 149 CYS B N 1
ATOM 3061 C CA . CYS B 1 149 ? 3.785 -33.156 -8.367 1 95.81 149 CYS B CA 1
ATOM 3062 C C . CYS B 1 149 ? 3.742 -34.625 -7.988 1 95.81 149 CYS B C 1
ATOM 3064 O O . CYS B 1 149 ? 3.098 -35.438 -8.664 1 95.81 149 CYS B O 1
ATOM 3066 N N . ARG B 1 150 ? 4.293 -34.906 -6.934 1 94.38 150 ARG B N 1
ATOM 3067 C CA . ARG B 1 150 ? 4.348 -36.312 -6.488 1 94.38 150 ARG B CA 1
ATOM 3068 C C . ARG B 1 150 ? 2.953 -36.844 -6.156 1 94.38 150 ARG B C 1
ATOM 3070 O O . ARG B 1 150 ? 2.619 -37.969 -6.48 1 94.38 150 ARG B O 1
ATOM 3077 N N . LYS B 1 151 ? 2.207 -36.031 -5.598 1 93.38 151 LYS B N 1
ATOM 3078 C CA . LYS B 1 151 ? 0.855 -36.438 -5.203 1 93.38 151 LYS B CA 1
ATOM 3079 C C . LYS B 1 151 ? -0.036 -36.625 -6.426 1 93.38 151 LYS B C 1
ATOM 3081 O O . LYS B 1 151 ? -0.994 -37.406 -6.383 1 93.38 151 LYS B O 1
ATOM 3086 N N . THR B 1 152 ? 0.233 -35.938 -7.469 1 89.75 152 THR B N 1
ATOM 3087 C CA . THR B 1 152 ? -0.595 -36.031 -8.664 1 89.75 152 THR B CA 1
ATOM 3088 C C . THR B 1 152 ? -0.005 -37.031 -9.656 1 89.75 152 THR B C 1
ATOM 3090 O O . THR B 1 152 ? -0.544 -37.219 -10.75 1 89.75 152 THR B O 1
ATOM 3093 N N . GLY B 1 153 ? 1.088 -37.688 -9.312 1 88.06 153 GLY B N 1
ATOM 3094 C CA . GLY B 1 153 ? 1.597 -38.812 -10.094 1 88.06 153 GLY B CA 1
ATOM 3095 C C . GLY B 1 153 ? 2.857 -38.469 -10.867 1 88.06 153 GLY B C 1
ATOM 3096 O O . GLY B 1 153 ? 3.424 -39.312 -11.555 1 88.06 153 GLY B O 1
ATOM 3097 N N . ALA B 1 154 ? 3.26 -37.188 -10.789 1 84.69 154 ALA B N 1
ATOM 3098 C CA . ALA B 1 154 ? 4.523 -36.812 -11.422 1 84.69 154 ALA B CA 1
ATOM 3099 C C . ALA B 1 154 ? 5.707 -37.188 -10.531 1 84.69 154 ALA B C 1
ATOM 3101 O O . ALA B 1 154 ? 5.602 -37.125 -9.305 1 84.69 154 ALA B O 1
ATOM 3102 N N . ALA B 1 155 ? 6.773 -37.531 -11.172 1 83.31 155 ALA B N 1
ATOM 3103 C CA . ALA B 1 155 ? 7.941 -37.969 -10.414 1 83.31 155 ALA B CA 1
ATOM 3104 C C . ALA B 1 155 ? 8.688 -36.781 -9.812 1 83.31 155 ALA B C 1
ATOM 3106 O O . ALA B 1 155 ? 9.258 -36.906 -8.719 1 83.31 155 ALA B O 1
ATOM 3107 N N . ASP B 1 156 ? 8.781 -35.75 -10.531 1 90.5 156 ASP B N 1
ATOM 3108 C CA . ASP B 1 156 ? 9.547 -34.594 -10.094 1 90.5 156 ASP B CA 1
ATOM 3109 C C . ASP B 1 156 ? 9.047 -33.312 -10.758 1 90.5 156 ASP B C 1
ATOM 3111 O O . ASP B 1 156 ? 7.945 -33.281 -11.312 1 90.5 156 ASP B O 1
ATOM 3115 N N . VAL B 1 157 ? 9.805 -32.25 -10.586 1 93.75 157 VAL B N 1
ATOM 3116 C CA . VAL B 1 157 ? 9.406 -30.953 -11.109 1 93.75 157 VAL B CA 1
ATOM 3117 C C . VAL B 1 157 ? 10.086 -30.703 -12.453 1 93.75 157 VAL B C 1
ATOM 3119 O O . VAL B 1 157 ? 10.281 -29.562 -12.844 1 93.75 157 VAL B O 1
ATOM 3122 N N . SER B 1 158 ? 10.445 -31.844 -13.125 1 91.56 158 SER B N 1
ATOM 3123 C CA . SER B 1 158 ? 11.086 -31.703 -14.43 1 91.56 158 SER B CA 1
ATOM 3124 C C . SER B 1 158 ? 10.203 -30.906 -15.391 1 91.56 158 SER B C 1
ATOM 3126 O O . SER B 1 158 ? 8.984 -31.062 -15.391 1 91.56 158 SER B O 1
ATOM 3128 N N . GLY B 1 159 ? 10.859 -29.984 -16.219 1 92.5 159 GLY B N 1
ATOM 3129 C CA . GLY B 1 159 ? 10.133 -29.125 -17.156 1 92.5 159 GLY B CA 1
ATOM 3130 C C . GLY B 1 159 ? 10.047 -27.688 -16.703 1 92.5 159 GLY B C 1
ATOM 3131 O O . GLY B 1 159 ? 9.812 -26.781 -17.5 1 92.5 159 GLY B O 1
ATOM 3132 N N . LEU B 1 160 ? 10.133 -27.469 -15.359 1 96.19 160 LEU B N 1
ATOM 3133 C CA . LEU B 1 160 ? 10.203 -26.109 -14.852 1 96.19 160 LEU B CA 1
ATOM 3134 C C . LEU B 1 160 ? 11.648 -25.688 -14.633 1 96.19 160 LEU B C 1
ATOM 3136 O O . LEU B 1 160 ? 12.273 -26.062 -13.633 1 96.19 160 LEU B O 1
ATOM 3140 N N . PRO B 1 161 ? 12.18 -24.891 -15.531 1 94.5 161 PRO B N 1
ATOM 3141 C CA . PRO B 1 161 ? 13.625 -24.625 -15.523 1 94.5 161 PRO B CA 1
ATOM 3142 C C . PRO B 1 161 ? 14.062 -23.75 -14.344 1 94.5 161 PRO B C 1
ATOM 3144 O O . PRO B 1 161 ? 15.18 -23.906 -13.844 1 94.5 161 PRO B O 1
ATOM 3147 N N . PHE B 1 162 ? 13.273 -22.844 -13.953 1 97.69 162 PHE B N 1
ATOM 3148 C CA . PHE B 1 162 ? 13.617 -21.922 -12.875 1 97.69 162 PHE B CA 1
ATOM 3149 C C . PHE B 1 162 ? 12.367 -21.25 -12.32 1 97.69 162 PHE B C 1
ATOM 3151 O O . PHE B 1 162 ? 11.289 -21.344 -12.914 1 97.69 162 PHE B O 1
ATOM 3158 N N . LEU B 1 163 ? 12.453 -20.75 -11.117 1 98.38 163 LEU B N 1
ATOM 3159 C CA . LEU B 1 163 ? 11.477 -19.812 -10.57 1 98.38 16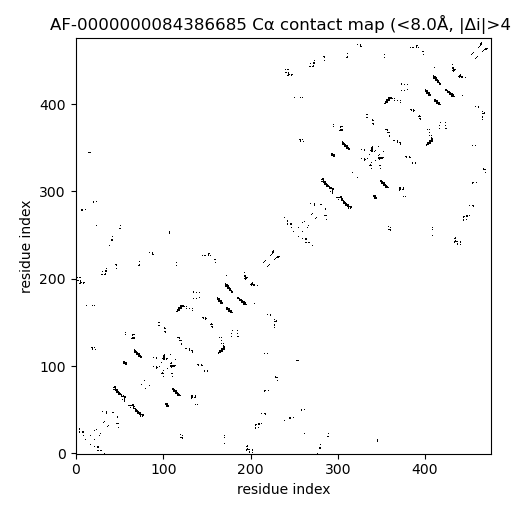3 LEU B CA 1
ATOM 3160 C C . LEU B 1 163 ? 12.016 -18.391 -10.625 1 98.38 163 LEU B C 1
ATOM 3162 O O . LEU B 1 163 ? 13.094 -18.109 -10.094 1 98.38 163 LEU B O 1
ATOM 3166 N N . PRO B 1 164 ? 11.312 -17.516 -11.305 1 98.56 164 PRO B N 1
ATOM 3167 C CA . PRO B 1 164 ? 11.773 -16.125 -11.383 1 98.56 164 PRO B CA 1
ATOM 3168 C C . PRO B 1 164 ? 11.359 -15.305 -10.164 1 98.56 164 PRO B C 1
ATOM 3170 O O . PRO B 1 164 ? 10.297 -15.539 -9.586 1 98.56 164 PRO B O 1
ATOM 3173 N N . GLY B 1 165 ? 12.227 -14.375 -9.797 1 98.25 165 GLY B N 1
ATOM 3174 C CA . GLY B 1 165 ? 11.938 -13.375 -8.781 1 98.25 165 GLY B CA 1
ATOM 3175 C C . GLY B 1 165 ? 12.445 -11.992 -9.141 1 98.25 165 GLY B C 1
ATOM 3176 O O . GLY B 1 165 ? 13.258 -11.844 -10.055 1 98.25 165 GLY B O 1
ATOM 3177 N N . LEU B 1 166 ? 11.891 -11.008 -8.539 1 98.19 166 LEU B N 1
ATOM 3178 C CA . LEU B 1 166 ? 12.383 -9.641 -8.609 1 98.19 166 LEU B CA 1
ATOM 3179 C C . LEU B 1 166 ? 12.711 -9.102 -7.223 1 98.19 166 LEU B C 1
ATOM 3181 O O . LEU B 1 166 ? 11.977 -9.367 -6.266 1 98.19 166 LEU B O 1
ATOM 3185 N N . VAL B 1 167 ? 13.82 -8.469 -7.141 1 97 167 VAL B N 1
ATOM 3186 C CA . VAL B 1 167 ? 14.211 -7.727 -5.949 1 97 167 VAL B CA 1
ATOM 3187 C C . VAL B 1 167 ? 14.219 -6.23 -6.254 1 97 167 VAL B C 1
ATOM 3189 O O . VAL B 1 167 ? 14.812 -5.801 -7.25 1 97 167 VAL B O 1
ATOM 3192 N N . VAL B 1 168 ? 13.5 -5.477 -5.41 1 96.81 168 VAL B N 1
ATOM 3193 C CA . VAL B 1 168 ? 13.406 -4.035 -5.613 1 96.81 168 VAL B CA 1
ATOM 3194 C C . VAL B 1 168 ? 14.07 -3.301 -4.453 1 96.81 168 VAL B C 1
ATOM 3196 O O . VAL B 1 168 ? 13.828 -3.615 -3.287 1 96.81 168 VAL B O 1
ATOM 3199 N N . SER B 1 169 ? 14.93 -2.418 -4.742 1 94.56 169 SER B N 1
ATOM 3200 C CA . SER B 1 169 ? 15.523 -1.5 -3.775 1 94.56 169 SER B CA 1
ATOM 3201 C C . SER B 1 169 ? 15.297 -0.047 -4.18 1 94.56 169 SER B C 1
ATOM 3203 O O . SER B 1 169 ? 16.047 0.498 -4.996 1 94.56 169 SER B O 1
ATOM 3205 N N . GLY B 1 170 ? 14.273 0.57 -3.521 1 94.5 170 GLY B N 1
ATOM 3206 C CA . GLY B 1 170 ? 13.867 1.895 -3.969 1 94.5 170 GLY B CA 1
ATOM 3207 C C . GLY B 1 170 ? 13.469 1.935 -5.43 1 94.5 170 GLY B C 1
ATOM 3208 O O . GLY B 1 170 ? 12.461 1.334 -5.82 1 94.5 170 GLY B O 1
ATOM 3209 N N . ALA B 1 171 ? 14.375 2.557 -6.23 1 96.44 171 ALA B N 1
ATOM 3210 C CA . ALA B 1 171 ? 14.047 2.754 -7.641 1 96.44 171 ALA B CA 1
ATOM 3211 C C . ALA B 1 171 ? 14.609 1.624 -8.5 1 96.44 171 ALA B C 1
ATOM 3213 O O . ALA B 1 171 ? 14.211 1.462 -9.656 1 96.44 171 ALA B O 1
ATOM 3214 N N . GLU B 1 172 ? 15.516 0.853 -7.953 1 96.75 172 GLU B N 1
ATOM 3215 C CA . GLU B 1 172 ? 16.234 -0.139 -8.758 1 96.75 172 GLU B CA 1
ATOM 3216 C C . GLU B 1 172 ? 15.555 -1.507 -8.664 1 96.75 172 GLU B C 1
ATOM 3218 O O . GLU B 1 172 ? 15.211 -1.96 -7.57 1 96.75 172 GLU B O 1
ATOM 3223 N N . TRP B 1 173 ? 15.406 -2.107 -9.805 1 97.75 173 TRP B N 1
ATOM 3224 C CA . TRP B 1 173 ? 14.797 -3.426 -9.906 1 97.75 173 TRP B CA 1
ATOM 3225 C C . TRP B 1 173 ? 15.797 -4.457 -10.406 1 97.75 173 TRP B C 1
ATOM 3227 O O . TRP B 1 173 ? 16.562 -4.195 -11.344 1 97.75 173 TRP B O 1
ATOM 3237 N N . TYR B 1 174 ? 15.82 -5.605 -9.766 1 97.69 174 TYR B N 1
ATOM 3238 C CA . TYR B 1 174 ? 16.734 -6.688 -10.102 1 97.69 174 TYR B CA 1
ATOM 3239 C C . TYR B 1 174 ? 15.977 -7.977 -10.383 1 97.69 174 TYR B C 1
ATOM 3241 O O . TYR B 1 174 ? 15 -8.297 -9.703 1 97.69 174 TYR B O 1
ATOM 3249 N N . PHE B 1 175 ? 16.5 -8.641 -11.438 1 98 175 PHE B N 1
ATOM 3250 C CA . PHE B 1 175 ? 16.016 -9.984 -11.719 1 98 175 PHE B CA 1
ATOM 3251 C C . PHE B 1 175 ? 16.828 -11.023 -10.969 1 98 175 PHE B C 1
ATOM 3253 O O . PHE B 1 175 ? 18.062 -10.914 -10.898 1 98 175 PHE B O 1
ATOM 3260 N N . VAL B 1 176 ? 16.141 -11.969 -10.352 1 97.69 176 VAL B N 1
ATOM 3261 C CA . VAL B 1 176 ? 16.766 -13.141 -9.75 1 97.69 176 VAL B CA 1
ATOM 3262 C C . VAL B 1 176 ? 16.047 -14.406 -10.203 1 97.69 176 VAL B C 1
ATOM 3264 O O . VAL B 1 176 ? 14.914 -14.336 -10.695 1 97.69 176 VAL B O 1
ATOM 3267 N N . ALA B 1 177 ? 16.719 -15.477 -10.086 1 97.94 177 ALA B N 1
ATOM 3268 C CA . ALA B 1 177 ? 16.125 -16.781 -10.391 1 97.94 177 ALA B CA 1
ATOM 3269 C C . ALA B 1 177 ? 16.672 -17.859 -9.453 1 97.94 177 ALA B C 1
ATOM 3271 O O . ALA B 1 177 ? 17.797 -17.734 -8.945 1 97.94 177 ALA B O 1
ATOM 3272 N N . THR B 1 178 ? 15.859 -18.781 -9.164 1 97.94 178 THR B N 1
ATOM 3273 C CA . THR B 1 178 ? 16.359 -19.953 -8.469 1 97.94 178 THR B CA 1
ATOM 3274 C C . THR B 1 178 ? 16.125 -21.219 -9.305 1 97.94 178 THR B C 1
ATOM 3276 O O . THR B 1 178 ? 15.172 -21.281 -10.094 1 97.94 178 THR B O 1
ATOM 3279 N N . THR B 1 179 ? 17.016 -22.109 -9.188 1 97.5 179 THR B N 1
ATOM 3280 C CA . THR B 1 179 ? 16.875 -23.453 -9.734 1 97.5 179 THR B CA 1
ATOM 3281 C C . THR B 1 179 ? 16.953 -24.484 -8.625 1 97.5 179 THR B C 1
ATOM 3283 O O . THR B 1 179 ? 17.375 -24.188 -7.508 1 97.5 179 THR B O 1
ATOM 3286 N N . ARG B 1 180 ? 16.438 -25.578 -8.961 1 94.81 180 ARG B N 1
ATOM 3287 C CA . ARG B 1 180 ? 16.484 -26.688 -8.008 1 94.81 180 ARG B CA 1
ATOM 3288 C C . ARG B 1 180 ? 17.141 -27.922 -8.617 1 94.81 180 ARG B C 1
ATOM 3290 O O . ARG B 1 180 ? 16.828 -28.312 -9.742 1 94.81 180 ARG B O 1
ATOM 3297 N N . ALA B 1 181 ? 18.109 -28.453 -7.953 1 91.81 181 ALA B N 1
ATOM 3298 C CA . ALA B 1 181 ? 18.75 -29.719 -8.266 1 91.81 181 ALA B CA 1
ATOM 3299 C C . ALA B 1 181 ? 18.734 -30.656 -7.066 1 91.81 181 ALA B C 1
ATOM 3301 O O . ALA B 1 181 ? 19.422 -30.422 -6.07 1 91.81 181 ALA B O 1
ATOM 3302 N N . GLY B 1 182 ? 17.984 -31.75 -7.234 1 89.25 182 GLY B N 1
ATOM 3303 C CA . GLY B 1 182 ? 17.781 -32.594 -6.066 1 89.25 182 GLY B CA 1
ATOM 3304 C C . GLY B 1 182 ? 17.109 -31.875 -4.914 1 89.25 182 GLY B C 1
ATOM 3305 O O . GLY B 1 182 ? 16 -31.359 -5.066 1 89.25 182 GLY B O 1
ATOM 3306 N N . ASN B 1 183 ? 17.891 -31.734 -3.818 1 89.06 183 ASN B N 1
ATOM 3307 C CA . ASN B 1 183 ? 17.328 -31.094 -2.641 1 89.06 183 ASN B CA 1
ATOM 3308 C C . ASN B 1 183 ? 17.906 -29.688 -2.443 1 89.06 183 ASN B C 1
ATOM 3310 O O . ASN B 1 183 ? 17.625 -29.047 -1.432 1 89.06 183 ASN B O 1
ATOM 3314 N N . LYS B 1 184 ? 18.531 -29.281 -3.463 1 93.31 184 LYS B N 1
ATOM 3315 C CA . LYS B 1 184 ? 19.219 -28 -3.314 1 93.31 184 LYS B CA 1
ATOM 3316 C C . LYS B 1 184 ? 18.578 -26.922 -4.188 1 93.31 184 LYS B C 1
ATOM 3318 O O . LYS B 1 184 ? 18.328 -27.141 -5.375 1 93.31 184 LYS B O 1
ATOM 3323 N N . THR B 1 185 ? 18.297 -25.797 -3.559 1 94.62 185 THR B N 1
ATOM 3324 C CA . THR B 1 185 ? 17.859 -24.609 -4.273 1 94.62 185 THR B CA 1
ATOM 3325 C C . THR B 1 185 ? 19 -23.609 -4.418 1 94.62 185 THR B C 1
ATOM 3327 O O . THR B 1 185 ? 19.656 -23.25 -3.432 1 94.62 185 THR B O 1
ATOM 3330 N N . THR B 1 186 ? 19.328 -23.172 -5.602 1 96.88 186 THR B N 1
ATOM 3331 C CA . THR B 1 186 ? 20.406 -22.234 -5.883 1 96.88 186 THR B CA 1
ATOM 3332 C C . THR B 1 186 ? 19.844 -20.891 -6.348 1 96.88 186 THR B C 1
ATOM 3334 O O . THR B 1 186 ? 19.047 -20.844 -7.289 1 96.88 186 THR B O 1
ATOM 3337 N N . LEU B 1 187 ? 20.234 -19.844 -5.605 1 96.44 187 LEU B N 1
ATOM 3338 C CA . LEU B 1 187 ? 19.922 -18.5 -6.055 1 96.44 187 LEU B CA 1
ATOM 3339 C C . LEU B 1 187 ? 20.984 -17.969 -6.996 1 96.44 187 LEU B C 1
ATOM 3341 O O . LEU B 1 187 ? 22.172 -17.969 -6.656 1 96.44 187 LEU B O 1
ATOM 3345 N N . TRP B 1 188 ? 20.562 -17.5 -8.141 1 94.69 188 TRP B N 1
ATOM 3346 C CA . TRP B 1 188 ? 21.484 -16.938 -9.109 1 94.69 188 TRP B CA 1
ATOM 3347 C C . TRP B 1 188 ? 21.609 -15.43 -8.938 1 94.69 188 TRP B C 1
ATOM 3349 O O . TRP B 1 188 ? 20.656 -14.766 -8.523 1 94.69 188 TRP B O 1
ATOM 3359 N N . THR B 1 189 ? 22.734 -14.977 -9.234 1 86.88 189 THR B N 1
ATOM 3360 C CA . THR B 1 189 ? 23.109 -13.586 -9.016 1 86.88 189 THR B CA 1
ATOM 3361 C C . THR B 1 189 ? 22.047 -12.641 -9.57 1 86.88 189 THR B C 1
ATOM 3363 O O . THR B 1 189 ? 21.484 -12.891 -10.641 1 86.88 189 THR B O 1
ATOM 3366 N N . ARG B 1 190 ? 21.859 -11.609 -8.859 1 91.44 190 ARG B N 1
ATOM 3367 C CA . ARG B 1 190 ? 20.891 -10.609 -9.297 1 91.44 190 ARG B CA 1
ATOM 3368 C C . ARG B 1 190 ? 21.422 -9.805 -10.484 1 91.44 190 ARG B C 1
ATOM 3370 O O . ARG B 1 190 ? 22.609 -9.484 -10.531 1 91.44 190 ARG B O 1
ATOM 3377 N N . ARG B 1 191 ? 20.578 -9.484 -11.391 1 94.88 191 ARG B N 1
ATOM 3378 C CA . ARG B 1 191 ? 20.875 -8.625 -12.531 1 94.88 191 ARG B CA 1
ATOM 3379 C C . ARG B 1 191 ? 19.969 -7.395 -12.539 1 94.88 191 ARG B C 1
ATOM 3381 O O . ARG B 1 191 ? 18.75 -7.512 -12.477 1 94.88 191 ARG B O 1
ATOM 3388 N N . CYS B 1 192 ? 20.547 -6.273 -12.641 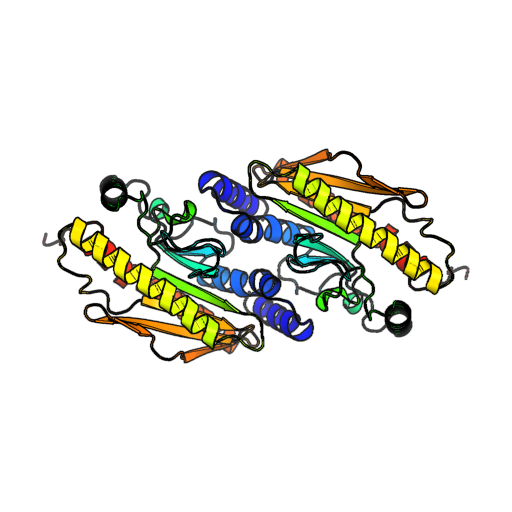1 96.12 192 CYS B N 1
ATOM 3389 C CA . CYS B 1 192 ? 19.766 -5.043 -12.695 1 96.12 192 CYS B CA 1
ATOM 3390 C C . CYS B 1 192 ? 19 -4.953 -14.008 1 96.12 192 CYS B C 1
ATOM 3392 O O . CYS B 1 192 ? 19.562 -5.137 -15.086 1 96.12 192 CYS B O 1
ATOM 3394 N N . ILE B 1 193 ? 17.719 -4.641 -13.906 1 98 193 ILE B N 1
ATOM 3395 C CA . ILE B 1 193 ? 16.922 -4.613 -15.125 1 98 193 ILE B CA 1
ATOM 3396 C C . ILE B 1 193 ? 16.438 -3.193 -15.391 1 98 193 ILE B C 1
ATOM 3398 O O . ILE B 1 193 ? 15.82 -2.928 -16.422 1 98 193 ILE B O 1
ATOM 3402 N N . GLY B 1 194 ? 16.594 -2.283 -14.438 1 97.69 194 GLY B N 1
ATOM 3403 C CA . GLY B 1 194 ? 16.219 -0.898 -14.664 1 97.69 194 GLY B CA 1
ATOM 3404 C C . GLY B 1 194 ? 15.953 -0.128 -13.391 1 97.69 194 GLY B C 1
ATOM 3405 O O . GLY B 1 194 ? 15.945 -0.707 -12.297 1 97.69 194 GLY B O 1
ATOM 3406 N N . ALA B 1 195 ? 15.773 1.187 -13.578 1 97.69 195 ALA B N 1
ATOM 3407 C CA . ALA B 1 195 ? 15.438 2.092 -12.484 1 97.69 195 ALA B CA 1
ATOM 3408 C C . ALA B 1 195 ? 14.25 2.977 -12.852 1 97.69 195 ALA B C 1
ATOM 3410 O O . ALA B 1 195 ? 14.148 3.451 -13.992 1 97.69 195 ALA B O 1
ATOM 3411 N N . THR B 1 196 ? 13.375 3.219 -11.867 1 97.88 196 THR B N 1
ATOM 3412 C CA . THR B 1 196 ? 12.148 3.961 -12.133 1 97.88 196 THR B CA 1
ATOM 3413 C C . THR B 1 196 ? 12.406 5.465 -12.117 1 97.88 196 THR B C 1
ATOM 3415 O O . THR B 1 196 ? 11.484 6.262 -12.305 1 97.88 196 THR B O 1
ATOM 3418 N N . THR B 1 197 ? 13.648 5.887 -11.945 1 97.12 197 THR B N 1
ATOM 3419 C CA . THR B 1 197 ? 13.961 7.312 -11.898 1 97.12 197 THR B CA 1
ATOM 3420 C C . THR B 1 197 ? 14.102 7.879 -13.305 1 97.12 197 THR B C 1
ATOM 3422 O O . THR B 1 197 ? 14.312 9.078 -13.484 1 97.12 197 THR B O 1
ATOM 3425 N N . ASN B 1 198 ? 14.016 7.039 -14.312 1 97.12 198 ASN B N 1
ATOM 3426 C CA . ASN B 1 198 ? 14.023 7.535 -15.68 1 97.12 198 ASN B CA 1
ATOM 3427 C C . ASN B 1 198 ? 13.086 6.719 -16.578 1 97.12 198 ASN B C 1
ATOM 3429 O O . ASN B 1 198 ? 12.719 5.594 -16.234 1 97.12 198 ASN B O 1
ATOM 3433 N N . VAL B 1 199 ? 12.789 7.273 -17.719 1 97 199 VAL B N 1
ATOM 3434 C CA . VAL B 1 199 ? 11.766 6.734 -18.609 1 97 199 VAL B CA 1
ATOM 3435 C C . VAL B 1 199 ? 12.234 5.41 -19.203 1 97 199 VAL B C 1
ATOM 3437 O O . VAL B 1 199 ? 11.5 4.418 -19.188 1 97 199 VAL B O 1
ATOM 3440 N N . VAL B 1 200 ? 13.43 5.34 -19.641 1 97.25 200 VAL B N 1
ATOM 3441 C CA . VAL B 1 200 ? 13.953 4.152 -20.297 1 97.25 200 VAL B CA 1
ATOM 3442 C C . VAL B 1 200 ? 13.992 2.986 -19.312 1 97.25 200 VAL B C 1
ATOM 3444 O O . VAL B 1 200 ? 13.539 1.883 -19.625 1 97.25 200 VAL B O 1
ATOM 3447 N N . GLY B 1 201 ? 14.547 3.256 -18.109 1 98 201 GLY B N 1
ATOM 3448 C CA . GLY B 1 201 ? 14.578 2.234 -17.078 1 98 201 GLY B CA 1
ATOM 3449 C C . GLY B 1 201 ? 13.203 1.734 -16.688 1 98 201 GLY B C 1
ATOM 3450 O O . GLY B 1 201 ? 13.008 0.536 -16.469 1 98 201 GLY B O 1
ATOM 3451 N N . THR B 1 202 ? 12.289 2.648 -16.625 1 98.31 202 THR B N 1
ATOM 3452 C CA . THR B 1 202 ? 10.922 2.279 -16.281 1 98.31 202 THR B CA 1
ATOM 3453 C C . THR B 1 202 ? 10.312 1.379 -17.359 1 98.31 202 THR B C 1
ATOM 3455 O O . THR B 1 202 ? 9.672 0.373 -17.031 1 98.31 202 THR B O 1
ATOM 3458 N N . TYR B 1 203 ? 10.547 1.669 -18.609 1 97.88 203 TYR B N 1
ATOM 3459 C CA . TYR B 1 203 ? 10.039 0.833 -19.703 1 97.88 203 TYR B CA 1
ATOM 3460 C C . TYR B 1 203 ? 10.711 -0.535 -19.688 1 97.88 203 TYR B C 1
ATOM 3462 O O . TYR B 1 203 ? 10.07 -1.548 -19.984 1 97.88 203 TYR B O 1
ATOM 3470 N N . GLN B 1 204 ? 11.953 -0.586 -19.359 1 97.94 204 GLN B N 1
ATOM 3471 C CA . GLN B 1 204 ? 12.656 -1.861 -19.297 1 97.94 204 GLN B CA 1
ATOM 3472 C C . GLN B 1 204 ? 12.055 -2.771 -18.234 1 97.94 204 GLN B C 1
ATOM 3474 O O . GLN B 1 204 ? 11.883 -3.971 -18.453 1 97.94 204 GLN B O 1
ATOM 3479 N N . ILE B 1 205 ? 11.766 -2.207 -17.109 1 98.75 205 ILE B N 1
ATOM 3480 C CA . ILE B 1 205 ? 11.156 -2.971 -16.016 1 98.75 205 ILE B CA 1
ATOM 3481 C C . ILE B 1 205 ? 9.789 -3.484 -16.453 1 98.75 205 ILE B C 1
ATOM 3483 O O . ILE B 1 205 ? 9.484 -4.672 -16.312 1 98.75 205 ILE B O 1
ATOM 3487 N N . ILE B 1 206 ? 8.977 -2.59 -17.047 1 98.44 206 ILE B N 1
ATOM 3488 C CA . ILE B 1 206 ? 7.637 -2.955 -17.5 1 98.44 206 ILE B CA 1
ATOM 3489 C C . ILE B 1 206 ? 7.723 -4.074 -18.531 1 98.44 206 ILE B C 1
ATOM 3491 O O . ILE B 1 206 ? 7 -5.07 -18.438 1 98.44 206 ILE B O 1
ATOM 3495 N N . ARG B 1 207 ? 8.633 -3.973 -19.453 1 98.25 207 ARG B N 1
ATOM 3496 C CA . ARG B 1 207 ? 8.781 -4.977 -20.5 1 98.25 207 ARG B CA 1
ATOM 3497 C C . ARG B 1 207 ? 9.242 -6.309 -19.922 1 98.25 207 ARG B C 1
ATOM 3499 O O . ARG B 1 207 ? 8.828 -7.371 -20.375 1 98.25 207 ARG B O 1
ATOM 3506 N N . THR B 1 208 ? 10.125 -6.215 -18.969 1 98.5 208 THR B N 1
ATOM 3507 C CA . THR B 1 208 ? 10.586 -7.438 -18.312 1 98.5 208 THR B CA 1
ATOM 3508 C C . THR B 1 208 ? 9.43 -8.148 -17.625 1 98.5 208 THR B C 1
ATOM 3510 O O . THR B 1 208 ? 9.273 -9.359 -17.75 1 98.5 208 THR B O 1
ATOM 3513 N N . ILE B 1 209 ? 8.594 -7.41 -16.891 1 98.69 209 ILE B N 1
ATOM 3514 C CA . ILE B 1 209 ? 7.445 -7.977 -16.203 1 98.69 209 ILE B CA 1
ATOM 3515 C C . ILE B 1 209 ? 6.461 -8.555 -17.219 1 98.69 209 ILE B C 1
ATOM 3517 O O . ILE B 1 209 ? 5.91 -9.633 -17.016 1 98.69 209 ILE B O 1
ATOM 3521 N N . GLN B 1 210 ? 6.273 -7.898 -18.344 1 97.94 210 GLN B N 1
ATOM 3522 C CA . GLN B 1 210 ? 5.391 -8.383 -19.391 1 97.94 210 GLN B CA 1
ATOM 3523 C C . GLN B 1 210 ? 5.949 -9.656 -20.031 1 97.94 210 GLN B C 1
ATOM 3525 O O . GLN B 1 210 ? 5.188 -10.539 -20.422 1 97.94 210 GLN B O 1
ATOM 3530 N N . TYR B 1 211 ? 7.254 -9.68 -20.156 1 98.31 211 TYR B N 1
ATOM 3531 C CA . TYR B 1 211 ? 7.875 -10.922 -20.609 1 98.31 211 TYR B CA 1
ATOM 3532 C C . TYR B 1 211 ? 7.559 -12.07 -19.672 1 98.31 211 TYR B C 1
ATOM 3534 O O . TYR B 1 211 ? 7.242 -13.18 -20.109 1 98.31 211 TYR B O 1
ATOM 3542 N N . PHE B 1 212 ? 7.625 -11.844 -18.391 1 98.5 212 PHE B N 1
ATOM 3543 C CA . PHE B 1 212 ? 7.332 -12.906 -17.422 1 98.5 212 PHE B CA 1
ATOM 3544 C C . PHE B 1 212 ? 5.84 -13.219 -17.406 1 98.5 212 PHE B C 1
ATOM 3546 O O . PHE B 1 212 ? 5.438 -14.336 -17.078 1 98.5 212 PHE B O 1
ATOM 3553 N N . SER B 1 213 ? 5.031 -12.188 -17.703 1 98.19 213 SER B N 1
ATOM 3554 C CA . SER B 1 213 ? 3.619 -12.484 -17.922 1 98.19 213 SER B CA 1
ATOM 3555 C C . SER B 1 213 ? 3.43 -13.469 -19.062 1 98.19 213 SER B C 1
ATOM 3557 O O . SER B 1 213 ? 2.676 -14.438 -18.938 1 98.19 213 SER B O 1
ATOM 3559 N N . TRP B 1 214 ? 4.105 -13.211 -20.156 1 97.56 214 TRP B N 1
ATOM 3560 C CA . TRP B 1 214 ? 4.086 -14.133 -21.297 1 97.56 214 TRP B CA 1
ATOM 3561 C C . TRP B 1 214 ? 4.629 -15.5 -20.906 1 97.56 214 TRP B C 1
ATOM 3563 O O . TRP B 1 214 ? 4.039 -16.531 -21.234 1 97.56 214 TRP B O 1
ATOM 3573 N N . TRP B 1 215 ? 5.746 -15.516 -20.234 1 98.12 215 TRP B N 1
ATOM 3574 C CA . TRP B 1 215 ? 6.355 -16.75 -19.766 1 98.12 215 TRP B CA 1
ATOM 3575 C C . TRP B 1 215 ? 5.395 -17.531 -18.875 1 98.12 215 TRP B C 1
ATOM 3577 O O . TRP B 1 215 ? 5.316 -18.75 -18.953 1 98.12 215 TRP B O 1
ATOM 3587 N N . THR B 1 216 ? 4.668 -16.859 -17.969 1 98.19 216 THR B N 1
ATOM 3588 C CA . THR B 1 216 ? 3.668 -17.469 -17.094 1 98.19 216 THR B CA 1
ATOM 3589 C C . THR B 1 216 ? 2.592 -18.172 -17.922 1 98.19 216 THR B C 1
ATOM 3591 O O . THR B 1 216 ? 2.201 -19.297 -17.609 1 98.19 216 THR B O 1
ATOM 3594 N N . GLN B 1 217 ? 2.211 -17.562 -18.984 1 96.06 217 GLN B N 1
ATOM 3595 C CA . GLN B 1 217 ? 1.112 -18.062 -19.797 1 96.06 217 GLN B CA 1
ATOM 3596 C C . GLN B 1 217 ? 1.573 -19.219 -20.688 1 96.06 217 GLN B C 1
ATOM 3598 O O . GLN B 1 217 ? 0.812 -20.156 -20.953 1 96.06 217 GLN B O 1
ATOM 3603 N N . THR B 1 218 ? 2.816 -19.156 -21.109 1 96.25 218 THR B N 1
ATOM 3604 C CA . THR B 1 218 ? 3.203 -20.031 -22.203 1 96.25 218 THR B CA 1
ATOM 3605 C C . THR B 1 218 ? 4.133 -21.141 -21.688 1 96.25 218 THR B C 1
ATOM 3607 O O . THR B 1 218 ? 4.344 -22.141 -22.375 1 96.25 218 THR B O 1
ATOM 3610 N N . VAL B 1 219 ? 4.645 -20.922 -20.531 1 96.56 219 VAL B N 1
ATOM 3611 C CA . VAL B 1 219 ? 5.586 -21.906 -20.016 1 96.56 219 VAL B CA 1
ATOM 3612 C C . VAL B 1 219 ? 5.109 -22.422 -18.656 1 96.56 219 VAL B C 1
ATOM 3614 O O . VAL B 1 219 ? 4.824 -23.609 -18.516 1 96.56 219 VAL B O 1
ATOM 3617 N N . TYR B 1 220 ? 4.949 -21.547 -17.703 1 97.88 220 TYR B N 1
ATOM 3618 C CA . TYR B 1 220 ? 4.66 -21.953 -16.328 1 97.88 220 TYR B CA 1
ATOM 3619 C C . TYR B 1 220 ? 3.297 -22.625 -16.234 1 97.88 220 TYR B C 1
ATOM 3621 O O . TYR B 1 220 ? 3.166 -23.703 -15.648 1 97.88 220 TYR B O 1
ATOM 3629 N N . TRP B 1 221 ? 2.312 -21.969 -16.828 1 96.5 221 TRP B N 1
ATOM 3630 C CA . TRP B 1 221 ? 0.946 -22.453 -16.672 1 96.5 221 TRP B CA 1
ATOM 3631 C C . TRP B 1 221 ? 0.772 -23.812 -17.344 1 96.5 221 TRP B C 1
ATOM 3633 O O . TRP B 1 221 ? 0.235 -24.75 -16.734 1 96.5 221 TRP B O 1
ATOM 3643 N N . PRO B 1 222 ? 1.217 -24.031 -18.609 1 95.31 222 PRO B N 1
ATOM 3644 C CA . PRO B 1 222 ? 1.11 -25.359 -19.203 1 95.31 222 PRO B CA 1
ATOM 3645 C C . PRO B 1 222 ? 1.833 -26.438 -18.375 1 95.31 222 PRO B C 1
ATOM 3647 O O . PRO B 1 222 ? 1.318 -27.547 -18.203 1 95.31 222 PRO B O 1
ATOM 3650 N N . TRP B 1 223 ? 2.971 -26.078 -17.875 1 96.94 223 TRP B N 1
ATOM 3651 C CA . TRP B 1 223 ? 3.691 -27 -17.016 1 96.94 223 TRP B CA 1
ATOM 3652 C C . TRP B 1 223 ? 2.867 -27.344 -15.781 1 96.94 223 TRP B C 1
ATOM 3654 O O . TRP B 1 223 ? 2.75 -28.516 -15.406 1 96.94 223 TRP B O 1
ATOM 3664 N N . PHE B 1 224 ? 2.32 -26.375 -15.086 1 97.31 224 PHE B N 1
ATOM 3665 C CA . PHE B 1 224 ? 1.544 -26.531 -13.867 1 97.31 224 PHE B CA 1
ATOM 3666 C C . PHE B 1 224 ? 0.31 -27.391 -14.109 1 97.31 224 PHE B C 1
ATOM 3668 O O . PHE B 1 224 ? -0.016 -28.266 -13.305 1 97.31 224 PHE B O 1
ATOM 3675 N N . GLN B 1 225 ? -0.346 -27.125 -15.227 1 94.81 225 GLN B N 1
ATOM 3676 C CA . GLN B 1 225 ? -1.529 -27.891 -15.602 1 94.81 225 GLN B CA 1
ATOM 3677 C C . GLN B 1 225 ? -1.195 -29.375 -15.766 1 94.81 225 GLN B C 1
ATOM 3679 O O . GLN B 1 225 ? -1.923 -30.234 -15.266 1 94.81 225 GLN B O 1
ATOM 3684 N N . GLU B 1 226 ? -0.123 -29.578 -16.375 1 94.75 226 GLU B N 1
ATOM 3685 C CA . GLU B 1 226 ? 0.266 -30.953 -16.688 1 94.75 226 GLU B CA 1
ATOM 368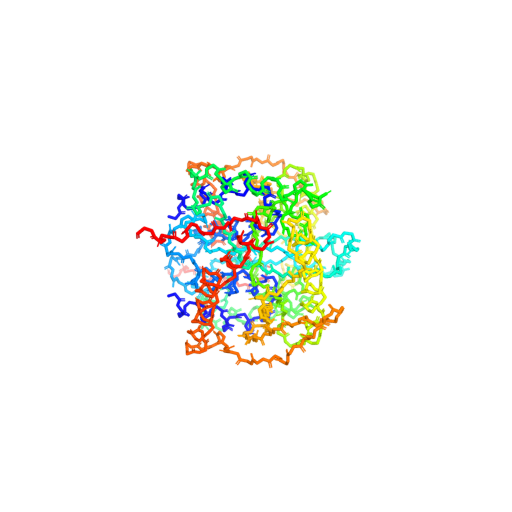6 C C . GLU B 1 226 ? 0.81 -31.656 -15.453 1 94.75 226 GLU B C 1
ATOM 3688 O O . GLU B 1 226 ? 0.308 -32.719 -15.07 1 94.75 226 GLU B O 1
ATOM 3693 N N . LYS B 1 227 ? 1.725 -31.062 -14.797 1 95.75 227 LYS B N 1
ATOM 3694 C CA . LYS B 1 227 ? 2.504 -31.766 -13.781 1 95.75 227 LYS B CA 1
ATOM 3695 C C . LYS B 1 227 ? 1.834 -31.672 -12.414 1 95.75 227 LYS B C 1
ATOM 3697 O O . LYS B 1 227 ? 1.943 -32.594 -11.602 1 95.75 227 LYS B O 1
ATOM 3702 N N . VAL B 1 228 ? 1.175 -30.547 -12.164 1 96.81 228 VAL B N 1
ATOM 3703 C CA . VAL B 1 228 ? 0.637 -30.297 -10.828 1 96.81 228 VAL B CA 1
ATOM 3704 C C . VAL B 1 228 ? -0.854 -30.641 -10.805 1 96.81 228 VAL B C 1
ATOM 3706 O O . VAL B 1 228 ? -1.338 -31.281 -9.867 1 96.81 228 VAL B O 1
ATOM 3709 N N . LEU B 1 229 ? -1.544 -30.266 -11.852 1 95 229 LEU B N 1
ATOM 3710 C CA . LEU B 1 229 ? -2.986 -30.484 -11.852 1 95 229 LEU B CA 1
ATOM 3711 C C . LEU B 1 229 ? -3.33 -31.812 -12.539 1 95 229 LEU B C 1
ATOM 3713 O O . LEU B 1 229 ? -4.453 -32.312 -12.406 1 95 229 LEU B O 1
ATOM 3717 N N . GLY B 1 230 ? -2.416 -32.344 -13.312 1 91.38 230 GLY B N 1
ATOM 3718 C CA . GLY B 1 230 ? -2.654 -33.594 -13.992 1 91.38 230 GLY B CA 1
ATOM 3719 C C . GLY B 1 230 ? -3.561 -33.469 -15.203 1 91.38 230 GLY B C 1
ATOM 3720 O O . GLY B 1 230 ? -4.273 -34.406 -15.562 1 91.38 230 GLY B O 1
ATOM 3721 N N . LEU B 1 231 ? -3.643 -32.219 -15.703 1 86.06 231 LEU B N 1
ATOM 3722 C CA . LEU B 1 231 ? -4.488 -31.984 -16.875 1 86.06 231 LEU B CA 1
ATOM 3723 C C . LEU B 1 231 ? -3.684 -32.094 -18.156 1 86.06 231 LEU B C 1
ATOM 3725 O O . LEU B 1 231 ? -2.549 -31.625 -18.234 1 86.06 231 LEU B O 1
ATOM 3729 N N . VAL B 1 232 ? -3.914 -33.219 -18.953 1 72.06 232 VAL B N 1
ATOM 3730 C CA . VAL B 1 232 ? -3.184 -33.5 -20.188 1 72.06 232 VAL B CA 1
ATOM 3731 C C . VAL B 1 232 ? -3.846 -32.75 -21.344 1 72.06 232 VAL B C 1
ATOM 3733 O O . VAL B 1 232 ? -5.074 -32.75 -21.484 1 72.06 232 VAL B O 1
ATOM 3736 N N . GLU B 1 233 ? -3.205 -31.562 -21.781 1 58.78 233 GLU B N 1
ATOM 3737 C CA . GLU B 1 233 ? -3.715 -30.953 -23.016 1 58.78 233 GLU B CA 1
ATOM 3738 C C . GLU B 1 233 ? -4.031 -32 -24.062 1 58.78 233 GLU B C 1
ATOM 3740 O O . GLU B 1 233 ? -3.273 -32.969 -24.25 1 58.78 233 GLU B O 1
ATOM 3745 N N . ALA B 1 234 ? -5.398 -32.25 -24.531 1 50.84 234 ALA B N 1
ATOM 3746 C CA . ALA B 1 234 ? -5.812 -33.062 -25.672 1 50.84 234 ALA B CA 1
ATOM 3747 C C . ALA B 1 234 ? -5.035 -32.688 -26.922 1 50.84 234 ALA B C 1
ATOM 3749 O O . ALA B 1 234 ? -4.941 -31.516 -27.281 1 50.84 234 ALA B O 1
ATOM 3750 N N . ASP B 1 235 ? -3.953 -33.25 -27.234 1 45.94 235 ASP B N 1
ATOM 3751 C CA . ASP B 1 235 ? -3.379 -33.156 -28.578 1 45.94 235 ASP B CA 1
ATOM 3752 C C . ASP B 1 235 ? -4.469 -33.156 -29.641 1 45.94 235 ASP B C 1
ATOM 3754 O O . ASP B 1 235 ? -5.328 -34.031 -29.656 1 45.94 235 ASP B O 1
ATOM 3758 N N . ASP B 1 236 ? -4.926 -32 -30 1 41.34 236 ASP B N 1
ATOM 3759 C CA . ASP B 1 236 ? -5.656 -32.062 -31.266 1 41.34 236 ASP B CA 1
ATOM 3760 C C . ASP B 1 236 ? -4.934 -32.969 -32.281 1 41.34 236 ASP B C 1
ATOM 3762 O O . ASP B 1 236 ? -4.008 -32.5 -32.969 1 41.34 236 ASP B O 1
ATOM 3766 N N . GLU B 1 237 ? -4.473 -34.094 -31.984 1 36.25 237 GLU B N 1
ATOM 3767 C CA . GLU B 1 237 ? -4.148 -34.969 -33.125 1 36.25 237 GLU B CA 1
ATOM 3768 C C . GLU B 1 237 ? -5.383 -35.219 -33.969 1 36.25 237 GLU B C 1
ATOM 3770 O O . GLU B 1 237 ? -5.344 -36.062 -34.875 1 36.25 237 GLU B O 1
ATOM 3775 N N . GLY B 1 238 ? -6.648 -34.594 -33.781 1 31.77 238 GLY B N 1
ATOM 3776 C CA . GLY B 1 238 ? -7.43 -34.875 -35 1 31.77 238 GLY B CA 1
ATOM 3777 C C . GLY B 1 238 ? -7.008 -34.031 -36.188 1 31.77 238 GLY B C 1
ATOM 3778 O O . GLY B 1 238 ? -6.41 -32.938 -36 1 31.77 238 GLY B O 1
#

Secondary structure (DSSP, 8-state):
-HHHHHHHHHHHHHTT--HHHHIIIIIHHHHHHHHS-TT--SS-SSEEEEE-TT---TTPPTTSS--SEEEEE-HHHH-TT-HHHHHHHHHHHHHHTSS-SSSS--GGGTTS-EEEEEEEE-SSS-HHHHHHHHHHHHHHHHHHHHHHHHHHT-SS-TT---EEEEEEETTEEEEEEEEEETTEEEEEEEEEEEETTSHHHHHHHHHHHHHHHHHIIIIIHHHHHHHTS---------/-HHHHHHHHHHHHHTT--HHHHIIIIIHHHHHHHHS-TT--SS-SSEEEEE-TT---TTPPTTSS--SEEEEE-HHHH-TT-HHHHHHHHHHHHHHTSSSSSSS--GGGTTS-EEEEEEEE-SSS-HHHHHHHHHHHHHHHHHHHHHHHHHHT-SS-TT---EEEEEEETTEEEEEEEEEETTEEEEEEEEEEEETTSHHHHHHHHHHHHHHHHHIIIIIHHHHHHHTS---------

Foldseek 3Di:
DLVQLLVLLVVCVVVVPFQVSLCVRHVVVLQCVQFPDVPDDQLDDQKHKDQDQQWAFPPDDGPAQGAGMFIWGPVCNVPVPDVLLVVLLQVLLVLLVQNALFRTNDPVRRSIGTQETEHEGEADDCVVVSLNNVQSNVLSRLVSQQSLLVSLPHNGLPQDAWRWYWYYYRFWIWIWIWGDDDNDIDIDDIDTQAGSNDSVRSVSVSVVVNVSVVCCVPRVVVSCCCRRSVNDPPPPPD/DLVQLLVLLVVCVVVVPFQVSLVVRHVVVLQCVQFPDVPDDQLDDQKHKDQDQQWAFPPDDTPQAGAGMFIWGPVCNPPVPDVLLVVLLQVLLVLLVQNALFRTNDPVRRSIGTQETEHEGEADDCVVVSLNRVQRNVLSRLVSQQSLLVSLPHNGLPQDAWRWYWYYYRFWIWIWIWGDDDNDIDIDDIDTQAGSNDSVRSVSVSVVSNVSVVCCVPRVVVSCCCRRSVHDPPPPPD

Solvent-accessible surface area (backbone atoms only — not comparable to full-atom values): 24879 Å² total; per-residue (Å²): 108,66,64,46,37,22,51,33,35,48,46,36,63,76,38,60,44,49,48,67,31,43,39,61,58,31,54,50,50,48,51,38,68,43,57,42,62,90,87,48,56,85,82,68,46,45,50,38,69,49,61,37,69,80,40,36,34,70,91,50,59,90,89,48,37,40,39,35,33,37,30,26,39,34,50,76,60,65,45,75,81,37,67,68,56,56,49,31,50,52,50,42,12,56,71,58,73,68,65,20,64,45,47,30,75,42,67,64,39,23,71,25,47,72,59,33,43,30,33,73,38,34,62,86,66,54,63,67,57,43,49,54,26,50,43,50,39,48,45,46,38,51,53,43,52,36,51,40,8,45,74,53,71,29,90,52,62,80,91,61,81,58,47,47,33,37,41,31,43,56,51,37,34,25,42,32,38,32,37,73,58,93,92,42,68,46,75,46,78,72,40,80,51,32,30,31,68,36,68,67,27,37,50,39,43,34,51,52,52,37,48,49,48,48,42,35,64,71,45,50,44,57,49,41,35,38,42,40,46,53,44,74,81,76,70,77,75,118,111,66,64,47,35,21,51,32,35,47,48,35,62,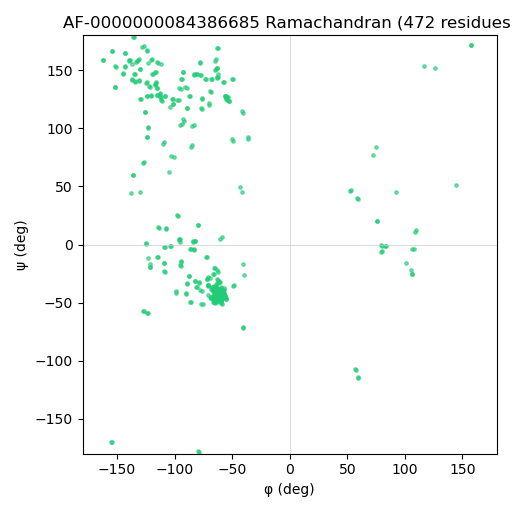76,38,61,43,50,49,67,32,42,37,61,57,30,53,50,51,48,51,39,67,42,57,43,62,89,87,50,55,84,82,71,46,44,49,40,70,49,62,37,68,80,39,42,37,70,90,54,63,89,87,74,26,41,39,35,31,36,32,26,40,34,49,75,60,63,48,77,79,37,66,68,57,57,49,30,51,53,51,43,12,56,72,59,72,67,66,20,64,44,46,30,73,42,65,66,39,24,72,25,48,71,59,32,41,29,32,72,38,35,63,85,65,54,59,68,57,43,50,52,27,51,44,50,39,48,44,48,38,54,53,42,52,35,53,40,7,44,74,52,70,28,90,52,60,81,92,61,81,59,47,46,33,36,43,32,42,57,51,38,33,23,41,32,39,32,37,73,57,94,92,41,68,47,73,47,78,72,40,80,52,31,30,30,69,36,67,68,27,37,50,41,42,34,50,50,52,38,49,50,47,49,41,35,65,70,45,50,44,56,49,41,36,38,40,41,46,55,44,73,81,77,71,76,76,118

Nearest PDB structures (foldseek):
  4tty-assembly1_B  TM=6.704E-01  e=1.793E+00  Chlamydomonas reinhardtii
  4ttz-assembly1_D  TM=6.651E-01  e=1.901E+00  Chlamydomonas reinhardtii
  4ckn-assembly1_A  TM=3.730E-01  e=2.472E-01  Leishmania major
  4ckn-assembly2_D  TM=3.888E-01  e=3.507E-01  Leishmania major
  3q0x-assembly1_A  TM=4.730E-01  e=1.264E+00  Chlamydomonas reinhardtii

pLDDT: mean 91.13, std 11.21, range [31.66, 98.75]

InterPro domains:
  IPR046797 PD-(D/E)XK nuclease-like [PF20516] (2-221)

Radius of gyration: 24.56 Å; Cα contacts (8 Å, |Δi|>4): 900; chains: 2; bounding box: 46×88×64 Å

Organism: Colletotrichum higginsianum (strain IMI 349063) (NCBI:txid759273)

Sequence (476 aa):
MVERIVKASHFCVQEQVDEAGWGTEVHHRLLEAALRRPGAAIRDDMVNFFHIPTAAVHGARAGSRMVDYCMLVDCPVLIPDEPSLDDAIRRTRNLSGRDTLNHTPSFVLRDKPISLSIECKKRDGGLDNADLQISSWHAAQWRYLLMLCRKTGAADVSGLPFLPGLVVSGAEWYFVATTRAGNKTTLWTRRCIGATTNVVGTYQIIRTIQYFSWWTQTVYWPWFQEKVLGLVEADDEGMVERIVKASHFCVQEQVDEAGWGTEVHHRLLEAALRRPGAAIRDDMVNFFHIPTAAVHGARAGSRMVDYCMLVDCPVLIPDEPSLDDAIRRTRNLSGRDTLNHTPSFVLRDKPISLSIECKKRDGGLDNADLQISSWHAAQWRYLLMLCRKTGAADVSGLPFLPGLVVSGAEWYFVATTRAGNKTTLWTRRCIGATTNVVGTYQIIRTIQYFSWWTQTVYWPWFQEKVLGLVEADDEG